Protein AF-A0A947FED2-F1 (afdb_monomer_lite)

Radius of gyration: 28.02 Å; chains: 1; bounding box: 60×64×84 Å

pLDDT: mean 87.82, std 10.89, range [49.44, 98.62]

Structure (mmCIF, N/CA/C/O backbone):
data_AF-A0A947FED2-F1
#
_entry.id   AF-A0A947FED2-F1
#
loop_
_atom_site.group_PDB
_atom_site.id
_atom_site.type_symbol
_atom_site.label_atom_id
_atom_site.label_alt_id
_atom_site.label_comp_id
_atom_site.label_asym_id
_atom_site.label_entity_id
_atom_site.label_seq_id
_atom_site.pdbx_PDB_ins_code
_atom_site.Cartn_x
_atom_site.Cartn_y
_atom_site.Cartn_z
_atom_site.occupancy
_atom_site.B_iso_or_equiv
_atom_site.auth_seq_id
_atom_site.auth_comp_id
_atom_site.auth_asym_id
_atom_site.auth_atom_id
_atom_site.pdbx_PDB_model_num
ATOM 1 N N . MET A 1 1 ? 4.624 -22.473 -14.355 1.00 85.06 1 MET A N 1
ATOM 2 C CA . MET A 1 1 ? 3.465 -22.520 -13.433 1.00 85.06 1 MET A CA 1
ATOM 3 C C . MET A 1 1 ? 2.408 -21.506 -13.864 1.00 85.06 1 MET A C 1
ATOM 5 O O . MET A 1 1 ? 2.797 -20.448 -14.349 1.00 85.06 1 MET A O 1
ATOM 9 N N . LYS A 1 2 ? 1.103 -21.790 -13.722 1.00 88.62 2 LYS A N 1
ATOM 10 C CA . LYS A 1 2 ? 0.041 -20.797 -13.977 1.00 88.62 2 LYS A CA 1
ATOM 11 C C . LYS A 1 2 ? -0.169 -19.945 -12.727 1.00 88.62 2 LYS A C 1
ATOM 13 O O . LYS A 1 2 ? -0.317 -20.484 -11.636 1.00 88.62 2 LYS A O 1
ATOM 18 N N . VAL A 1 3 ? -0.225 -18.627 -12.891 1.00 93.38 3 VAL A N 1
ATOM 19 C CA . VAL A 1 3 ? -0.427 -17.683 -11.786 1.00 93.38 3 VAL A CA 1
ATOM 20 C C . VAL A 1 3 ? -1.756 -16.952 -11.960 1.00 93.38 3 VAL A C 1
ATOM 22 O O . VAL A 1 3 ? -2.020 -16.389 -13.022 1.00 93.38 3 VAL A O 1
ATOM 25 N N . LYS A 1 4 ? -2.598 -16.945 -10.922 1.00 94.50 4 LYS A N 1
ATOM 26 C CA . LYS A 1 4 ? -3.830 -16.143 -10.867 1.00 94.50 4 LYS A CA 1
ATOM 27 C C . LYS A 1 4 ? -3.663 -15.022 -9.851 1.00 94.50 4 LYS A C 1
ATOM 29 O O . LYS A 1 4 ? -3.478 -15.284 -8.670 1.00 94.50 4 LYS A O 1
ATOM 34 N N . VAL A 1 5 ? -3.741 -13.773 -10.295 1.00 94.88 5 VAL A N 1
ATOM 35 C CA . VAL A 1 5 ? -3.599 -12.609 -9.411 1.00 94.88 5 VAL A CA 1
ATOM 36 C C . VAL A 1 5 ? -4.979 -12.073 -9.044 1.00 94.88 5 VAL A C 1
ATOM 38 O O . VAL A 1 5 ? -5.784 -11.795 -9.931 1.00 94.88 5 VAL A O 1
ATOM 41 N N . ALA A 1 6 ? -5.234 -11.890 -7.749 1.00 94.50 6 ALA A N 1
ATOM 42 C CA . ALA A 1 6 ? -6.424 -11.212 -7.250 1.00 94.50 6 ALA A CA 1
ATOM 43 C C . ALA A 1 6 ? -6.502 -9.782 -7.820 1.00 94.50 6 ALA A C 1
ATOM 45 O O . ALA A 1 6 ? -5.537 -9.015 -7.766 1.00 94.50 6 ALA A O 1
ATOM 46 N N . LYS A 1 7 ? -7.662 -9.400 -8.353 1.00 90.56 7 LYS A N 1
ATOM 47 C CA . LYS A 1 7 ? -7.941 -8.104 -8.988 1.00 90.56 7 LYS A CA 1
ATOM 48 C C . LYS A 1 7 ? -7.697 -6.941 -8.032 1.00 90.56 7 LYS A C 1
ATOM 50 O O . LYS A 1 7 ? -7.216 -5.892 -8.456 1.00 90.56 7 LYS A O 1
ATOM 55 N N . ASN A 1 8 ? -7.991 -7.120 -6.745 1.00 90.50 8 ASN A N 1
ATOM 56 C CA . ASN A 1 8 ? -7.797 -6.098 -5.719 1.00 90.50 8 ASN A CA 1
ATOM 57 C C . ASN A 1 8 ? -6.410 -6.156 -5.049 1.00 90.50 8 ASN A C 1
ATOM 59 O O . ASN A 1 8 ? -6.194 -5.470 -4.048 1.00 90.50 8 ASN A O 1
ATOM 63 N N . ALA A 1 9 ? -5.458 -6.945 -5.558 1.00 92.12 9 ALA A N 1
ATOM 64 C CA . ALA A 1 9 ? -4.136 -7.081 -4.951 1.00 92.12 9 ALA A CA 1
ATOM 65 C C . ALA A 1 9 ? -3.334 -5.763 -4.961 1.00 92.12 9 ALA A C 1
ATOM 67 O O . ALA A 1 9 ? -3.164 -5.103 -5.990 1.00 92.12 9 ALA A O 1
ATOM 68 N N . GLY A 1 10 ? -2.767 -5.415 -3.801 1.00 90.81 10 GLY A N 1
ATOM 69 C CA . GLY A 1 10 ? -1.847 -4.289 -3.628 1.00 90.81 10 GLY A CA 1
ATOM 70 C C . GLY A 1 10 ? -2.517 -3.004 -3.137 1.00 90.81 10 GLY A C 1
ATOM 71 O O . GLY A 1 10 ? -3.577 -3.042 -2.508 1.00 90.81 10 GLY A O 1
ATOM 72 N N . PHE A 1 11 ? -1.878 -1.858 -3.403 1.00 91.69 11 PHE A N 1
ATOM 73 C CA . PHE A 1 11 ? -2.269 -0.543 -2.877 1.00 91.69 11 PHE A CA 1
ATOM 74 C C . PHE A 1 11 ? -3.765 -0.229 -2.982 1.00 91.69 11 PHE A C 1
ATOM 76 O O . PHE A 1 11 ? -4.323 -0.136 -4.077 1.00 91.69 11 PHE A O 1
ATOM 83 N N . CYS A 1 12 ? -4.389 0.048 -1.835 1.00 92.38 12 CYS A N 1
ATOM 84 C CA . CYS A 1 12 ? -5.720 0.645 -1.793 1.00 92.38 12 CYS A CA 1
ATOM 85 C C . CYS A 1 12 ? -5.666 2.163 -2.050 1.00 92.38 12 CYS A C 1
ATOM 87 O O . CYS A 1 12 ? -4.598 2.782 -2.039 1.00 92.38 12 CYS A O 1
ATOM 89 N N . MET A 1 13 ? -6.834 2.786 -2.238 1.00 92.06 13 MET A N 1
ATOM 90 C CA . MET A 1 13 ? -6.941 4.238 -2.436 1.00 92.06 13 MET A CA 1
ATOM 91 C C . MET A 1 13 ? -6.314 5.031 -1.279 1.00 92.06 13 MET A C 1
ATOM 93 O O . MET A 1 13 ? -5.567 5.972 -1.528 1.00 92.06 13 MET A O 1
ATOM 97 N N . GLY A 1 14 ? -6.566 4.630 -0.025 1.00 91.44 14 GLY A N 1
ATOM 98 C CA . GLY A 1 14 ? -6.044 5.328 1.155 1.00 91.44 14 GLY A CA 1
ATOM 99 C C . GLY A 1 14 ? -4.515 5.338 1.206 1.00 91.44 14 GLY A C 1
ATOM 100 O O . GLY A 1 14 ? -3.912 6.387 1.423 1.00 91.44 14 GLY A O 1
ATOM 101 N N . VAL A 1 15 ? -3.892 4.192 0.915 1.00 93.19 15 VAL A N 1
ATOM 102 C CA . VAL A 1 15 ? -2.431 4.063 0.826 1.00 93.19 15 VAL A CA 1
ATOM 103 C C . VAL A 1 15 ? -1.875 4.863 -0.349 1.00 93.19 15 VAL A C 1
ATOM 105 O O . VAL A 1 15 ? -0.910 5.601 -0.168 1.00 93.19 15 VAL A O 1
ATOM 108 N N . ARG A 1 16 ? -2.499 4.785 -1.533 1.00 91.62 16 ARG A N 1
ATOM 109 C CA . ARG A 1 16 ? -2.075 5.569 -2.705 1.00 91.62 16 ARG A CA 1
ATOM 110 C C . ARG A 1 16 ? -2.107 7.067 -2.411 1.00 91.62 16 ARG A C 1
ATOM 112 O O . ARG A 1 16 ? -1.107 7.743 -2.613 1.00 91.62 16 ARG A O 1
ATOM 119 N N . ARG A 1 17 ? -3.205 7.557 -1.832 1.00 92.88 17 ARG A N 1
ATOM 120 C CA . ARG A 1 17 ? -3.347 8.954 -1.410 1.00 92.88 17 ARG A CA 1
ATOM 121 C C . ARG A 1 17 ? -2.256 9.359 -0.420 1.00 92.88 17 ARG A C 1
ATOM 123 O O . ARG A 1 17 ? -1.679 10.432 -0.567 1.00 92.88 17 ARG A O 1
ATOM 130 N N . ALA A 1 18 ? -1.976 8.528 0.585 1.00 94.12 18 ALA A N 1
ATOM 131 C CA . ALA A 1 18 ? -0.942 8.828 1.571 1.00 94.12 18 ALA A CA 1
ATOM 132 C C . ALA A 1 18 ? 0.451 8.930 0.927 1.00 94.12 18 ALA A C 1
ATOM 134 O O . ALA A 1 18 ? 1.188 9.876 1.200 1.00 94.12 18 ALA A O 1
ATOM 135 N N . MET A 1 19 ? 0.772 8.004 0.019 1.00 93.25 19 MET A N 1
ATOM 136 C CA . MET A 1 19 ? 2.009 8.029 -0.761 1.00 93.25 19 MET A CA 1
ATOM 137 C C . MET A 1 19 ? 2.111 9.282 -1.633 1.00 93.25 19 MET A C 1
ATOM 139 O O . MET A 1 19 ? 3.137 9.958 -1.600 1.00 93.25 19 MET A O 1
ATOM 143 N N . ASP A 1 20 ? 1.058 9.619 -2.376 1.00 88.50 20 ASP A N 1
ATOM 144 C CA . ASP A 1 20 ? 1.052 10.770 -3.282 1.00 88.50 20 ASP A CA 1
ATOM 145 C C . ASP A 1 20 ? 1.244 12.086 -2.522 1.00 88.50 20 ASP A C 1
ATOM 147 O O . ASP A 1 20 ? 2.055 12.916 -2.928 1.00 88.50 20 ASP A O 1
ATOM 151 N N . LEU A 1 21 ? 0.572 12.259 -1.378 1.00 92.06 21 LEU A N 1
ATOM 152 C CA . LEU A 1 21 ? 0.719 13.453 -0.541 1.00 92.06 21 LEU A CA 1
ATOM 153 C C . LEU A 1 21 ? 2.161 13.660 -0.078 1.00 92.06 21 LEU A C 1
ATOM 155 O O . LEU A 1 21 ? 2.698 14.761 -0.192 1.00 92.06 21 LEU A O 1
ATOM 159 N N . VAL A 1 22 ? 2.793 12.607 0.436 1.00 92.44 22 VAL A N 1
ATOM 160 C CA . VAL A 1 22 ? 4.142 12.707 0.999 1.00 92.44 22 VAL A CA 1
ATOM 161 C C . VAL A 1 22 ? 5.196 12.827 -0.104 1.00 92.44 22 VAL A C 1
ATOM 163 O O . VAL A 1 22 ? 6.135 13.610 0.026 1.00 92.44 22 VAL A O 1
ATOM 166 N N . LEU A 1 23 ? 5.024 12.123 -1.228 1.00 88.44 23 LEU A N 1
ATOM 167 C CA . LEU A 1 23 ? 5.918 12.241 -2.381 1.00 88.44 23 LEU A CA 1
ATOM 168 C C . LEU A 1 23 ? 5.814 13.608 -3.065 1.00 88.44 23 LEU A C 1
ATOM 170 O O . LEU A 1 23 ? 6.844 14.142 -3.470 1.00 88.44 23 LEU A O 1
ATOM 174 N N . ASN A 1 24 ? 4.616 14.186 -3.181 1.00 86.31 24 ASN A N 1
ATOM 175 C CA . ASN A 1 24 ? 4.444 15.540 -3.711 1.00 86.31 24 ASN A CA 1
ATOM 176 C C . ASN A 1 24 ? 5.053 16.573 -2.763 1.00 86.31 24 ASN A C 1
ATOM 178 O O . ASN A 1 24 ? 5.857 17.393 -3.193 1.00 86.31 24 ASN A O 1
ATOM 182 N N . ALA A 1 25 ? 4.801 16.451 -1.457 1.00 87.75 25 ALA A N 1
ATOM 183 C CA . ALA A 1 25 ? 5.435 17.319 -0.473 1.00 87.75 25 ALA A CA 1
ATOM 184 C C . ALA A 1 25 ? 6.971 17.267 -0.554 1.00 87.75 25 ALA A C 1
ATOM 186 O O . ALA A 1 25 ? 7.622 18.307 -0.443 1.00 87.75 25 ALA A O 1
ATOM 187 N N . ALA A 1 26 ? 7.542 16.080 -0.794 1.00 86.69 26 ALA A N 1
ATOM 188 C CA . ALA A 1 26 ? 8.979 15.894 -0.970 1.00 86.69 26 ALA A CA 1
ATOM 189 C C . ALA A 1 26 ? 9.530 16.461 -2.283 1.00 86.69 26 ALA A C 1
ATOM 191 O O . ALA A 1 26 ? 10.722 16.742 -2.350 1.00 86.69 26 ALA A O 1
ATOM 192 N N . ARG A 1 27 ? 8.701 16.633 -3.318 1.00 83.38 27 ARG A N 1
ATOM 193 C CA . ARG A 1 27 ? 9.087 17.341 -4.550 1.00 83.38 27 ARG A CA 1
ATOM 194 C C . ARG A 1 27 ? 9.118 18.849 -4.333 1.00 83.38 27 ARG A C 1
ATOM 196 O O . ARG A 1 27 ? 10.061 19.493 -4.769 1.00 83.38 27 ARG A O 1
ATOM 203 N N . ASP A 1 28 ? 8.147 19.374 -3.595 1.00 82.19 28 ASP A N 1
ATOM 204 C CA . ASP A 1 28 ? 7.974 20.814 -3.365 1.00 82.19 28 ASP A CA 1
ATOM 205 C C . ASP A 1 28 ? 8.826 21.350 -2.198 1.00 82.19 28 ASP A C 1
ATOM 207 O O . ASP A 1 28 ? 8.555 22.421 -1.651 1.00 82.19 28 ASP A O 1
ATOM 211 N N . ARG A 1 29 ? 9.816 20.578 -1.740 1.00 81.06 29 ARG A N 1
ATOM 212 C CA . ARG A 1 29 ? 10.601 20.899 -0.545 1.00 81.06 29 ARG A CA 1
ATOM 213 C C . ARG A 1 29 ? 11.772 21.820 -0.811 1.00 81.06 29 ARG A C 1
ATOM 215 O O . ARG A 1 29 ? 12.351 21.809 -1.896 1.00 81.06 29 ARG A O 1
ATOM 222 N N . GLN A 1 30 ? 12.170 22.553 0.225 1.00 79.31 30 GLN A N 1
ATOM 223 C CA . GLN A 1 30 ? 13.450 23.251 0.187 1.00 79.31 30 GLN A CA 1
ATOM 224 C C . GLN A 1 30 ? 14.615 22.241 0.222 1.00 79.31 30 GLN A C 1
ATOM 226 O O . GLN A 1 30 ? 14.449 21.166 0.799 1.00 79.31 30 GLN A O 1
ATOM 231 N N . PRO A 1 31 ? 15.781 22.554 -0.379 1.00 72.31 31 PRO A N 1
ATOM 232 C CA . PRO A 1 31 ? 16.882 21.598 -0.568 1.00 72.31 31 PRO A CA 1
ATOM 233 C C . PRO A 1 31 ? 17.327 20.847 0.699 1.00 72.31 31 PRO A C 1
ATOM 235 O O . PRO A 1 31 ? 17.658 19.667 0.605 1.00 72.31 31 PRO A O 1
ATOM 238 N N . ASP A 1 32 ? 17.230 21.493 1.865 1.00 75.38 32 ASP A N 1
ATOM 239 C CA . ASP A 1 32 ? 17.668 20.960 3.166 1.00 75.38 32 ASP A CA 1
ATOM 240 C C . ASP A 1 32 ? 16.505 20.531 4.079 1.00 75.38 32 ASP A C 1
ATOM 242 O O . ASP A 1 32 ? 16.693 20.202 5.251 1.00 75.38 32 ASP A O 1
ATOM 246 N N . GLU A 1 33 ? 15.273 20.562 3.574 1.00 79.25 33 GLU A N 1
ATOM 247 C CA . GLU A 1 33 ? 14.096 20.226 4.362 1.00 79.25 33 GLU A CA 1
ATOM 248 C C . GLU A 1 33 ? 13.875 18.709 4.392 1.00 79.25 33 GLU A C 1
ATOM 250 O O . GLU A 1 33 ? 13.621 18.077 3.366 1.00 79.25 33 GLU A O 1
ATOM 255 N N . ILE A 1 34 ? 13.916 18.111 5.582 1.00 82.00 34 ILE A N 1
ATOM 256 C CA . ILE A 1 34 ? 13.532 16.710 5.780 1.00 82.00 34 ILE A CA 1
ATOM 257 C C . ILE A 1 34 ? 12.046 16.666 6.126 1.00 82.00 34 ILE A C 1
ATOM 259 O O . ILE A 1 34 ? 11.579 17.366 7.024 1.00 82.00 34 ILE A O 1
ATOM 263 N N . ILE A 1 35 ? 11.294 15.833 5.409 1.00 90.50 35 ILE A N 1
ATOM 264 C CA . ILE A 1 35 ? 9.892 15.570 5.739 1.00 90.50 35 ILE A CA 1
ATOM 265 C C . ILE A 1 35 ? 9.855 14.365 6.657 1.00 90.50 35 ILE A C 1
ATOM 267 O O . ILE A 1 35 ? 10.364 13.300 6.307 1.00 90.50 35 ILE A O 1
ATOM 271 N N . HIS A 1 36 ? 9.218 14.524 7.807 1.00 93.50 36 HIS A N 1
ATOM 272 C CA . HIS A 1 36 ? 9.057 13.440 8.762 1.00 93.50 36 HIS A CA 1
ATOM 273 C C . HIS A 1 36 ? 7.660 12.839 8.633 1.00 93.50 36 HIS A C 1
ATOM 275 O O . HIS A 1 36 ? 6.680 13.548 8.424 1.00 93.50 36 HIS A O 1
ATOM 281 N N . THR A 1 37 ? 7.552 11.524 8.747 1.00 94.56 37 THR A N 1
ATOM 282 C CA . THR A 1 37 ? 6.281 10.822 8.955 1.00 94.56 37 THR A CA 1
ATOM 283 C C . THR A 1 37 ? 6.176 10.478 10.433 1.00 94.56 37 THR A C 1
ATOM 285 O O . THR A 1 37 ? 7.162 10.049 11.031 1.00 94.56 37 THR A O 1
ATOM 288 N N . TYR A 1 38 ? 5.013 10.727 11.034 1.00 93.38 38 TYR A N 1
ATOM 289 C CA . TYR A 1 38 ? 4.777 10.424 12.442 1.00 93.38 38 TYR A CA 1
ATOM 290 C C . TYR A 1 38 ? 4.407 8.944 12.591 1.00 93.38 38 TYR A C 1
ATOM 292 O O . TYR A 1 38 ? 3.262 8.536 12.357 1.00 93.38 38 TYR A O 1
ATOM 300 N N . GLY A 1 39 ? 5.423 8.138 12.892 1.00 91.81 39 GLY A N 1
ATOM 301 C CA . GLY A 1 39 ? 5.419 6.693 12.719 1.00 91.81 39 GLY A CA 1
ATOM 302 C C . GLY A 1 39 ? 5.404 6.257 11.244 1.00 91.81 39 GLY A C 1
ATOM 303 O O . GLY A 1 39 ? 5.380 7.089 10.330 1.00 91.81 39 GLY A O 1
ATOM 304 N N . PRO A 1 40 ? 5.385 4.935 10.988 1.00 92.69 40 PRO A N 1
ATOM 305 C CA . PRO A 1 40 ? 5.360 4.404 9.631 1.00 92.69 40 PRO A CA 1
ATOM 306 C C . PRO A 1 40 ? 4.151 4.922 8.847 1.00 92.69 40 PRO A C 1
ATOM 308 O O . PRO A 1 40 ? 3.005 4.752 9.277 1.00 92.69 40 PRO A O 1
ATOM 311 N N . LEU A 1 41 ? 4.395 5.523 7.675 1.00 93.50 41 LEU A N 1
ATOM 312 C CA . LEU A 1 41 ? 3.329 6.033 6.800 1.00 93.50 41 LEU A CA 1
ATOM 313 C C . LEU A 1 41 ? 2.314 4.932 6.459 1.00 93.50 41 LEU A C 1
ATOM 315 O O . LEU A 1 41 ? 1.104 5.178 6.461 1.00 93.50 41 LEU A O 1
ATOM 319 N N . ILE A 1 42 ? 2.843 3.733 6.187 1.00 92.06 42 ILE A N 1
ATOM 320 C CA . ILE A 1 42 ? 2.138 2.476 5.928 1.00 92.06 42 ILE A CA 1
ATOM 321 C C . ILE A 1 42 ? 2.942 1.299 6.505 1.00 92.06 42 ILE A C 1
ATOM 323 O O . ILE A 1 42 ? 4.146 1.416 6.725 1.00 92.06 42 ILE A O 1
ATOM 327 N N . HIS A 1 43 ? 2.302 0.141 6.686 1.00 89.81 43 HIS A N 1
ATOM 328 C CA . HIS A 1 43 ? 2.961 -1.093 7.135 1.00 89.81 43 HIS A CA 1
ATOM 329 C C . HIS A 1 43 ? 3.567 -1.878 5.954 1.00 89.81 43 HIS A C 1
ATOM 331 O O . HIS A 1 43 ? 3.010 -2.889 5.520 1.00 89.81 43 HIS A O 1
ATOM 337 N N . ASN A 1 44 ? 4.666 -1.374 5.379 1.00 92.00 44 ASN A N 1
ATOM 338 C CA . ASN A 1 44 ? 5.457 -2.074 4.356 1.00 92.00 44 ASN A CA 1
ATOM 339 C C . ASN A 1 44 ? 6.916 -1.580 4.345 1.00 92.00 44 ASN A C 1
ATOM 341 O O . ASN A 1 44 ? 7.177 -0.450 3.932 1.00 92.00 44 ASN A O 1
ATOM 345 N N . ASN A 1 45 ? 7.853 -2.433 4.767 1.00 90.81 45 ASN A N 1
ATOM 346 C CA . ASN A 1 45 ? 9.265 -2.073 4.951 1.00 90.81 45 ASN A CA 1
ATOM 347 C C . ASN A 1 45 ? 9.922 -1.598 3.651 1.00 90.81 45 ASN A C 1
ATOM 349 O O . ASN A 1 45 ? 10.571 -0.554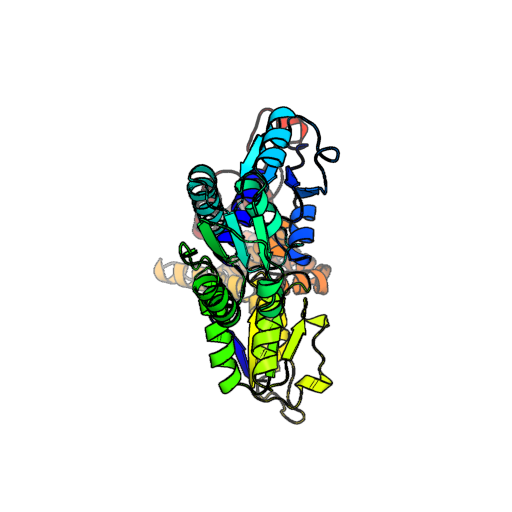 3.625 1.00 90.81 45 ASN A O 1
ATOM 353 N N . GLN A 1 46 ? 9.658 -2.288 2.540 1.00 90.44 46 GLN A N 1
ATOM 354 C CA . GLN A 1 46 ? 10.256 -1.959 1.249 1.00 90.44 46 GLN A CA 1
ATOM 355 C C . GLN A 1 46 ? 9.815 -0.575 0.745 1.00 90.44 46 GLN A C 1
ATOM 357 O O . GLN A 1 46 ? 10.573 0.134 0.083 1.00 90.44 46 GLN A O 1
ATOM 362 N N . VAL A 1 47 ? 8.584 -0.155 1.052 1.00 91.00 47 VAL A N 1
ATOM 363 C CA . VAL A 1 47 ? 8.109 1.200 0.747 1.00 91.00 47 VAL A CA 1
ATOM 364 C C . VAL A 1 47 ? 8.737 2.233 1.681 1.00 91.00 47 VAL A C 1
ATOM 366 O O . VAL A 1 47 ? 9.105 3.307 1.203 1.00 91.00 47 VAL A O 1
ATOM 369 N N . LEU A 1 48 ? 8.895 1.927 2.973 1.00 90.88 48 LEU A N 1
ATOM 370 C CA . LEU A 1 48 ? 9.549 2.829 3.929 1.00 90.88 48 LEU A CA 1
ATOM 371 C C . LEU A 1 48 ? 11.000 3.126 3.520 1.00 90.88 48 LEU A C 1
ATOM 373 O O . LEU A 1 48 ? 11.391 4.291 3.499 1.00 90.88 48 LEU A O 1
ATOM 377 N N . GLU A 1 49 ? 11.752 2.122 3.060 1.00 89.06 49 GLU A N 1
ATOM 378 C CA . GLU A 1 49 ? 13.107 2.315 2.520 1.00 89.06 49 GLU A CA 1
ATOM 379 C C . GLU A 1 49 ? 13.131 3.242 1.291 1.00 89.06 49 GLU A C 1
ATOM 381 O O . GLU A 1 49 ? 14.030 4.070 1.121 1.00 89.06 49 GLU A O 1
ATOM 386 N N . ILE A 1 50 ? 12.137 3.130 0.402 1.00 87.38 50 ILE A N 1
ATOM 387 C CA . ILE A 1 50 ? 12.025 4.003 -0.778 1.00 87.38 50 ILE A CA 1
ATOM 388 C C . ILE A 1 50 ? 11.729 5.448 -0.361 1.00 87.38 50 ILE A C 1
ATOM 390 O O . ILE A 1 50 ? 12.246 6.380 -0.986 1.00 87.38 50 ILE A O 1
ATOM 394 N N . LEU A 1 51 ? 10.890 5.645 0.657 1.00 90.25 51 LEU A N 1
ATOM 395 C CA . LEU A 1 51 ? 10.586 6.968 1.204 1.00 90.25 51 LEU A CA 1
ATOM 396 C C . LEU A 1 51 ? 11.838 7.592 1.829 1.00 90.25 51 LEU A C 1
ATOM 398 O O . LEU A 1 51 ? 12.165 8.738 1.510 1.00 90.25 51 LEU A O 1
ATOM 402 N N . GLU A 1 52 ? 12.599 6.819 2.601 1.00 88.06 52 GLU A N 1
ATOM 403 C CA . GLU A 1 52 ? 13.842 7.281 3.218 1.00 88.06 52 GLU A CA 1
ATOM 404 C C . GLU A 1 52 ? 14.878 7.712 2.175 1.00 88.06 52 GLU A C 1
ATOM 406 O O . GLU A 1 52 ? 15.400 8.827 2.241 1.00 88.06 52 GLU A O 1
ATOM 411 N N . ARG A 1 53 ? 15.081 6.915 1.115 1.00 85.44 53 ARG A N 1
ATOM 412 C CA . ARG A 1 53 ? 15.948 7.288 -0.024 1.00 85.44 53 ARG A CA 1
ATOM 413 C C . ARG A 1 53 ? 15.482 8.545 -0.761 1.00 85.44 53 ARG A C 1
ATOM 415 O O . ARG A 1 53 ? 16.253 9.146 -1.508 1.00 85.44 53 ARG A O 1
ATOM 422 N N . ARG A 1 54 ? 14.220 8.940 -0.589 1.00 82.88 54 ARG A N 1
ATOM 423 C CA . ARG A 1 54 ? 13.655 10.184 -1.121 1.00 82.88 54 ARG A CA 1
ATOM 424 C C . ARG A 1 54 ? 13.682 11.325 -0.108 1.00 82.88 54 ARG A C 1
ATOM 426 O O . ARG A 1 54 ? 13.154 12.387 -0.417 1.00 82.88 54 ARG A O 1
ATOM 433 N N . GLY A 1 55 ? 14.333 11.174 1.043 1.00 84.88 55 GLY A N 1
ATOM 434 C CA . GLY A 1 55 ? 14.438 12.202 2.084 1.00 84.88 55 GLY A CA 1
ATOM 435 C C . GLY A 1 55 ? 13.148 12.387 2.885 1.00 84.88 55 GLY A C 1
ATOM 436 O O . GLY A 1 55 ? 12.854 13.493 3.334 1.00 84.88 55 GLY A O 1
ATOM 437 N N . ILE A 1 56 ? 12.346 11.328 2.994 1.00 90.88 56 ILE A N 1
ATOM 438 C CA . ILE A 1 56 ? 11.179 11.261 3.873 1.00 90.88 56 ILE A CA 1
ATOM 439 C C . ILE A 1 56 ? 11.522 10.272 4.984 1.00 90.88 56 ILE A C 1
ATOM 441 O O . ILE A 1 56 ? 11.610 9.073 4.729 1.00 90.88 56 ILE A O 1
ATOM 445 N N .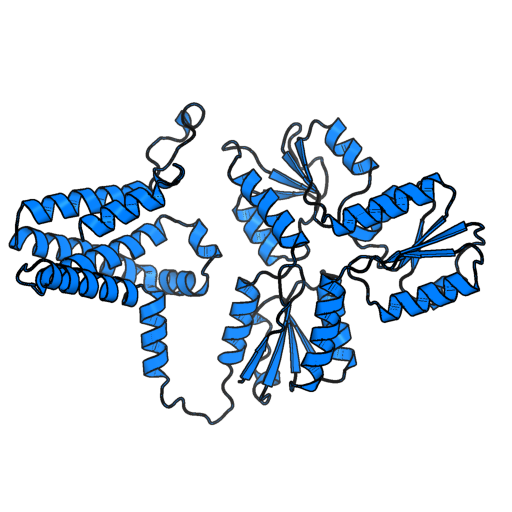 ARG A 1 57 ? 11.728 10.761 6.206 1.00 90.38 57 ARG A N 1
ATOM 446 C CA . ARG A 1 57 ? 12.142 9.927 7.339 1.00 90.38 57 ARG A CA 1
ATOM 447 C C . ARG A 1 57 ? 10.932 9.503 8.169 1.00 90.38 57 ARG A C 1
ATOM 449 O O . ARG A 1 57 ? 10.003 10.280 8.375 1.00 90.38 57 ARG A O 1
ATOM 456 N N . CYS A 1 58 ? 10.927 8.263 8.637 1.00 91.38 58 CYS A N 1
ATOM 457 C CA . CYS A 1 58 ? 9.988 7.816 9.660 1.00 91.38 58 CYS A CA 1
ATOM 458 C C . CYS A 1 58 ? 10.536 8.211 11.027 1.00 91.38 58 CYS A C 1
ATOM 460 O O . CYS A 1 58 ? 11.633 7.780 11.364 1.00 91.38 58 CYS A O 1
ATOM 462 N N . SER A 1 59 ? 9.778 8.996 11.790 1.00 88.56 59 SER A N 1
ATOM 463 C CA . SER A 1 59 ? 10.146 9.370 13.155 1.00 88.56 59 SER A CA 1
ATOM 464 C C . SER A 1 59 ? 9.209 8.744 14.165 1.00 88.56 59 SER A C 1
ATOM 466 O O . SER A 1 59 ? 7.997 8.693 13.937 1.00 88.56 59 SER A O 1
ATOM 468 N N . LYS A 1 60 ? 9.768 8.226 15.260 1.00 76.75 60 LYS A N 1
ATOM 469 C CA . LYS A 1 60 ? 8.976 7.597 16.323 1.00 76.75 60 LYS A CA 1
ATOM 470 C C . LYS A 1 60 ? 8.332 8.647 17.218 1.00 76.75 60 LYS A C 1
ATOM 472 O O . LYS A 1 60 ? 7.219 8.435 17.690 1.00 76.75 60 LYS A O 1
ATOM 477 N N . ASP A 1 61 ? 8.996 9.786 17.382 1.00 79.56 61 ASP A N 1
ATOM 478 C CA . ASP A 1 61 ? 8.502 10.916 18.153 1.00 79.56 61 ASP A CA 1
ATOM 479 C C . ASP A 1 61 ? 8.753 12.270 17.462 1.00 79.56 61 ASP A C 1
ATOM 481 O O . ASP A 1 61 ? 9.305 12.363 16.364 1.00 79.56 61 ASP A O 1
ATOM 485 N N . LEU A 1 62 ? 8.281 13.340 18.107 1.00 77.94 62 LEU A N 1
ATOM 486 C CA . LEU A 1 62 ? 8.393 14.714 17.610 1.00 77.94 62 LEU A CA 1
ATOM 487 C C . LEU A 1 62 ? 9.756 15.368 17.877 1.00 77.94 62 LEU A C 1
ATOM 489 O O . LEU A 1 62 ? 9.972 16.479 17.404 1.00 77.94 62 LEU A O 1
ATOM 493 N N . THR A 1 63 ? 10.638 14.747 18.662 1.00 77.62 63 THR A N 1
ATOM 494 C CA . THR A 1 63 ? 11.972 15.283 18.992 1.00 77.62 63 THR A CA 1
ATOM 495 C C . THR A 1 63 ? 12.994 14.992 17.897 1.00 77.62 63 THR A C 1
ATOM 497 O O . THR A 1 63 ? 13.916 15.773 17.688 1.00 77.62 63 THR A O 1
ATOM 500 N N . GLU A 1 64 ? 12.784 13.923 17.129 1.00 77.88 64 GLU A N 1
ATOM 501 C CA . GLU A 1 64 ? 13.617 13.578 15.972 1.00 77.88 64 GLU A CA 1
ATOM 502 C C . GLU A 1 64 ? 13.477 14.553 14.786 1.00 77.88 64 GLU A C 1
ATOM 504 O O . GLU A 1 64 ? 14.268 14.501 13.839 1.00 77.88 64 GLU A O 1
ATOM 509 N N . ALA A 1 65 ? 12.452 15.409 14.799 1.00 77.69 65 ALA A N 1
ATOM 510 C CA . ALA A 1 65 ? 12.153 16.355 13.733 1.00 77.69 65 ALA A CA 1
ATOM 511 C C . ALA A 1 65 ? 12.509 17.785 14.155 1.00 77.69 65 ALA A C 1
ATOM 513 O O . ALA A 1 65 ? 12.182 18.226 15.255 1.00 77.69 65 ALA A O 1
ATOM 514 N N . LYS A 1 66 ? 13.137 18.545 13.251 1.00 75.50 66 LYS A N 1
ATOM 515 C CA . LYS A 1 66 ? 13.442 19.962 13.491 1.00 75.50 66 LYS A CA 1
ATOM 516 C C . LYS A 1 66 ? 12.147 20.773 13.596 1.00 75.50 66 LYS A C 1
ATOM 518 O O . LYS A 1 66 ? 11.335 20.744 12.668 1.00 75.50 66 LYS A O 1
ATOM 523 N N . GLU A 1 67 ? 11.989 21.522 14.686 1.00 73.62 67 GLU A N 1
ATOM 524 C CA . GLU A 1 67 ? 10.834 22.402 14.908 1.00 73.62 67 GLU A CA 1
ATOM 525 C C . GLU A 1 67 ? 10.588 23.349 13.722 1.00 73.62 67 GLU A C 1
ATOM 527 O O . GLU A 1 67 ? 11.515 23.783 13.031 1.00 73.62 67 GLU A O 1
ATOM 532 N N . GLY A 1 68 ? 9.311 23.630 13.445 1.00 69.56 68 GLY A N 1
ATOM 533 C CA . GLY A 1 68 ? 8.893 24.409 12.274 1.00 69.56 68 GLY A CA 1
ATOM 534 C C . GLY A 1 68 ? 8.935 23.658 10.931 1.00 69.56 68 GLY A C 1
ATOM 535 O O . GLY A 1 68 ? 8.550 24.223 9.904 1.00 69.56 68 GLY A O 1
ATOM 536 N N . GLY A 1 69 ? 9.374 22.392 10.914 1.00 84.38 69 GLY A N 1
ATOM 537 C CA . GLY A 1 69 ? 9.405 21.533 9.725 1.00 84.38 69 GLY A CA 1
ATOM 538 C C . GLY A 1 69 ? 8.035 20.988 9.287 1.00 84.38 69 GLY A C 1
ATOM 539 O O . GLY A 1 69 ? 6.976 21.390 9.780 1.00 84.38 69 GLY A O 1
ATOM 540 N N . ARG A 1 70 ? 8.040 20.027 8.352 1.00 91.00 70 ARG A N 1
ATOM 541 C CA . ARG A 1 70 ? 6.832 19.327 7.878 1.00 91.00 70 ARG A CA 1
ATOM 542 C C . ARG A 1 70 ? 6.719 17.922 8.465 1.00 91.00 70 ARG A C 1
ATOM 544 O O . ARG A 1 70 ? 7.629 17.108 8.310 1.00 91.00 70 ARG A O 1
ATOM 551 N N . ILE A 1 71 ? 5.560 17.628 9.058 1.00 93.88 71 ILE A N 1
ATOM 552 C CA . ILE A 1 71 ? 5.205 16.301 9.575 1.00 93.88 71 ILE A CA 1
ATOM 553 C C . ILE A 1 71 ? 3.989 15.752 8.834 1.00 93.88 71 ILE A C 1
ATOM 555 O O . ILE A 1 71 ? 2.933 16.383 8.769 1.00 93.88 71 ILE A O 1
ATOM 559 N N . ALA A 1 72 ? 4.122 14.541 8.306 1.00 95.50 72 ALA A N 1
ATOM 560 C CA . ALA A 1 72 ? 3.051 13.778 7.701 1.00 95.50 72 ALA A CA 1
ATOM 561 C C . ALA A 1 72 ? 2.417 12.812 8.707 1.00 95.50 72 ALA A C 1
ATOM 563 O O . ALA A 1 72 ? 3.081 11.945 9.272 1.00 95.50 72 ALA A O 1
ATOM 564 N N . ILE A 1 73 ? 1.106 12.940 8.895 1.00 95.88 73 ILE A N 1
ATOM 565 C CA . ILE A 1 73 ? 0.306 12.003 9.689 1.00 95.88 73 ILE A CA 1
ATOM 566 C C . ILE A 1 73 ? 0.073 10.743 8.857 1.00 95.88 73 ILE A C 1
ATOM 568 O O . ILE A 1 73 ? -0.386 10.844 7.721 1.00 95.88 73 ILE A O 1
ATOM 572 N N . ARG A 1 74 ? 0.352 9.569 9.428 1.00 94.50 74 ARG A N 1
ATOM 573 C CA . ARG A 1 74 ? 0.176 8.253 8.789 1.00 94.50 74 ARG A CA 1
ATOM 574 C C . ARG A 1 74 ? -1.260 7.969 8.328 1.00 94.50 74 ARG A C 1
ATOM 576 O O . ARG A 1 74 ? -2.220 8.532 8.851 1.00 94.50 74 ARG A O 1
ATOM 583 N N . ALA A 1 75 ? -1.423 7.032 7.389 1.00 94.31 75 ALA A N 1
ATOM 584 C CA . ALA A 1 75 ? -2.735 6.673 6.830 1.00 94.31 75 ALA A CA 1
ATOM 585 C C . ALA A 1 75 ? -3.742 6.171 7.885 1.00 94.31 75 ALA A C 1
ATOM 587 O O . ALA A 1 75 ? -4.946 6.385 7.738 1.00 94.31 75 ALA A O 1
ATOM 588 N N . HIS A 1 76 ? -3.235 5.569 8.961 1.00 94.50 76 HIS A N 1
ATOM 589 C CA . HIS A 1 76 ? -3.994 5.071 10.114 1.00 94.50 76 HIS A CA 1
ATOM 590 C C . HIS A 1 76 ? -4.545 6.183 11.022 1.00 94.50 76 HIS A C 1
ATOM 592 O O . HIS A 1 76 ? -5.333 5.910 11.920 1.00 94.50 76 HIS A O 1
ATOM 598 N N . GLY A 1 77 ? -4.133 7.436 10.808 1.00 95.25 77 GLY A N 1
ATOM 599 C CA . GLY A 1 77 ? -4.454 8.545 11.697 1.00 95.25 77 GLY A CA 1
ATOM 600 C C . GLY A 1 77 ? -3.656 8.532 13.002 1.00 95.25 77 GLY A C 1
ATOM 601 O O . GLY A 1 77 ? -2.774 7.693 13.222 1.00 95.25 77 GLY A O 1
ATOM 602 N N . ILE A 1 78 ? -3.961 9.525 13.839 1.00 95.81 78 ILE A N 1
ATOM 603 C CA . ILE A 1 78 ? -3.394 9.738 15.175 1.00 95.81 78 ILE A CA 1
ATOM 604 C C . ILE A 1 78 ? -4.477 10.282 16.123 1.00 95.81 78 ILE A C 1
ATOM 606 O O . ILE A 1 78 ? -5.444 10.889 15.640 1.00 95.81 78 ILE A O 1
ATOM 610 N N . PRO A 1 79 ? -4.317 10.116 17.446 1.00 95.75 79 PRO A N 1
ATOM 611 C CA . PRO A 1 79 ? -5.156 10.757 18.449 1.00 95.75 79 PRO A CA 1
ATOM 612 C C . PRO A 1 79 ? -5.209 12.296 18.329 1.00 95.75 79 PRO A C 1
ATOM 614 O O . PRO A 1 79 ? -4.238 12.934 17.901 1.00 95.75 79 PRO A O 1
ATOM 617 N N . PRO A 1 80 ? -6.306 12.943 18.774 1.00 95.56 80 PRO A N 1
ATOM 618 C CA . PRO A 1 80 ? -6.430 14.402 18.776 1.00 95.56 80 PRO A CA 1
ATOM 619 C C . PRO A 1 80 ? -5.341 15.129 19.574 1.00 95.56 80 PRO A C 1
ATOM 621 O O . PRO A 1 80 ? -4.886 16.189 19.141 1.00 95.56 80 PRO A O 1
ATOM 624 N N . HIS A 1 81 ? -4.912 14.570 20.711 1.00 94.00 81 HIS A N 1
ATOM 625 C CA . HIS A 1 81 ? -3.901 15.188 21.573 1.00 94.00 81 HIS A CA 1
ATOM 626 C C . HIS A 1 81 ? -2.510 15.194 20.918 1.00 94.00 81 HIS A C 1
ATOM 628 O O . HIS A 1 81 ? -1.847 16.226 20.929 1.00 94.00 81 HIS A O 1
ATOM 634 N N . GLU A 1 82 ? -2.107 14.113 20.239 1.00 94.12 82 GLU A N 1
ATOM 635 C CA . GLU A 1 82 ? -0.861 14.082 19.456 1.00 94.12 82 GLU A CA 1
ATOM 636 C C . GLU A 1 82 ? -0.904 15.095 18.309 1.00 94.12 82 GLU A C 1
ATOM 638 O O . GLU A 1 82 ? 0.049 15.840 18.078 1.00 94.12 82 GLU A O 1
ATOM 643 N N . ARG A 1 83 ? -2.047 15.198 17.614 1.00 94.75 83 ARG A N 1
ATOM 644 C CA . ARG A 1 83 ? -2.230 16.209 16.563 1.00 94.75 83 ARG A CA 1
ATOM 645 C C . ARG A 1 83 ? -2.097 17.633 17.108 1.00 94.75 83 ARG A C 1
ATOM 647 O O . ARG A 1 83 ? -1.597 18.501 16.391 1.00 94.75 83 ARG A O 1
ATOM 654 N N . LYS A 1 84 ? -2.566 17.883 18.333 1.00 94.62 84 LYS A N 1
ATOM 655 C CA . LYS A 1 84 ? -2.419 19.171 19.021 1.00 94.62 84 LYS A CA 1
ATOM 656 C C . LYS A 1 84 ? -0.947 19.442 19.345 1.00 94.62 84 LYS A C 1
ATOM 658 O O . LYS A 1 84 ? -0.448 20.485 18.935 1.00 94.62 84 LYS A O 1
ATOM 663 N N . ALA A 1 85 ? -0.245 18.468 19.925 1.00 92.81 85 ALA A N 1
ATOM 664 C CA . ALA A 1 85 ? 1.178 18.567 20.248 1.00 92.81 85 ALA A CA 1
ATOM 665 C C . ALA A 1 85 ? 2.052 18.857 19.011 1.00 92.81 85 ALA A C 1
ATOM 667 O O . ALA A 1 85 ? 2.958 19.685 19.068 1.00 92.81 85 ALA A O 1
ATOM 668 N N . ILE A 1 86 ? 1.743 18.243 17.859 1.00 92.88 86 ILE A N 1
ATOM 669 C CA . ILE A 1 86 ? 2.419 18.541 16.583 1.00 92.88 86 ILE A CA 1
ATOM 670 C C . ILE A 1 86 ? 2.250 20.017 16.196 1.00 92.88 86 ILE A C 1
ATOM 672 O O . ILE A 1 86 ? 3.211 20.665 15.785 1.00 92.88 86 ILE A O 1
ATOM 676 N N . LYS A 1 87 ? 1.035 20.566 16.317 1.00 92.25 87 LYS A N 1
ATOM 677 C CA . LYS A 1 87 ? 0.770 21.973 15.981 1.00 92.25 87 LYS A CA 1
ATOM 678 C C . LYS A 1 87 ? 1.429 22.941 16.958 1.00 92.25 87 LYS A C 1
ATOM 680 O O . LYS A 1 87 ? 1.945 23.961 16.520 1.00 92.25 87 LYS A O 1
ATOM 685 N N . GLU A 1 88 ? 1.398 22.630 18.251 1.00 92.38 88 GLU A N 1
ATOM 686 C CA . GLU A 1 88 ? 1.986 23.463 19.310 1.00 92.38 88 GLU A CA 1
ATOM 687 C C . GLU A 1 88 ? 3.505 23.612 19.143 1.00 92.38 88 GLU A C 1
ATOM 689 O O . GLU A 1 88 ? 4.041 24.679 19.413 1.00 92.38 88 GLU A O 1
ATOM 694 N N . ARG A 1 89 ? 4.183 22.602 18.582 1.00 90.19 89 ARG A N 1
ATOM 695 C CA . ARG A 1 89 ? 5.607 22.665 18.198 1.00 90.19 89 ARG A CA 1
ATOM 696 C C . ARG A 1 89 ? 5.875 23.354 16.845 1.00 90.19 89 ARG A C 1
ATOM 698 O O . ARG A 1 89 ? 6.965 23.251 16.288 1.00 90.19 89 ARG A O 1
ATOM 705 N N . GLY A 1 90 ? 4.871 24.008 16.256 1.00 89.62 90 GLY A N 1
ATOM 706 C CA . GLY A 1 90 ? 5.013 24.789 15.022 1.00 89.62 90 GLY A CA 1
ATOM 707 C C . GLY A 1 90 ? 5.134 23.976 13.726 1.00 89.62 90 GLY A C 1
ATOM 708 O O . GLY A 1 90 ? 5.417 24.552 12.675 1.00 89.62 90 GLY A O 1
ATOM 709 N N . PHE A 1 91 ? 4.915 22.657 13.749 1.00 91.12 91 PHE A N 1
ATOM 710 C CA . PHE A 1 91 ? 5.021 21.837 12.539 1.00 91.12 91 PHE A CA 1
ATOM 711 C C . PHE A 1 91 ? 3.873 22.086 11.553 1.00 91.12 91 PHE A C 1
ATOM 713 O O . PHE A 1 91 ? 2.691 22.143 11.909 1.00 91.12 91 PHE A O 1
ATOM 720 N N . LYS A 1 92 ? 4.210 22.109 10.261 1.00 91.56 92 LYS A N 1
ATOM 721 C CA . LYS A 1 92 ? 3.234 22.078 9.166 1.00 91.56 92 LYS A CA 1
ATOM 722 C C . LYS A 1 92 ? 2.767 20.640 8.928 1.00 91.56 92 LYS A C 1
ATOM 724 O O . LYS A 1 92 ? 3.556 19.772 8.555 1.00 91.56 92 LYS A O 1
ATOM 729 N N . ILE A 1 93 ? 1.472 20.394 9.116 1.00 94.69 93 ILE A N 1
ATOM 730 C CA . ILE A 1 93 ? 0.884 19.051 9.019 1.00 94.69 93 ILE A CA 1
ATOM 731 C C . ILE A 1 93 ? 0.499 18.701 7.579 1.00 94.69 93 ILE A C 1
ATOM 733 O O . ILE A 1 93 ? -0.328 19.375 6.966 1.00 94.69 93 ILE A O 1
ATOM 737 N N . ILE A 1 94 ? 0.989 17.560 7.097 1.00 95.75 94 ILE A N 1
ATOM 738 C CA . ILE A 1 94 ? 0.485 16.864 5.910 1.00 95.75 94 ILE A CA 1
ATOM 739 C C . ILE A 1 94 ? -0.437 15.738 6.395 1.00 95.75 94 ILE A C 1
ATOM 741 O O . ILE A 1 94 ? 0.018 14.717 6.907 1.00 95.75 94 ILE A O 1
ATOM 745 N N . ASN A 1 95 ? -1.755 15.907 6.278 1.00 96.38 95 ASN A N 1
ATOM 746 C CA . ASN A 1 95 ? -2.694 14.905 6.788 1.00 96.38 95 ASN A CA 1
ATOM 747 C C . ASN A 1 95 ? -2.918 13.758 5.786 1.00 96.38 95 ASN A C 1
ATOM 749 O O . ASN A 1 95 ? -3.819 13.815 4.938 1.00 96.38 95 ASN A O 1
ATOM 753 N N . ALA A 1 96 ? -2.123 12.696 5.922 1.00 96.69 96 ALA A N 1
ATOM 754 C CA . ALA A 1 96 ? -2.228 11.504 5.089 1.00 96.69 96 ALA A CA 1
ATOM 755 C C . ALA A 1 96 ? -3.261 10.480 5.601 1.00 96.69 96 ALA A C 1
ATOM 757 O O . ALA A 1 96 ? -3.453 9.461 4.941 1.00 96.69 96 ALA A O 1
ATOM 758 N N . THR A 1 97 ? -3.983 10.767 6.699 1.00 97.25 97 THR A N 1
ATOM 759 C CA . THR A 1 97 ? -5.057 9.905 7.233 1.00 97.25 97 THR A CA 1
ATOM 760 C C . THR A 1 97 ? -6.033 9.505 6.126 1.00 97.25 97 THR A C 1
ATOM 762 O O . THR A 1 97 ? -6.502 10.350 5.354 1.00 97.25 97 THR A O 1
ATOM 765 N N . CYS A 1 98 ? -6.349 8.214 6.042 1.00 96.81 98 CYS A N 1
ATOM 766 C CA . CYS A 1 98 ? -7.324 7.697 5.096 1.00 96.81 98 CYS A CA 1
ATOM 767 C C . CYS A 1 98 ? -8.706 8.318 5.380 1.00 96.81 98 CYS A C 1
ATOM 769 O O . CYS A 1 98 ? -9.158 8.276 6.525 1.00 96.81 98 CYS A O 1
ATOM 771 N N . PRO A 1 99 ? -9.433 8.836 4.370 1.00 96.50 99 PRO A N 1
ATOM 772 C CA . PRO A 1 99 ? -10.771 9.397 4.580 1.00 96.50 99 PRO A CA 1
ATOM 773 C C . PRO A 1 99 ? -11.753 8.425 5.248 1.00 96.50 99 PRO A C 1
ATOM 775 O O . PRO A 1 99 ? -12.624 8.849 6.001 1.00 96.50 99 PRO A O 1
ATOM 778 N N . ARG A 1 100 ? -11.587 7.114 5.020 1.00 96.50 100 ARG A N 1
ATOM 779 C CA . ARG A 1 100 ? -12.409 6.078 5.661 1.00 96.50 100 ARG A CA 1
ATOM 780 C C . ARG A 1 100 ? -12.141 5.987 7.163 1.00 96.50 100 ARG A C 1
ATOM 782 O O . ARG A 1 100 ? -13.095 5.972 7.926 1.00 96.50 100 ARG A O 1
ATOM 789 N N . VAL A 1 101 ? -10.876 6.047 7.582 1.00 97.31 101 VAL A N 1
ATOM 790 C CA . VAL A 1 101 ? -10.500 6.146 9.004 1.00 97.31 101 VAL A CA 1
ATOM 791 C C . VAL A 1 101 ? -11.032 7.449 9.608 1.00 97.31 101 VAL A C 1
ATOM 793 O O . VAL A 1 101 ? -11.635 7.434 10.676 1.00 97.31 101 VAL A O 1
ATOM 796 N N . GLY A 1 102 ? -10.904 8.571 8.890 1.00 97.56 102 GLY A N 1
ATOM 797 C CA . GLY A 1 102 ? -11.461 9.859 9.317 1.00 97.56 102 GLY A CA 1
ATOM 798 C C . GLY A 1 102 ? -12.980 9.827 9.538 1.00 97.56 102 GLY A C 1
ATOM 799 O O . GLY A 1 102 ? -13.479 10.459 10.469 1.00 97.56 102 GLY A O 1
ATOM 800 N N . LYS A 1 103 ? -13.721 9.047 8.738 1.00 98.06 103 LYS A N 1
ATOM 801 C CA . LYS A 1 103 ? -15.159 8.814 8.945 1.00 98.06 103 LYS A CA 1
ATOM 802 C C . LYS A 1 103 ? -15.423 8.101 10.275 1.00 98.06 103 LYS A C 1
ATOM 804 O O . LYS A 1 103 ? -16.291 8.549 11.018 1.00 98.06 103 LYS A O 1
ATOM 809 N N . VAL A 1 104 ? -14.662 7.053 10.603 1.00 98.31 104 VAL A N 1
ATOM 810 C CA . VAL A 1 104 ? -14.789 6.336 11.889 1.00 98.31 104 VAL A CA 1
ATOM 811 C C . VAL A 1 104 ? -14.493 7.267 13.063 1.00 98.31 104 VAL A C 1
ATOM 813 O O . VAL A 1 104 ? -15.291 7.350 13.992 1.00 98.31 104 VAL A O 1
ATOM 816 N N . GLN A 1 105 ? -13.415 8.054 12.980 1.00 98.31 105 GLN A N 1
ATOM 817 C CA . GLN A 1 105 ? -13.077 9.073 13.984 1.00 98.31 105 GLN A CA 1
ATOM 818 C C . GLN A 1 105 ? -14.233 10.063 14.208 1.00 98.31 105 GLN A C 1
ATOM 820 O O . GLN A 1 105 ? -14.548 10.409 15.345 1.00 98.31 105 GLN A O 1
ATOM 825 N N . GLY A 1 106 ? -14.899 10.496 13.132 1.00 98.00 106 GLY A N 1
ATOM 826 C CA . GLY A 1 106 ? -16.078 11.361 13.204 1.00 98.00 106 GLY A CA 1
ATOM 827 C C . GLY A 1 106 ? -17.287 10.698 13.872 1.00 98.00 106 GLY A C 1
ATOM 828 O O . GLY A 1 106 ? -17.951 11.338 14.687 1.00 98.00 106 GLY A O 1
ATOM 829 N N . ILE A 1 107 ? -17.552 9.420 13.571 1.00 98.31 107 ILE A N 1
ATOM 830 C CA . ILE A 1 107 ? -18.637 8.639 14.190 1.00 98.31 107 ILE A CA 1
ATOM 831 C C . ILE A 1 107 ? -18.395 8.494 15.696 1.00 98.31 107 ILE A C 1
ATOM 833 O O . ILE A 1 107 ? -19.298 8.804 16.476 1.00 98.31 107 ILE A O 1
ATOM 837 N N . ILE A 1 108 ? -17.183 8.089 16.094 1.00 98.50 108 ILE A N 1
ATOM 838 C CA . ILE A 1 108 ? -16.792 7.943 17.504 1.00 98.50 108 ILE A CA 1
ATOM 839 C C . ILE A 1 108 ? -16.944 9.280 18.226 1.00 98.50 108 ILE A C 1
ATOM 841 O O . ILE A 1 108 ? -17.629 9.354 19.244 1.00 98.50 108 ILE A O 1
ATOM 845 N N . LYS A 1 109 ? -16.385 10.361 17.665 1.00 97.94 109 LYS A N 1
ATOM 846 C CA . LYS A 1 109 ? -16.462 11.697 18.267 1.00 97.94 109 LYS A CA 1
ATOM 847 C C . LYS A 1 109 ? -17.908 12.138 18.492 1.00 97.94 109 LYS A C 1
ATOM 849 O O . LYS A 1 109 ? -18.230 12.648 19.561 1.00 97.94 109 LYS A O 1
ATOM 854 N N . LYS A 1 110 ? -18.779 11.956 17.492 1.00 97.81 110 LYS A N 1
ATOM 855 C CA . LYS A 1 110 ? -20.193 12.346 17.576 1.00 97.81 110 LYS A CA 1
ATOM 856 C C . LYS A 1 110 ? -20.898 11.638 18.734 1.00 97.81 110 LYS A C 1
ATOM 858 O O . LYS A 1 110 ? -21.541 12.305 19.533 1.00 97.81 110 LYS A O 1
ATOM 863 N N . HIS A 1 111 ? -20.775 10.316 18.826 1.00 98.00 111 HIS A N 1
ATOM 864 C CA . HIS A 1 111 ? -21.497 9.535 19.835 1.00 98.00 111 HIS A CA 1
ATOM 865 C C . HIS A 1 111 ? -20.876 9.664 21.227 1.00 98.00 111 HIS A C 1
ATOM 867 O O . HIS A 1 111 ? -21.613 9.755 22.205 1.00 98.00 111 HIS A O 1
ATOM 873 N N . SER A 1 112 ? -19.549 9.784 21.321 1.00 96.62 112 SER A N 1
ATOM 874 C CA . SER A 1 112 ? -18.874 10.059 22.592 1.00 96.62 112 SER A CA 1
ATOM 875 C C . SER A 1 112 ? -19.335 11.391 23.202 1.00 96.62 112 SER A C 1
ATOM 877 O O . SER A 1 112 ? -19.564 11.465 24.407 1.00 96.62 112 SER A O 1
ATOM 879 N N . LEU A 1 113 ? -19.566 12.428 22.382 1.00 96.12 113 LEU A N 1
ATOM 880 C CA . LEU A 1 113 ? -20.163 13.696 22.837 1.00 96.12 113 LEU A CA 1
ATOM 881 C C . LEU A 1 113 ? -21.640 13.566 23.243 1.00 96.12 113 LEU A C 1
ATOM 883 O O . LEU A 1 113 ? -22.139 14.397 23.992 1.00 96.12 113 LEU A O 1
ATOM 887 N N . SER A 1 114 ? -22.339 12.535 22.768 1.00 95.75 114 SER A N 1
ATOM 888 C CA . SER A 1 114 ? -23.730 12.228 23.127 1.00 95.75 114 SER A CA 1
ATOM 889 C C . SER A 1 114 ? -23.853 11.224 24.279 1.00 95.75 114 SER A C 1
ATOM 891 O O . SER A 1 114 ? -24.927 10.661 24.475 1.00 95.75 114 SER A O 1
ATOM 893 N N . GLY A 1 115 ? -22.773 10.973 25.025 1.00 95.56 115 GLY A N 1
ATOM 894 C CA . GLY A 1 115 ? -22.820 10.114 26.207 1.00 95.56 115 GLY A CA 1
ATOM 895 C C . GLY A 1 115 ? -22.638 8.618 25.940 1.00 95.56 115 GLY A C 1
ATOM 896 O O . GLY A 1 115 ? -22.680 7.863 26.897 1.00 95.56 115 GLY A O 1
ATOM 897 N N . TYR A 1 116 ? -22.345 8.180 24.711 1.00 97.88 116 TYR A N 1
ATOM 898 C CA . TYR A 1 116 ? -22.082 6.759 24.429 1.00 97.88 116 TYR A CA 1
ATOM 899 C C . TYR A 1 116 ? -20.688 6.329 24.899 1.00 97.88 116 TYR A C 1
ATOM 901 O O . TYR A 1 116 ? -19.712 7.051 24.657 1.00 97.88 116 TYR A O 1
ATOM 909 N N . ASP A 1 117 ? -20.604 5.147 25.500 1.00 98.00 117 ASP A N 1
ATOM 910 C CA . ASP A 1 117 ? -19.376 4.366 25.610 1.00 98.00 117 ASP A CA 1
ATOM 911 C C . ASP A 1 117 ? -19.059 3.711 24.262 1.00 98.00 117 ASP A C 1
ATOM 913 O O . ASP A 1 117 ? -19.949 3.441 23.450 1.00 98.00 117 ASP A O 1
ATOM 917 N N . ILE A 1 118 ? -17.774 3.514 23.977 1.00 98.38 118 ILE A N 1
ATOM 918 C CA . ILE A 1 118 ? -17.306 3.090 22.657 1.00 98.38 118 ILE A CA 1
ATOM 919 C C . ILE A 1 118 ? -16.643 1.719 22.767 1.00 98.38 118 ILE A C 1
ATOM 921 O O . ILE A 1 118 ? -15.644 1.570 23.462 1.00 98.38 118 ILE A O 1
ATOM 925 N N . VAL A 1 119 ? -17.128 0.737 22.015 1.00 98.44 119 VAL A N 1
ATOM 926 C CA . VAL A 1 119 ? -16.418 -0.523 21.780 1.00 98.44 119 VAL A CA 1
ATOM 927 C C . VAL A 1 119 ? -15.861 -0.526 20.360 1.00 98.44 119 VAL A C 1
ATOM 929 O O . VAL A 1 119 ? -16.586 -0.345 19.379 1.00 98.44 119 VAL A O 1
ATOM 932 N N . ILE A 1 120 ? -14.549 -0.721 20.250 1.00 98.44 120 ILE A N 1
ATOM 933 C CA . ILE A 1 120 ? -13.842 -0.865 18.978 1.00 98.44 120 ILE A CA 1
ATOM 934 C C . ILE A 1 120 ? -13.462 -2.333 18.819 1.00 98.44 120 ILE A C 1
ATOM 936 O O . ILE A 1 120 ? -12.660 -2.857 19.584 1.00 98.44 120 ILE A O 1
ATOM 940 N N . VAL A 1 121 ? -13.994 -2.996 17.799 1.00 97.94 121 VAL A N 1
ATOM 941 C CA . VAL A 1 121 ? -13.604 -4.366 17.466 1.00 97.94 121 VAL A CA 1
ATOM 942 C C . VAL A 1 121 ? -12.351 -4.334 16.590 1.00 97.94 121 VAL A C 1
ATOM 944 O O . VAL A 1 121 ? -12.401 -3.897 15.434 1.00 97.94 121 VAL A O 1
ATOM 947 N N . GLY A 1 122 ? -11.215 -4.772 17.125 1.00 95.12 122 GLY A N 1
ATOM 948 C CA . GLY A 1 122 ? -9.910 -4.679 16.473 1.00 95.12 122 GLY A CA 1
ATOM 949 C C . GLY A 1 122 ? -8.744 -5.018 17.399 1.00 95.12 122 GLY A C 1
ATOM 950 O O . GLY A 1 122 ? -8.927 -5.505 18.508 1.00 95.12 122 GLY A O 1
ATOM 951 N N . ASP A 1 123 ? -7.530 -4.743 16.932 1.00 93.06 123 ASP A N 1
ATOM 952 C CA . ASP A 1 123 ? -6.302 -4.955 17.704 1.00 93.06 123 ASP A CA 1
ATOM 953 C C . ASP A 1 123 ? -5.945 -3.694 18.509 1.00 93.06 123 ASP A C 1
ATOM 955 O O . ASP A 1 123 ? -5.663 -2.640 17.932 1.00 93.06 123 ASP A O 1
ATOM 959 N N . ASP A 1 124 ? -5.939 -3.802 19.842 1.00 94.25 124 ASP A N 1
ATOM 960 C CA . ASP A 1 124 ? -5.706 -2.685 20.771 1.00 94.25 124 ASP A CA 1
ATOM 961 C C . ASP A 1 124 ? -4.350 -1.989 20.577 1.00 94.25 124 ASP A C 1
ATOM 963 O O . ASP A 1 124 ? -4.226 -0.775 20.785 1.00 94.25 124 ASP A O 1
ATOM 967 N N . ASN A 1 125 ? -3.353 -2.741 20.103 1.00 92.19 125 ASN A N 1
ATOM 968 C CA . ASN A 1 125 ? -2.003 -2.247 19.848 1.00 92.19 125 ASN A CA 1
ATOM 969 C C . ASN A 1 125 ? -1.846 -1.653 18.440 1.00 92.19 125 ASN A C 1
ATOM 971 O O . ASN A 1 125 ? -0.795 -1.099 18.102 1.00 92.19 125 ASN A O 1
ATOM 975 N N . HIS A 1 126 ? -2.872 -1.747 17.591 1.00 92.44 126 HIS A N 1
ATOM 976 C CA . HIS A 1 126 ? -2.790 -1.265 16.223 1.00 92.44 126 HIS A CA 1
ATOM 977 C C . HIS A 1 126 ? -2.885 0.264 16.154 1.00 92.44 126 HIS A C 1
ATOM 979 O O . HIS A 1 126 ? -3.757 0.900 16.747 1.00 92.44 126 HIS A O 1
ATOM 985 N N . ALA A 1 127 ? -2.024 0.866 15.328 1.00 93.19 127 ALA A N 1
ATOM 986 C CA . ALA A 1 127 ? -1.920 2.312 15.113 1.00 93.19 127 ALA A CA 1
ATOM 987 C C . ALA A 1 127 ? -3.264 3.015 14.849 1.00 93.19 127 ALA A C 1
ATOM 989 O O . ALA A 1 127 ? -3.491 4.130 15.320 1.00 93.19 127 ALA A O 1
ATOM 990 N N . GLU A 1 128 ? -4.135 2.363 14.077 1.00 95.31 128 GLU A N 1
ATOM 991 C CA . GLU A 1 128 ? -5.484 2.853 13.785 1.00 95.31 128 GLU A CA 1
ATOM 992 C C . GLU A 1 128 ? -6.364 2.869 15.034 1.00 95.31 128 GLU A C 1
ATOM 994 O O . GLU A 1 128 ? -6.968 3.894 15.325 1.00 95.31 128 GLU A O 1
ATOM 999 N N . VAL A 1 129 ? -6.392 1.774 15.799 1.00 97.00 129 VAL A N 1
ATOM 1000 C CA . VAL A 1 129 ? -7.230 1.634 16.998 1.00 97.00 129 VAL A CA 1
ATOM 1001 C C . VAL A 1 129 ? -6.789 2.612 18.082 1.00 97.00 129 VAL A C 1
ATOM 1003 O O . VAL A 1 129 ? -7.630 3.302 18.650 1.00 97.00 129 VAL A O 1
ATOM 1006 N N . ILE A 1 130 ? -5.479 2.787 18.284 1.00 95.94 130 ILE A N 1
ATOM 1007 C CA . ILE A 1 130 ? -4.924 3.846 19.145 1.00 95.94 130 ILE A CA 1
ATOM 1008 C C . ILE A 1 130 ? -5.445 5.224 18.708 1.00 95.94 130 ILE A C 1
ATOM 1010 O O . ILE A 1 130 ? -5.923 6.009 19.529 1.00 95.94 130 ILE A O 1
ATOM 1014 N N . GLY A 1 131 ? -5.413 5.500 17.400 1.00 96.44 131 GLY A N 1
ATOM 1015 C CA . GLY A 1 131 ? -5.958 6.724 16.821 1.00 96.44 131 GLY A CA 1
ATOM 1016 C C . GLY A 1 131 ? -7.453 6.902 17.086 1.00 96.44 131 GLY A C 1
ATOM 1017 O O . GLY A 1 131 ? -7.867 8.002 17.437 1.00 96.44 131 GLY A O 1
ATOM 1018 N N . LEU A 1 132 ? -8.250 5.838 16.950 1.00 98.00 132 LEU A N 1
ATOM 1019 C CA . LEU A 1 132 ? -9.697 5.829 17.185 1.00 98.00 132 LEU A CA 1
ATOM 1020 C C . LEU A 1 132 ? -10.054 6.045 18.665 1.00 98.00 132 LEU A C 1
ATOM 1022 O O . LEU A 1 132 ? -10.901 6.893 18.951 1.00 98.00 132 LEU A O 1
ATOM 1026 N N . LYS A 1 133 ? -9.367 5.363 19.597 1.00 97.75 133 LYS A N 1
ATOM 1027 C CA . LYS A 1 133 ? -9.537 5.530 21.056 1.00 97.75 133 LYS A CA 1
ATOM 1028 C C . LYS A 1 133 ? -9.425 6.995 21.477 1.00 97.75 133 LYS A C 1
ATOM 1030 O O . LYS A 1 133 ? -10.203 7.476 22.297 1.00 97.75 133 LYS A O 1
ATOM 1035 N N . GLY A 1 134 ? -8.513 7.743 20.852 1.00 96.75 134 GLY A N 1
ATOM 1036 C CA . GLY A 1 134 ? -8.317 9.167 21.123 1.00 96.75 134 GLY A CA 1
ATOM 1037 C C . GLY A 1 134 ? -9.547 10.059 20.884 1.00 96.75 134 GLY A C 1
ATOM 1038 O O . GLY A 1 134 ? -9.577 11.176 21.392 1.00 96.75 134 GLY A O 1
ATOM 1039 N N . PHE A 1 135 ? -10.555 9.601 20.133 1.00 97.38 135 PHE A N 1
ATOM 1040 C CA . PHE A 1 135 ? -11.793 10.349 19.865 1.00 97.38 135 PHE A CA 1
ATOM 1041 C C . PHE A 1 135 ? -12.946 9.989 20.814 1.00 97.38 135 PHE A C 1
ATOM 1043 O O . PHE A 1 135 ? -14.018 10.580 20.701 1.00 97.38 135 PHE A O 1
ATOM 1050 N N . ALA A 1 136 ? -12.737 9.043 21.733 1.00 96.19 136 ALA A N 1
ATOM 1051 C CA . ALA A 1 136 ? -13.770 8.501 22.612 1.00 96.19 136 ALA A CA 1
ATOM 1052 C C . ALA A 1 136 ? -13.853 9.173 23.997 1.00 96.19 136 ALA A C 1
ATOM 1054 O O . ALA A 1 136 ? -14.595 8.700 24.854 1.00 96.19 136 ALA A O 1
ATOM 1055 N N . ASN A 1 137 ? -13.104 10.256 24.242 1.00 90.38 137 ASN A N 1
ATOM 1056 C CA . ASN A 1 137 ? -13.080 10.980 25.525 1.00 90.38 137 ASN A CA 1
ATOM 1057 C C . ASN A 1 137 ? -12.828 10.069 26.748 1.00 90.38 137 ASN A C 1
ATOM 1059 O O . ASN A 1 137 ? -13.471 10.221 27.781 1.00 90.38 137 ASN A O 1
ATOM 1063 N N . GLY A 1 138 ? -11.915 9.099 26.618 1.00 90.50 138 GLY A N 1
ATOM 1064 C CA . GLY A 1 138 ? -11.543 8.179 27.703 1.00 90.50 138 GLY A CA 1
ATOM 1065 C C . GLY A 1 138 ? -12.505 7.007 27.929 1.00 90.50 138 GLY A C 1
ATOM 1066 O O . GLY A 1 138 ? -12.219 6.158 28.762 1.00 90.50 138 GLY A O 1
ATOM 1067 N N . ARG A 1 139 ? -13.601 6.925 27.168 1.00 92.81 139 ARG A N 1
ATOM 1068 C CA . ARG A 1 139 ? -14.640 5.893 27.294 1.00 92.81 139 ARG A CA 1
ATOM 1069 C C . ARG A 1 139 ? -14.601 4.912 26.126 1.00 92.81 139 ARG A C 1
ATOM 1071 O O . ARG A 1 139 ? -15.541 4.828 25.337 1.00 92.81 139 ARG A O 1
ATOM 1078 N N . ALA A 1 140 ? -13.456 4.253 25.947 1.00 96.69 140 ALA A N 1
ATOM 1079 C CA . ALA A 1 140 ? -13.267 3.255 24.899 1.00 96.69 140 ALA A CA 1
ATOM 1080 C C . ALA A 1 140 ? -12.773 1.922 25.455 1.00 96.69 140 ALA A C 1
ATOM 1082 O O . ALA A 1 140 ? -11.798 1.883 26.202 1.00 96.69 140 ALA A O 1
ATOM 1083 N N . HIS A 1 141 ? -13.384 0.847 24.976 1.00 97.44 141 HIS A N 1
ATOM 1084 C CA . HIS A 1 141 ? -12.946 -0.528 25.155 1.00 97.44 141 HIS A CA 1
ATOM 1085 C C . HIS A 1 141 ? -12.596 -1.124 23.792 1.00 97.44 141 HIS A C 1
ATOM 1087 O O . HIS A 1 141 ? -13.196 -0.768 22.774 1.00 97.44 141 HIS A O 1
ATOM 1093 N N . VAL A 1 142 ? -11.618 -2.024 23.758 1.00 97.62 142 VAL A N 1
ATOM 1094 C CA . VAL A 1 142 ? -11.221 -2.721 22.532 1.00 97.62 142 VAL A CA 1
ATOM 1095 C C . VAL A 1 142 ? -11.410 -4.207 22.738 1.00 97.62 142 VAL A C 1
ATOM 1097 O O . VAL A 1 142 ? -10.975 -4.733 23.758 1.00 97.62 142 VAL A O 1
ATOM 1100 N N . LEU A 1 143 ? -12.062 -4.845 21.770 1.00 96.56 143 LEU A N 1
ATOM 1101 C CA . LEU A 1 143 ? -12.282 -6.284 21.757 1.00 96.56 143 LEU A CA 1
ATOM 1102 C C . LEU A 1 143 ? -11.692 -6.891 20.491 1.00 96.56 143 LEU A C 1
ATOM 1104 O O . LEU A 1 143 ? -11.897 -6.362 19.396 1.00 96.56 143 LEU A O 1
ATOM 1108 N N . ASN A 1 144 ? -11.034 -8.035 20.616 1.00 91.44 144 ASN A N 1
ATOM 1109 C CA . ASN A 1 144 ? -10.573 -8.809 19.467 1.00 91.44 144 ASN A CA 1
ATOM 1110 C C . ASN A 1 144 ? -11.243 -10.185 19.367 1.00 91.44 144 ASN A C 1
ATOM 1112 O O . ASN A 1 144 ? -11.267 -10.770 18.283 1.00 91.44 144 ASN A O 1
ATOM 1116 N N . THR A 1 145 ? -11.805 -10.688 20.469 1.00 93.25 145 THR A N 1
ATOM 1117 C CA . THR A 1 145 ? -12.438 -12.011 20.541 1.00 93.25 145 THR A CA 1
ATOM 1118 C C . THR A 1 145 ? -13.827 -11.953 21.197 1.00 93.25 145 THR A C 1
ATOM 1120 O O . THR A 1 145 ? -14.086 -11.042 21.988 1.00 93.25 145 THR A O 1
ATOM 1123 N N . PRO A 1 146 ? -14.749 -12.880 20.865 1.00 94.31 146 PRO A N 1
ATOM 1124 C CA . PRO A 1 146 ? -16.073 -12.963 21.492 1.00 94.31 146 PRO A CA 1
ATOM 1125 C C . PRO A 1 146 ? -16.035 -13.106 23.018 1.00 94.31 146 PRO A C 1
ATOM 1127 O O . PRO A 1 146 ? -16.845 -12.500 23.708 1.00 94.31 146 PRO A O 1
ATOM 1130 N N . GLU A 1 147 ? -15.065 -13.844 23.556 1.00 94.38 147 GLU A N 1
ATOM 1131 C CA . GLU A 1 147 ? -14.941 -14.139 24.989 1.00 94.38 147 GLU A CA 1
ATOM 1132 C C . GLU A 1 147 ? -14.591 -12.894 25.823 1.00 94.38 147 GLU A C 1
ATOM 1134 O O . GLU A 1 147 ? -14.787 -12.855 27.038 1.00 94.38 147 GLU A O 1
ATOM 1139 N N . GLU A 1 148 ? -14.056 -11.851 25.186 1.00 95.31 148 GLU A N 1
ATOM 1140 C CA . GLU A 1 148 ? -13.766 -10.582 25.850 1.00 95.31 148 GLU A CA 1
ATOM 1141 C C . GLU A 1 148 ? -15.037 -9.765 26.124 1.00 95.31 148 GLU A C 1
ATOM 1143 O O . GLU A 1 148 ? -15.001 -8.884 26.988 1.00 95.31 148 GLU A O 1
ATOM 1148 N N . VAL A 1 149 ? -16.160 -10.069 25.452 1.00 96.25 149 VAL A N 1
ATOM 1149 C CA . VAL A 1 149 ? -17.441 -9.377 25.664 1.00 96.25 149 VAL A CA 1
ATOM 1150 C C . VAL A 1 149 ? -17.863 -9.478 27.121 1.00 96.25 149 VAL A C 1
ATOM 1152 O O . VAL A 1 149 ? -18.257 -8.462 27.683 1.00 96.25 149 VAL A O 1
ATOM 1155 N N . ASP A 1 150 ? -17.707 -10.639 27.760 1.00 92.94 150 ASP A N 1
ATOM 1156 C CA . ASP A 1 150 ? -18.128 -10.885 29.147 1.00 92.94 150 ASP A CA 1
ATOM 1157 C C . ASP A 1 150 ? -17.374 -10.029 30.171 1.00 92.94 150 ASP A C 1
ATOM 1159 O O . ASP A 1 150 ? -17.913 -9.679 31.222 1.00 92.94 150 ASP A O 1
ATOM 1163 N N . ARG A 1 151 ? -16.156 -9.589 29.843 1.00 94.44 151 ARG A N 1
ATOM 1164 C CA . ARG A 1 151 ? -15.295 -8.798 30.739 1.00 94.44 151 ARG A CA 1
ATOM 1165 C C . ARG A 1 151 ? -15.636 -7.310 30.762 1.00 94.44 151 ARG A C 1
ATOM 1167 O O . ARG A 1 151 ? -15.063 -6.569 31.560 1.00 94.44 151 ARG A O 1
ATOM 1174 N N . LEU A 1 152 ? -16.527 -6.858 29.881 1.00 95.44 152 LEU A N 1
ATOM 1175 C CA . LEU A 1 152 ? -16.913 -5.456 29.811 1.00 95.44 152 LEU A CA 1
ATOM 1176 C C . LEU A 1 152 ? -17.766 -5.023 31.019 1.00 95.44 152 LEU A C 1
ATOM 1178 O O . LEU A 1 152 ? -18.557 -5.818 31.540 1.00 95.44 152 LEU A O 1
ATOM 1182 N N . PRO A 1 153 ? -17.633 -3.757 31.463 1.00 94.56 153 PRO A N 1
ATOM 1183 C CA . PRO A 1 153 ? -18.474 -3.199 32.517 1.00 94.56 153 PRO A CA 1
ATOM 1184 C C . PRO A 1 153 ? -19.922 -3.000 32.032 1.00 94.56 153 PRO A C 1
ATOM 1186 O O . PRO A 1 153 ? -20.177 -3.002 30.824 1.00 94.56 153 PRO A O 1
ATOM 1189 N N . PRO A 1 154 ? -20.893 -2.806 32.941 1.00 93.25 154 PRO A N 1
ATOM 1190 C CA . PRO A 1 154 ? -22.212 -2.313 32.554 1.00 93.25 154 PRO A CA 1
ATOM 1191 C C . PRO A 1 154 ? -22.089 -0.921 31.909 1.00 93.25 154 PRO A C 1
ATOM 1193 O O . PRO A 1 154 ? -21.305 -0.091 32.365 1.00 93.25 154 PRO A O 1
ATOM 1196 N N . MET A 1 155 ? -22.849 -0.684 30.841 1.00 94.56 155 MET A N 1
ATOM 1197 C CA . MET A 1 155 ? -22.862 0.559 30.065 1.00 94.56 155 MET A CA 1
ATOM 1198 C C . MET A 1 155 ? -24.301 0.838 29.631 1.00 94.56 155 MET A C 1
ATOM 1200 O O . MET A 1 155 ? -24.979 -0.071 29.156 1.00 94.56 155 MET A O 1
ATOM 1204 N N . ASP A 1 156 ? -24.757 2.083 29.768 1.00 92.94 156 ASP A N 1
ATOM 1205 C CA . ASP A 1 156 ? -26.140 2.444 29.428 1.00 92.94 156 ASP A CA 1
ATOM 1206 C C . ASP A 1 156 ? -26.327 2.629 27.921 1.00 92.94 156 ASP A C 1
ATOM 1208 O O . ASP A 1 156 ? -27.353 2.245 27.371 1.00 92.94 156 ASP A O 1
ATOM 1212 N N . LYS A 1 157 ? -25.332 3.225 27.249 1.00 96.19 157 LYS A N 1
ATOM 1213 C CA . LYS A 1 157 ? -25.373 3.574 25.823 1.00 96.19 157 LYS A CA 1
ATOM 1214 C C . LYS A 1 157 ? -24.099 3.131 25.138 1.00 96.19 157 LYS A C 1
ATOM 1216 O O . LYS A 1 157 ? -23.033 3.670 25.429 1.00 96.19 157 LYS A O 1
ATOM 1221 N N . LEU A 1 158 ? -24.206 2.225 24.173 1.00 98.06 158 LEU A N 1
ATOM 1222 C CA . LEU A 1 158 ? -23.041 1.620 23.537 1.00 98.06 158 LEU A CA 1
ATOM 1223 C C . LEU A 1 158 ? -22.963 1.946 22.043 1.00 98.06 158 LEU A C 1
ATOM 1225 O O . LEU A 1 158 ? -23.923 1.776 21.297 1.00 98.06 158 LEU A O 1
ATOM 1229 N N . LEU A 1 159 ? -21.807 2.420 21.578 1.00 98.50 159 LEU A N 1
ATOM 1230 C CA . LEU A 1 159 ? -21.464 2.461 20.158 1.00 98.50 159 LEU A CA 1
ATOM 1231 C C . LEU A 1 159 ? -20.460 1.349 19.859 1.00 98.50 159 LEU A C 1
ATOM 1233 O O . LEU A 1 159 ? -19.366 1.345 20.419 1.00 98.50 159 LEU A O 1
ATOM 1237 N N . VAL A 1 160 ? -20.773 0.498 18.887 1.00 98.56 160 VAL A N 1
ATOM 1238 C CA . VAL A 1 160 ? -19.857 -0.524 18.375 1.00 98.56 160 VAL A CA 1
ATOM 1239 C C . VAL A 1 160 ? -19.363 -0.122 16.988 1.00 98.56 160 VAL A C 1
ATOM 1241 O O . VAL A 1 160 ? -20.153 0.109 16.070 1.00 98.56 160 VAL A O 1
ATOM 1244 N N . VAL A 1 161 ? -18.044 -0.042 16.827 1.00 98.62 161 VAL A N 1
ATOM 1245 C CA . VAL A 1 161 ? -17.360 0.196 15.546 1.00 98.62 161 VAL A CA 1
ATOM 1246 C C . VAL A 1 161 ? -16.279 -0.858 15.325 1.00 98.62 161 VAL A C 1
ATOM 1248 O O . VAL A 1 161 ? -15.794 -1.475 16.265 1.00 98.62 161 VAL A O 1
ATOM 1251 N N . ALA A 1 162 ? -15.859 -1.048 14.081 1.00 97.88 162 ALA A N 1
ATOM 1252 C CA . ALA A 1 162 ? -14.761 -1.934 13.708 1.00 97.88 162 ALA A CA 1
ATOM 1253 C C . ALA A 1 162 ? -13.506 -1.157 13.282 1.00 97.88 162 ALA A C 1
ATOM 1255 O O . ALA A 1 162 ? -13.587 -0.111 12.626 1.00 97.88 162 ALA A O 1
ATOM 1256 N N . GLN A 1 163 ? -12.331 -1.726 13.538 1.00 96.81 163 GLN A N 1
ATOM 1257 C CA . GLN A 1 163 ? -11.127 -1.378 12.787 1.00 96.81 163 GLN A CA 1
ATOM 1258 C C . GLN A 1 163 ? -11.370 -1.611 11.282 1.00 96.81 163 GLN A C 1
ATOM 1260 O O . GLN A 1 163 ? -11.925 -2.632 10.878 1.00 96.81 163 GLN A O 1
ATOM 1265 N N . THR A 1 164 ? -10.928 -0.693 10.418 1.00 95.25 164 THR A N 1
ATOM 1266 C CA . THR A 1 164 ? -11.245 -0.717 8.974 1.00 95.25 164 THR A CA 1
ATOM 1267 C C . THR A 1 164 ? -10.690 -1.937 8.226 1.00 95.25 164 THR A C 1
ATOM 1269 O O . THR A 1 164 ? -11.126 -2.239 7.107 1.00 95.25 164 THR A O 1
ATOM 1272 N N . THR A 1 165 ? -9.729 -2.638 8.832 1.00 91.88 165 THR A N 1
ATOM 1273 C CA . THR A 1 165 ? -9.084 -3.861 8.335 1.00 91.88 165 THR A CA 1
ATOM 1274 C C . THR A 1 165 ? -9.533 -5.136 9.059 1.00 91.88 165 THR A C 1
ATOM 1276 O O . THR A 1 165 ? -8.895 -6.172 8.878 1.00 91.88 165 THR A O 1
ATOM 1279 N N . GLN A 1 166 ? -10.575 -5.073 9.896 1.00 91.94 166 GLN A N 1
ATOM 1280 C CA . GLN A 1 166 ? -11.090 -6.238 10.621 1.00 91.94 166 GLN A CA 1
ATOM 1281 C C . GLN A 1 166 ? -11.801 -7.235 9.681 1.00 91.94 166 GLN A C 1
ATOM 1283 O O . GLN A 1 166 ? -12.185 -6.891 8.561 1.00 91.94 166 GLN A O 1
ATOM 1288 N N . ASP A 1 167 ? -11.936 -8.488 10.118 1.00 88.75 167 ASP A N 1
ATOM 1289 C CA . ASP A 1 167 ? -12.782 -9.491 9.466 1.00 88.75 167 ASP A CA 1
ATOM 1290 C C . ASP A 1 167 ? -14.265 -9.258 9.781 1.00 88.75 167 ASP A C 1
ATOM 1292 O O . ASP A 1 167 ? -14.656 -9.058 10.933 1.00 88.75 167 ASP A O 1
ATOM 1296 N N . GLU A 1 168 ? -15.100 -9.293 8.745 1.00 90.00 168 GLU A N 1
ATOM 1297 C CA . GLU A 1 168 ? -16.525 -8.995 8.887 1.00 90.00 168 GLU A CA 1
ATOM 1298 C C . GLU A 1 168 ? -17.293 -10.072 9.657 1.00 90.00 168 GLU A C 1
ATOM 1300 O O . GLU A 1 168 ? -18.240 -9.739 10.371 1.00 90.00 168 GLU A O 1
ATOM 1305 N N . ARG A 1 169 ? -16.892 -11.346 9.559 1.00 89.44 169 ARG A N 1
ATOM 1306 C CA . ARG A 1 169 ? -17.560 -12.426 10.298 1.00 89.44 169 ARG A CA 1
ATOM 1307 C C . ARG A 1 169 ? -17.277 -12.282 11.788 1.00 89.44 169 ARG A C 1
ATOM 1309 O O . ARG A 1 169 ? -18.219 -12.256 12.571 1.00 89.44 169 ARG A O 1
ATOM 1316 N N . ALA A 1 170 ? -16.011 -12.081 12.157 1.00 90.06 170 ALA A N 1
ATOM 1317 C CA . ALA A 1 170 ? -15.613 -11.830 13.541 1.00 90.06 170 ALA A CA 1
ATOM 1318 C C . ALA A 1 170 ? -16.318 -10.596 14.132 1.00 90.06 170 ALA A C 1
ATOM 1320 O O . ALA A 1 170 ? -16.827 -10.648 15.251 1.00 90.06 170 ALA A O 1
ATOM 1321 N N . PHE A 1 171 ? -16.407 -9.503 13.362 1.00 95.56 171 PHE A N 1
ATOM 1322 C CA . PHE A 1 171 ? -17.133 -8.306 13.785 1.00 95.56 171 PHE A CA 1
ATOM 1323 C C . PHE A 1 171 ? -18.613 -8.582 14.052 1.00 95.56 171 PHE A C 1
ATOM 1325 O O . PHE A 1 171 ? -19.112 -8.180 15.097 1.00 95.56 171 PHE A O 1
ATOM 1332 N N . LYS A 1 172 ? -19.307 -9.275 13.140 1.00 95.62 172 LYS A N 1
ATOM 1333 C CA . LYS A 1 172 ? -20.734 -9.596 13.301 1.00 95.62 172 LYS A CA 1
ATOM 1334 C C . LYS A 1 172 ? -20.994 -10.445 14.543 1.00 95.62 172 LYS A C 1
ATOM 1336 O O . LYS A 1 172 ? -21.942 -10.152 15.262 1.00 95.62 172 LYS A O 1
ATOM 1341 N N . THR A 1 173 ? -20.144 -11.434 14.820 1.00 96.38 173 THR A N 1
ATOM 1342 C CA . THR A 1 173 ? -20.262 -12.264 16.029 1.00 96.38 173 THR A CA 1
ATOM 1343 C C . THR A 1 173 ? -20.149 -11.422 17.298 1.00 96.38 173 THR A C 1
ATOM 1345 O O . THR A 1 173 ? -21.037 -11.468 18.142 1.00 96.38 173 THR A O 1
ATOM 1348 N N . ILE A 1 174 ? -19.095 -10.607 17.416 1.00 97.19 174 ILE A N 1
ATOM 1349 C CA . ILE A 1 174 ? -18.882 -9.759 18.600 1.00 97.19 174 ILE A CA 1
ATOM 1350 C C . ILE A 1 174 ? -20.000 -8.715 18.731 1.00 97.19 174 ILE A C 1
ATOM 1352 O O . ILE A 1 174 ? -20.509 -8.488 19.823 1.00 97.19 174 ILE A O 1
ATOM 1356 N N . ALA A 1 175 ? -20.409 -8.095 17.623 1.00 97.38 175 ALA A N 1
ATOM 1357 C CA . ALA A 1 175 ? -21.458 -7.082 17.626 1.00 97.38 175 ALA A CA 1
ATOM 1358 C C . ALA A 1 175 ? -22.821 -7.646 18.060 1.00 97.38 175 ALA A C 1
ATOM 1360 O O . ALA A 1 175 ? -23.523 -6.969 18.804 1.00 97.38 175 ALA A O 1
ATOM 1361 N N . GLY A 1 176 ? -23.166 -8.876 17.660 1.00 97.25 176 GLY A N 1
ATOM 1362 C CA . GLY A 1 176 ? -24.398 -9.541 18.100 1.00 97.25 176 GLY A CA 1
ATOM 1363 C C . GLY A 1 176 ? -24.421 -9.811 19.607 1.00 97.25 176 GLY A C 1
ATOM 1364 O O . GLY A 1 176 ? -25.400 -9.485 20.268 1.00 97.25 176 GLY A O 1
ATOM 1365 N N . LEU A 1 177 ? -23.311 -10.306 20.169 1.00 97.38 177 LEU A N 1
ATOM 1366 C CA . LEU A 1 177 ? -23.184 -10.518 21.620 1.00 97.38 177 LEU A CA 1
ATOM 1367 C C . LEU A 1 177 ? -23.298 -9.205 22.412 1.00 97.38 177 LEU A C 1
ATOM 1369 O O . LEU A 1 177 ? -23.867 -9.169 23.501 1.00 97.38 177 LEU A O 1
ATOM 1373 N N . LEU A 1 178 ? -22.766 -8.108 21.866 1.00 97.50 178 LEU A N 1
ATOM 1374 C CA . LEU A 1 178 ? -22.885 -6.784 22.479 1.00 97.50 178 LEU A CA 1
ATOM 1375 C C . LEU A 1 178 ? -24.316 -6.243 22.412 1.00 97.50 178 LEU A C 1
ATOM 1377 O O . LEU A 1 178 ? -24.775 -5.655 23.384 1.00 97.50 178 LEU A O 1
ATOM 1381 N N . GLU A 1 179 ? -25.019 -6.439 21.298 1.00 96.62 179 GLU A N 1
ATOM 1382 C CA . GLU A 1 179 ? -26.418 -6.017 21.148 1.00 96.62 179 GLU A CA 1
ATOM 1383 C C . GLU A 1 179 ? -27.350 -6.769 22.105 1.00 96.62 179 GLU A C 1
ATOM 1385 O O . GLU A 1 179 ? -28.247 -6.164 22.686 1.00 96.62 179 GLU A O 1
ATOM 1390 N N . GLU A 1 180 ? -27.093 -8.059 22.335 1.00 95.75 180 GLU A N 1
ATOM 1391 C CA . GLU A 1 180 ? -27.824 -8.864 23.317 1.00 95.75 180 GLU A CA 1
ATOM 1392 C C . GLU A 1 180 ? -27.559 -8.398 24.757 1.00 95.75 180 GLU A C 1
ATOM 1394 O O . GLU A 1 180 ? -28.481 -8.303 25.569 1.00 95.75 180 GLU A O 1
ATOM 1399 N N . ARG A 1 181 ? -26.302 -8.063 25.078 1.00 95.75 181 ARG A N 1
ATOM 1400 C CA . ARG A 1 181 ? -25.901 -7.653 26.431 1.00 95.75 181 ARG A CA 1
ATOM 1401 C C . ARG A 1 181 ? -26.283 -6.207 26.777 1.00 95.75 181 ARG A C 1
ATOM 1403 O O . ARG A 1 181 ? -26.547 -5.917 27.944 1.00 95.75 181 ARG A O 1
ATOM 1410 N N . TYR A 1 182 ? -26.286 -5.300 25.800 1.00 96.38 182 TYR A N 1
ATOM 1411 C CA . TYR A 1 182 ? -26.487 -3.861 25.999 1.00 96.38 182 TYR A CA 1
ATOM 1412 C C . TYR A 1 182 ? -27.671 -3.355 25.150 1.00 96.38 182 TYR A C 1
ATOM 1414 O O . TYR A 1 182 ? -27.504 -3.112 23.953 1.00 96.38 182 TYR A O 1
ATOM 1422 N N . PRO A 1 183 ? -28.861 -3.126 25.743 1.00 92.00 183 PRO A N 1
ATOM 1423 C CA . PRO A 1 183 ? -30.075 -2.805 24.984 1.00 92.00 183 PRO A CA 1
ATOM 1424 C C . PRO A 1 183 ? -30.009 -1.519 24.142 1.00 92.00 183 PRO A C 1
ATOM 1426 O O . PRO A 1 183 ? -30.587 -1.467 23.059 1.00 92.00 183 PRO A O 1
ATOM 1429 N N . GLU A 1 184 ? -29.304 -0.471 24.596 1.00 96.19 184 GLU A N 1
ATOM 1430 C CA . GLU A 1 184 ? -29.117 0.766 23.815 1.00 96.19 184 GLU A CA 1
ATOM 1431 C C . GLU A 1 184 ? -27.804 0.737 23.007 1.00 96.19 184 GLU A C 1
ATOM 1433 O O . GLU A 1 184 ? -26.930 1.602 23.148 1.00 96.19 184 GLU A O 1
ATOM 1438 N N . THR A 1 185 ? -27.663 -0.266 22.134 1.00 97.69 185 THR A N 1
ATOM 1439 C CA . THR A 1 185 ? -26.495 -0.421 21.254 1.00 97.69 185 THR A CA 1
ATOM 1440 C C . THR A 1 185 ? -26.722 0.184 19.867 1.00 97.69 185 THR A C 1
ATOM 1442 O O . THR A 1 185 ? -27.744 -0.014 19.218 1.00 97.69 185 THR A O 1
ATOM 1445 N N . LYS A 1 186 ? -25.722 0.916 19.367 1.00 98.19 186 LYS A N 1
ATOM 1446 C CA . LYS A 1 186 ? -25.623 1.370 17.975 1.00 98.19 186 LYS A CA 1
ATOM 1447 C C . LYS A 1 186 ? -24.435 0.711 17.301 1.00 98.19 186 LYS A C 1
ATOM 1449 O O . LYS A 1 186 ? -23.289 0.988 17.649 1.00 98.19 186 LYS A O 1
ATOM 1454 N N . ILE A 1 187 ? -24.699 -0.096 16.281 1.00 98.19 187 ILE A N 1
ATOM 1455 C CA . ILE A 1 187 ? -23.658 -0.795 15.527 1.00 98.19 187 ILE A CA 1
ATOM 1456 C C . ILE A 1 187 ? -23.382 -0.053 14.222 1.00 98.19 187 ILE A C 1
ATOM 1458 O O . ILE A 1 187 ? -24.276 0.178 13.410 1.00 98.19 187 ILE A O 1
ATOM 1462 N N . TYR A 1 188 ? -22.116 0.283 13.990 1.00 97.88 188 TYR A N 1
ATOM 1463 C CA . TYR A 1 188 ? -21.633 0.760 12.701 1.00 97.88 188 TYR A CA 1
ATOM 1464 C C . TYR A 1 188 ? -20.558 -0.193 12.191 1.00 97.88 188 TYR A C 1
ATOM 1466 O O . TYR A 1 188 ? -19.432 -0.200 12.688 1.00 97.88 188 TYR A O 1
ATOM 1474 N N . ASN A 1 189 ? -20.876 -0.955 11.142 1.00 96.81 189 ASN A N 1
ATOM 1475 C CA . ASN A 1 189 ? -19.851 -1.691 10.414 1.00 96.81 189 ASN A CA 1
ATOM 1476 C C . ASN A 1 189 ? -18.945 -0.694 9.673 1.00 96.81 189 ASN A C 1
ATOM 1478 O O . ASN A 1 189 ? -19.300 -0.148 8.627 1.00 96.81 189 ASN A O 1
ATOM 1482 N N . THR A 1 190 ? -17.782 -0.423 10.256 1.00 97.19 190 THR A N 1
ATOM 1483 C CA . THR A 1 190 ? -16.786 0.512 9.722 1.00 97.19 190 THR A CA 1
ATOM 1484 C C . THR A 1 190 ? -15.633 -0.179 8.998 1.00 97.19 190 THR A C 1
ATOM 1486 O O . THR A 1 190 ? -14.660 0.485 8.628 1.00 97.19 190 THR A O 1
ATOM 1489 N N . ILE A 1 191 ? -15.744 -1.485 8.735 1.00 95.50 191 ILE A N 1
ATOM 1490 C CA . ILE A 1 191 ? -14.829 -2.209 7.847 1.00 95.50 191 ILE A CA 1
ATOM 1491 C C . ILE A 1 191 ? -14.924 -1.582 6.456 1.00 95.50 191 ILE A C 1
ATOM 1493 O O . ILE A 1 191 ? -16.008 -1.279 5.961 1.00 95.50 191 ILE A O 1
ATOM 1497 N N . CYS A 1 192 ? -13.783 -1.316 5.819 1.00 94.06 192 CYS A N 1
ATOM 1498 C CA . CYS A 1 192 ? -13.816 -0.662 4.516 1.00 94.06 192 CYS A CA 1
ATOM 1499 C C . CYS A 1 192 ? -14.094 -1.646 3.374 1.00 94.06 192 CYS A C 1
ATOM 1501 O O . CYS A 1 192 ? -13.563 -2.753 3.366 1.00 94.06 192 CYS A O 1
ATOM 1503 N N . ASP A 1 193 ? -14.806 -1.194 2.336 1.00 90.75 193 ASP A N 1
ATOM 1504 C CA . ASP A 1 193 ? -15.123 -2.014 1.149 1.00 90.75 193 ASP A CA 1
ATOM 1505 C C . ASP A 1 193 ? -13.860 -2.600 0.498 1.00 90.75 193 ASP A C 1
ATOM 1507 O O . ASP A 1 193 ? -13.853 -3.699 -0.039 1.00 90.75 193 ASP A O 1
ATOM 1511 N N . SER A 1 194 ? -12.747 -1.865 0.575 1.00 90.12 194 SER A N 1
ATOM 1512 C CA . SER A 1 194 ? -11.446 -2.305 0.074 1.00 90.12 194 SER A CA 1
ATOM 1513 C C . SER A 1 194 ? -10.921 -3.543 0.814 1.00 90.12 194 SER A C 1
ATOM 1515 O O . SER A 1 194 ? -10.267 -4.381 0.192 1.00 90.12 194 SER A O 1
ATOM 1517 N N . THR A 1 195 ? -11.165 -3.636 2.122 1.00 91.75 195 THR A N 1
ATOM 1518 C CA . THR A 1 195 ? -10.850 -4.806 2.950 1.00 91.75 195 THR A CA 1
ATOM 1519 C C . THR A 1 195 ? -11.817 -5.934 2.612 1.00 91.75 195 THR A C 1
ATOM 1521 O O . THR A 1 195 ? -11.360 -7.002 2.215 1.00 91.75 195 THR A O 1
ATOM 1524 N N . HIS A 1 196 ? -13.127 -5.672 2.673 1.00 91.56 196 HIS A N 1
ATOM 1525 C CA . HIS A 1 196 ? -14.175 -6.656 2.379 1.00 91.56 196 HIS A CA 1
ATOM 1526 C C . HIS A 1 196 ? -13.958 -7.339 1.020 1.00 91.56 196 HIS A C 1
ATOM 1528 O O . HIS A 1 196 ? -13.812 -8.556 0.944 1.00 91.56 196 HIS A O 1
ATOM 1534 N N . ASN A 1 197 ? -13.799 -6.551 -0.046 1.00 92.50 197 ASN A N 1
ATOM 1535 C CA . ASN A 1 197 ? -13.633 -7.077 -1.401 1.00 92.50 197 ASN A CA 1
ATOM 1536 C C . ASN A 1 197 ? -12.360 -7.922 -1.555 1.00 92.50 197 ASN A C 1
ATOM 1538 O O . ASN A 1 197 ? -12.362 -8.878 -2.321 1.00 92.50 197 ASN A O 1
ATOM 1542 N N . ARG A 1 198 ? -11.273 -7.600 -0.835 1.00 94.06 198 ARG A N 1
ATOM 1543 C CA . ARG A 1 198 ? -10.049 -8.424 -0.846 1.00 94.06 198 ARG A CA 1
ATOM 1544 C C . ARG A 1 198 ? -10.255 -9.745 -0.120 1.00 94.06 198 ARG A C 1
ATOM 1546 O O . ARG A 1 198 ? -9.741 -10.756 -0.578 1.00 94.06 198 ARG A O 1
ATOM 1553 N N . GLN A 1 199 ? -10.958 -9.729 1.008 1.00 93.69 199 GLN A N 1
ATOM 1554 C CA . GLN A 1 199 ? -11.227 -10.934 1.786 1.00 93.69 199 GLN A CA 1
ATOM 1555 C C . GLN A 1 199 ? -12.131 -11.897 1.007 1.00 93.69 199 GLN A C 1
ATOM 1557 O O . GLN A 1 199 ? -11.787 -13.068 0.873 1.00 93.69 199 GLN A O 1
ATOM 1562 N N . GLU A 1 200 ? -13.222 -11.397 0.421 1.00 93.12 200 GLU A N 1
ATOM 1563 C CA . GLU A 1 200 ? -14.112 -12.194 -0.434 1.00 93.12 200 GLU A CA 1
ATOM 1564 C C . GLU A 1 200 ? -13.397 -12.719 -1.680 1.00 93.12 200 GLU A C 1
ATOM 1566 O O . GLU A 1 200 ? -13.520 -13.891 -2.026 1.00 93.12 200 GLU A O 1
ATOM 1571 N N . GLU A 1 201 ? -12.574 -11.890 -2.323 1.00 94.75 201 GLU A N 1
ATOM 1572 C CA . GLU A 1 201 ? -11.792 -12.328 -3.476 1.00 94.75 201 GLU A CA 1
ATOM 1573 C C . GLU A 1 201 ? -10.766 -13.405 -3.116 1.00 94.75 201 GLU A C 1
ATOM 1575 O O . GLU A 1 201 ? -10.575 -14.339 -3.889 1.00 94.75 201 GLU A O 1
ATOM 1580 N N . VAL A 1 202 ? -10.122 -13.313 -1.948 1.00 95.69 202 VAL A N 1
ATOM 1581 C CA . VAL A 1 202 ? -9.238 -14.379 -1.463 1.00 95.69 202 VAL A CA 1
ATOM 1582 C C . VAL A 1 202 ? -10.025 -15.668 -1.262 1.00 95.69 202 VAL A C 1
ATOM 1584 O O . VAL A 1 202 ? -9.592 -16.696 -1.772 1.00 95.69 202 VAL A O 1
ATOM 1587 N N . ARG A 1 203 ? -11.189 -15.623 -0.599 1.00 94.00 203 ARG A N 1
ATOM 1588 C CA . ARG A 1 203 ? -12.048 -16.804 -0.392 1.00 94.00 203 ARG A CA 1
ATOM 1589 C C . ARG A 1 203 ? -12.449 -17.452 -1.716 1.00 94.00 203 ARG A C 1
ATOM 1591 O O . ARG A 1 203 ? -12.308 -18.662 -1.862 1.00 94.00 203 ARG A O 1
ATOM 1598 N N . ALA A 1 204 ? -12.886 -16.648 -2.685 1.00 95.44 204 ALA A N 1
ATOM 1599 C CA . ALA A 1 204 ? -13.239 -17.131 -4.014 1.00 95.44 204 ALA A CA 1
ATOM 1600 C C . ALA A 1 204 ? -12.026 -17.748 -4.727 1.00 95.44 204 ALA A C 1
ATOM 1602 O O . ALA A 1 204 ? -12.100 -18.876 -5.209 1.00 95.44 204 ALA A O 1
ATOM 1603 N N . LEU A 1 205 ? -10.882 -17.056 -4.727 1.00 96.31 205 LEU A N 1
ATOM 1604 C CA . LEU A 1 205 ? -9.677 -17.511 -5.417 1.00 96.31 205 LEU A CA 1
ATOM 1605 C C . LEU A 1 205 ? -9.132 -18.823 -4.843 1.00 96.31 205 LEU A C 1
ATOM 1607 O O . LEU A 1 205 ? -8.652 -19.648 -5.615 1.00 96.31 205 LEU A O 1
ATOM 1611 N N . CYS A 1 206 ? -9.252 -19.041 -3.528 1.00 96.94 206 CYS A N 1
ATOM 1612 C CA . CYS A 1 206 ? -8.831 -20.284 -2.872 1.00 96.94 206 CYS A CA 1
ATOM 1613 C C . CYS A 1 206 ? -9.521 -21.529 -3.456 1.00 96.94 206 CYS A C 1
ATOM 1615 O O . CYS A 1 206 ? -8.927 -22.599 -3.457 1.00 96.94 206 CYS A O 1
ATOM 1617 N N . SER A 1 207 ? -10.738 -21.396 -3.997 1.00 95.44 207 SER A N 1
ATOM 1618 C CA . SER A 1 207 ? -11.461 -22.513 -4.625 1.00 95.44 207 SER A CA 1
ATOM 1619 C C . SER A 1 207 ? -10.957 -22.882 -6.027 1.00 95.44 207 SER A C 1
ATOM 1621 O O . SER A 1 207 ? -11.362 -23.901 -6.582 1.00 95.44 207 SER A O 1
ATOM 1623 N N . GLU A 1 208 ? -10.073 -22.071 -6.616 1.00 95.25 208 GLU A N 1
ATOM 1624 C CA . GLU A 1 208 ? -9.640 -22.218 -8.008 1.00 95.25 208 GLU A CA 1
ATOM 1625 C C . GLU A 1 208 ? -8.124 -22.424 -8.189 1.00 95.25 208 GLU A C 1
ATOM 1627 O O . GLU A 1 208 ? -7.626 -22.315 -9.324 1.00 95.25 208 GLU A O 1
ATOM 1632 N N . VAL A 1 209 ? -7.383 -22.614 -7.093 1.00 96.88 209 VAL A N 1
ATOM 1633 C CA . VAL A 1 209 ? -5.911 -22.671 -7.059 1.00 96.88 209 VAL A CA 1
ATOM 1634 C C . VAL A 1 209 ? -5.418 -23.761 -6.106 1.00 96.88 209 VAL A C 1
ATOM 1636 O O . VAL A 1 209 ? -6.096 -24.098 -5.143 1.00 96.88 209 VAL A O 1
ATOM 1639 N N . ASP A 1 210 ? -4.209 -24.268 -6.349 1.00 96.25 210 ASP A N 1
ATOM 1640 C CA . ASP A 1 210 ? -3.582 -25.315 -5.531 1.00 96.25 210 ASP A CA 1
ATOM 1641 C C . ASP A 1 210 ? -2.918 -24.742 -4.266 1.00 96.25 210 ASP A C 1
ATOM 1643 O O . ASP A 1 210 ? -2.722 -25.446 -3.281 1.00 96.25 210 ASP A O 1
ATOM 1647 N N . ALA A 1 211 ? -2.540 -23.461 -4.297 1.00 97.06 211 ALA A N 1
ATOM 1648 C CA . ALA A 1 211 ? -1.985 -22.736 -3.159 1.00 97.06 211 ALA A CA 1
ATOM 1649 C C . ALA A 1 211 ? -2.192 -21.228 -3.298 1.00 97.06 211 ALA A C 1
ATOM 1651 O O . ALA A 1 211 ? -2.350 -20.702 -4.404 1.00 97.06 211 ALA A O 1
ATOM 1652 N N . MET A 1 212 ? -2.097 -20.523 -2.172 1.00 98.00 212 MET A N 1
ATOM 1653 C CA . MET A 1 212 ? -2.155 -19.067 -2.103 1.00 98.00 212 MET A CA 1
ATOM 1654 C C . MET A 1 212 ? -0.837 -18.464 -1.629 1.00 98.00 212 MET A C 1
ATOM 1656 O O . MET A 1 212 ? -0.291 -18.841 -0.598 1.00 98.00 212 MET A O 1
ATOM 1660 N N . VAL A 1 213 ? -0.361 -17.452 -2.348 1.00 98.06 213 VAL A N 1
ATOM 1661 C CA . VAL A 1 213 ? 0.748 -16.590 -1.935 1.00 98.06 213 VAL A CA 1
ATOM 1662 C C . VAL A 1 213 ? 0.187 -15.217 -1.566 1.00 98.06 213 VAL A C 1
ATOM 1664 O O . VAL A 1 213 ? -0.419 -14.525 -2.386 1.00 98.06 213 VAL A O 1
ATOM 1667 N N . VAL A 1 214 ? 0.390 -14.808 -0.317 1.00 98.06 214 VAL A N 1
ATOM 1668 C CA . VAL A 1 214 ? -0.065 -13.528 0.232 1.00 98.06 214 VAL A CA 1
ATOM 1669 C C . VAL A 1 214 ? 1.140 -12.614 0.415 1.00 98.06 214 VAL A C 1
ATOM 1671 O O . VAL A 1 214 ? 1.981 -12.841 1.282 1.00 98.06 214 VAL A O 1
ATOM 1674 N N . VAL A 1 215 ? 1.225 -11.567 -0.410 1.00 97.69 215 VAL A N 1
ATOM 1675 C CA . VAL A 1 215 ? 2.388 -10.669 -0.447 1.00 97.69 215 VAL A CA 1
ATOM 1676 C C . VAL A 1 215 ? 2.171 -9.428 0.419 1.00 97.69 215 VAL A C 1
ATOM 1678 O O . VAL A 1 215 ? 1.276 -8.610 0.162 1.00 97.69 215 VAL A O 1
ATOM 1681 N N . GLY A 1 216 ? 3.038 -9.214 1.403 1.00 95.62 216 GLY A N 1
ATOM 1682 C CA . GLY A 1 216 ? 3.120 -7.966 2.159 1.00 95.62 216 GLY A CA 1
ATOM 1683 C C . GLY A 1 216 ? 3.704 -8.131 3.556 1.00 95.62 216 GLY A C 1
ATOM 1684 O O . GLY A 1 216 ? 3.872 -9.241 4.042 1.00 95.62 216 GLY A O 1
ATOM 1685 N N . GLY A 1 217 ? 3.953 -7.002 4.224 1.00 92.50 217 GLY A N 1
ATOM 1686 C CA . GLY A 1 217 ? 4.606 -6.976 5.536 1.00 92.50 217 GLY A CA 1
ATOM 1687 C C . GLY A 1 217 ? 3.902 -7.825 6.597 1.00 92.50 217 GLY A C 1
ATOM 1688 O O . GLY A 1 217 ? 2.673 -7.794 6.696 1.00 92.50 217 GLY A O 1
ATOM 1689 N N . ARG A 1 218 ? 4.670 -8.525 7.436 1.00 89.56 218 ARG A N 1
ATOM 1690 C CA . ARG A 1 218 ? 4.155 -9.336 8.558 1.00 89.56 218 ARG A CA 1
ATOM 1691 C C . ARG A 1 218 ? 3.472 -8.504 9.640 1.00 89.56 218 ARG A C 1
ATOM 1693 O O . ARG A 1 218 ? 2.540 -8.965 10.288 1.00 89.56 218 ARG A O 1
ATOM 1700 N N . HIS A 1 219 ? 3.878 -7.244 9.767 1.00 84.81 219 HIS A N 1
ATOM 1701 C CA . HIS A 1 219 ? 3.268 -6.265 10.669 1.00 84.81 219 HIS A CA 1
ATOM 1702 C C . HIS A 1 219 ? 2.016 -5.580 10.091 1.00 84.81 219 HIS A C 1
ATOM 1704 O O . HIS A 1 219 ? 1.447 -4.699 10.728 1.00 84.81 219 HIS A O 1
ATOM 1710 N N . SER A 1 220 ? 1.590 -5.927 8.871 1.00 88.50 220 SER A N 1
ATOM 1711 C CA . SER A 1 220 ? 0.366 -5.385 8.276 1.00 88.50 220 SER A CA 1
ATOM 1712 C C . SER A 1 220 ? -0.835 -6.221 8.706 1.00 88.50 220 SER A C 1
ATOM 1714 O O . SER A 1 220 ? -1.008 -7.340 8.218 1.00 88.50 220 SER A O 1
ATOM 1716 N N . GLY A 1 221 ? -1.701 -5.659 9.558 1.00 84.12 221 GLY A N 1
ATOM 1717 C CA . GLY A 1 221 ? -2.918 -6.337 10.024 1.00 84.12 221 GLY A CA 1
ATOM 1718 C C . GLY A 1 221 ? -3.799 -6.829 8.870 1.00 84.12 221 GLY A C 1
ATOM 1719 O O . GLY A 1 221 ? -4.244 -7.973 8.870 1.00 84.12 221 GLY A O 1
ATOM 1720 N N . ASN A 1 222 ? -3.950 -6.022 7.812 1.00 89.56 222 ASN A N 1
ATOM 1721 C CA . ASN A 1 222 ? -4.669 -6.439 6.607 1.00 89.56 222 ASN A CA 1
ATOM 1722 C C . ASN A 1 222 ? -3.998 -7.635 5.912 1.00 89.56 222 ASN A C 1
ATOM 1724 O O . ASN A 1 222 ? -4.686 -8.550 5.482 1.00 89.56 222 ASN A O 1
ATOM 1728 N N . THR A 1 223 ? -2.673 -7.617 5.727 1.00 93.62 223 THR A N 1
ATOM 1729 C CA . THR A 1 223 ? -1.976 -8.716 5.033 1.00 93.62 223 THR A CA 1
ATOM 1730 C C . THR A 1 223 ? -2.062 -10.009 5.835 1.00 93.62 223 THR A C 1
ATOM 1732 O O . THR A 1 223 ? -2.405 -11.043 5.268 1.00 93.62 223 THR A O 1
ATOM 1735 N N . LYS A 1 224 ? -1.816 -9.931 7.148 1.00 92.06 224 LYS A N 1
ATOM 1736 C CA . LYS A 1 224 ? -1.936 -11.065 8.065 1.00 92.06 224 LYS A CA 1
ATOM 1737 C C . LYS A 1 224 ? -3.337 -11.674 7.994 1.00 92.06 224 LYS A C 1
ATOM 1739 O O . LYS A 1 224 ? -3.465 -12.878 7.811 1.00 92.06 224 LYS A O 1
ATOM 1744 N N . ARG A 1 225 ? -4.381 -10.837 8.002 1.00 91.38 225 ARG A N 1
ATOM 1745 C CA . ARG A 1 225 ? -5.766 -11.305 7.887 1.00 91.38 225 ARG A CA 1
ATOM 1746 C C . ARG A 1 225 ? -6.048 -12.024 6.566 1.00 91.38 225 ARG A C 1
ATOM 1748 O O . ARG A 1 225 ? -6.732 -13.039 6.568 1.00 91.38 225 ARG A O 1
ATOM 1755 N N . LEU A 1 226 ? -5.519 -11.539 5.439 1.00 95.06 226 LEU A N 1
ATOM 1756 C CA . LEU A 1 226 ? -5.665 -12.239 4.153 1.00 95.06 226 LEU A CA 1
ATOM 1757 C C . LEU A 1 226 ? -4.988 -13.618 4.172 1.00 95.06 226 LEU A C 1
ATOM 1759 O O . LEU A 1 226 ? -5.533 -14.558 3.602 1.00 95.06 226 LEU A O 1
ATOM 1763 N N . ALA A 1 227 ? -3.834 -13.745 4.835 1.00 96.00 227 ALA A N 1
ATOM 1764 C CA . ALA A 1 227 ? -3.153 -15.027 5.013 1.00 96.00 227 ALA A CA 1
ATOM 1765 C C . ALA A 1 227 ? -3.943 -15.979 5.921 1.00 96.00 227 ALA A C 1
ATOM 1767 O O . ALA A 1 227 ? -4.109 -17.141 5.570 1.00 96.00 227 ALA A O 1
ATOM 1768 N N . GLU A 1 228 ? -4.491 -15.488 7.034 1.00 93.44 228 GLU A N 1
ATOM 1769 C CA . GLU A 1 228 ? -5.358 -16.274 7.923 1.00 93.44 228 GLU A CA 1
ATOM 1770 C C . GLU A 1 228 ? -6.615 -16.773 7.198 1.00 93.44 228 GLU A C 1
ATOM 1772 O O . GLU A 1 228 ? -6.966 -17.943 7.310 1.00 93.44 228 GLU A O 1
ATOM 1777 N N . ILE A 1 229 ? -7.265 -15.911 6.406 1.00 92.88 229 ILE A N 1
ATOM 1778 C CA . ILE A 1 229 ? -8.456 -16.280 5.628 1.00 92.88 229 ILE A CA 1
ATOM 1779 C C . ILE A 1 229 ? -8.123 -17.342 4.580 1.00 92.88 229 ILE A C 1
ATOM 1781 O O . ILE A 1 229 ? -8.885 -18.292 4.438 1.00 92.88 229 ILE A O 1
ATOM 1785 N N . ALA A 1 230 ? -7.005 -17.201 3.861 1.00 96.31 230 ALA A N 1
ATOM 1786 C CA . ALA A 1 230 ? -6.571 -18.205 2.893 1.00 96.31 230 ALA A CA 1
ATOM 1787 C C . ALA A 1 230 ? -6.246 -19.541 3.582 1.00 96.31 230 ALA A C 1
ATOM 1789 O O . ALA A 1 230 ? -6.756 -20.581 3.169 1.00 96.31 230 ALA A O 1
ATOM 1790 N N . ALA A 1 231 ? -5.487 -19.512 4.681 1.00 95.81 231 ALA A N 1
ATOM 1791 C CA . ALA A 1 231 ? -5.127 -20.707 5.440 1.00 95.81 231 ALA A CA 1
ATOM 1792 C C . ALA A 1 231 ? -6.358 -21.433 6.010 1.00 95.81 231 ALA A C 1
ATOM 1794 O O . ALA A 1 231 ? -6.411 -22.661 5.989 1.00 95.81 231 ALA A O 1
ATOM 1795 N N . ALA A 1 232 ? -7.382 -20.692 6.447 1.00 93.50 232 ALA A N 1
ATOM 1796 C CA . ALA A 1 232 ? -8.635 -21.255 6.950 1.00 93.50 232 ALA A CA 1
ATOM 1797 C C . ALA A 1 232 ? -9.441 -22.034 5.891 1.00 93.50 232 ALA A C 1
ATOM 1799 O O . ALA A 1 232 ? -10.344 -22.783 6.252 1.00 93.50 232 ALA A O 1
ATOM 1800 N N . THR A 1 233 ? -9.127 -21.889 4.596 1.00 94.00 233 THR A N 1
ATOM 1801 C CA . THR A 1 233 ? -9.737 -22.706 3.528 1.00 94.00 233 THR A CA 1
ATOM 1802 C C . THR A 1 233 ? -9.094 -24.087 3.370 1.00 94.00 233 THR A C 1
ATOM 1804 O O . THR A 1 233 ? -9.615 -24.916 2.631 1.00 94.00 233 THR A O 1
ATOM 1807 N N . GLY A 1 234 ? -7.976 -24.350 4.057 1.00 94.38 234 GLY A N 1
ATOM 1808 C CA . GLY A 1 234 ? -7.272 -25.635 4.034 1.00 94.38 234 GLY A CA 1
ATOM 1809 C C . GLY A 1 234 ? -6.221 -25.782 2.930 1.00 94.38 234 GLY A C 1
ATOM 1810 O O . GLY A 1 234 ? -5.490 -26.771 2.927 1.00 94.38 234 GLY A O 1
ATOM 1811 N N . ILE A 1 235 ? -6.089 -24.813 2.019 1.00 95.25 235 ILE A N 1
ATOM 1812 C CA . ILE A 1 235 ? -5.044 -24.851 0.986 1.00 95.25 235 ILE A CA 1
ATOM 1813 C C . ILE A 1 235 ? -3.691 -24.351 1.527 1.00 95.25 235 ILE A C 1
ATOM 1815 O O . ILE A 1 235 ? -3.652 -23.452 2.382 1.00 95.25 235 ILE A O 1
ATOM 1819 N N . PRO A 1 236 ? -2.559 -24.858 1.000 1.00 96.44 236 PRO A N 1
ATOM 1820 C CA . PRO A 1 236 ? -1.239 -24.321 1.304 1.00 96.44 236 PRO A CA 1
ATOM 1821 C C . PRO A 1 236 ? -1.190 -22.800 1.115 1.00 96.44 236 PRO A C 1
ATOM 1823 O O . PRO A 1 236 ? -1.500 -22.277 0.044 1.00 96.44 236 PRO A O 1
ATOM 1826 N N . THR A 1 237 ? -0.794 -22.084 2.168 1.00 97.50 237 THR A N 1
ATOM 1827 C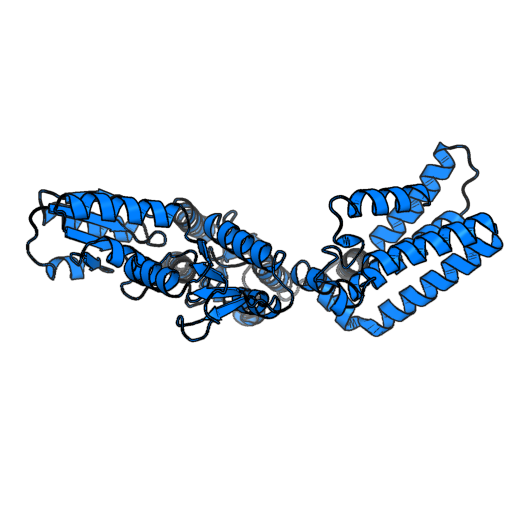 CA . THR A 1 237 ? -0.743 -20.619 2.178 1.00 97.50 237 THR A CA 1
ATOM 1828 C C . THR A 1 237 ? 0.652 -20.133 2.561 1.00 97.50 237 THR A C 1
ATOM 1830 O O . THR A 1 237 ? 1.200 -20.524 3.590 1.00 97.50 237 THR A O 1
ATOM 1833 N N . PHE A 1 238 ? 1.221 -19.253 1.738 1.00 96.88 238 PHE A N 1
ATOM 1834 C CA . PHE A 1 238 ? 2.551 -18.677 1.911 1.00 96.88 238 PHE A CA 1
ATOM 1835 C C . PHE A 1 238 ? 2.436 -17.167 2.131 1.00 96.88 238 PHE A C 1
ATOM 1837 O O . PHE A 1 238 ? 2.084 -16.426 1.214 1.00 96.88 238 PHE A O 1
ATOM 1844 N N . HIS A 1 239 ? 2.742 -16.691 3.339 1.00 97.44 239 HIS A N 1
ATOM 1845 C CA . HIS A 1 239 ? 2.849 -15.258 3.629 1.00 97.44 239 HIS A CA 1
ATOM 1846 C C . HIS A 1 239 ? 4.307 -14.816 3.488 1.00 97.44 239 HIS A C 1
ATOM 1848 O O . HIS A 1 239 ? 5.152 -15.193 4.299 1.00 97.44 239 HIS A O 1
ATOM 1854 N N . ILE A 1 240 ? 4.578 -14.010 2.460 1.00 97.00 240 ILE A N 1
ATOM 1855 C CA . ILE A 1 240 ? 5.917 -13.521 2.109 1.00 97.00 240 ILE A CA 1
ATOM 1856 C C . ILE A 1 240 ? 5.954 -11.992 2.048 1.00 97.00 240 ILE A C 1
ATOM 1858 O O . ILE A 1 240 ? 4.957 -11.354 1.692 1.00 97.00 240 ILE A O 1
ATOM 1862 N N . GLU A 1 241 ? 7.105 -11.384 2.334 1.00 95.81 241 GLU A N 1
ATOM 1863 C CA . GLU A 1 241 ? 7.328 -9.963 2.061 1.00 95.81 241 GLU A CA 1
ATOM 1864 C C . GLU A 1 241 ? 7.973 -9.740 0.694 1.00 95.81 241 GLU A C 1
ATOM 1866 O O . GLU A 1 241 ? 7.633 -8.758 0.033 1.00 95.81 241 GLU A O 1
ATOM 1871 N N . THR A 1 242 ? 8.845 -10.643 0.237 1.00 94.62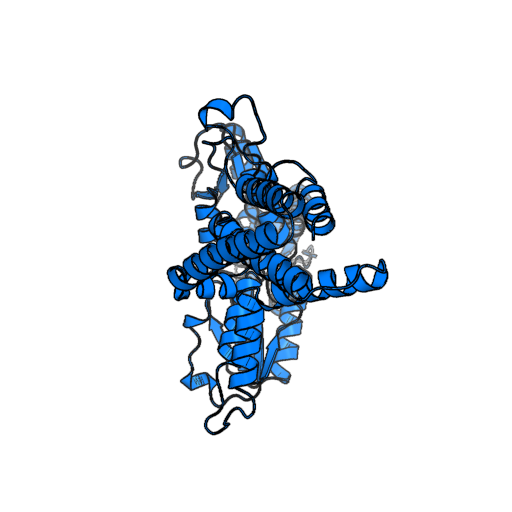 242 THR A N 1
ATOM 1872 C CA . THR A 1 242 ? 9.551 -10.508 -1.048 1.00 94.62 242 THR A CA 1
ATOM 1873 C C . THR A 1 242 ? 9.639 -11.813 -1.846 1.00 94.62 242 THR A C 1
ATOM 1875 O O . THR A 1 242 ? 9.339 -12.896 -1.345 1.00 94.62 242 THR A O 1
ATOM 1878 N N . GLU A 1 243 ? 10.023 -11.719 -3.125 1.00 93.62 243 GLU A N 1
ATOM 1879 C CA . GLU A 1 243 ? 10.175 -12.873 -4.021 1.00 93.62 243 GLU A CA 1
ATOM 1880 C C . GLU A 1 243 ? 11.257 -13.874 -3.581 1.00 93.62 243 GLU A C 1
ATOM 1882 O O . GLU A 1 243 ? 11.244 -15.024 -4.020 1.00 93.62 243 GLU A O 1
ATOM 1887 N N . GLU A 1 244 ? 12.194 -13.445 -2.738 1.00 93.38 244 GLU A N 1
ATOM 1888 C CA . GLU A 1 244 ? 13.273 -14.269 -2.196 1.00 93.38 244 GLU A CA 1
ATOM 1889 C C . GLU A 1 244 ? 12.784 -15.284 -1.153 1.00 93.38 244 GLU A C 1
ATOM 1891 O O . GLU A 1 244 ? 13.430 -16.308 -0.962 1.00 93.38 244 GLU A O 1
ATOM 1896 N N . GLU A 1 245 ? 11.633 -15.041 -0.521 1.00 95.50 245 GLU A N 1
ATOM 1897 C CA . GLU A 1 245 ? 11.032 -15.946 0.470 1.00 95.50 245 GLU A CA 1
ATOM 1898 C C . GLU A 1 245 ? 10.215 -17.084 -0.167 1.00 95.50 245 GLU A C 1
ATOM 1900 O O . GLU A 1 245 ? 9.659 -17.929 0.536 1.00 95.50 245 GLU A O 1
ATOM 1905 N N . LEU A 1 246 ? 10.099 -17.107 -1.499 1.00 93.62 246 LEU A N 1
ATOM 1906 C CA . LEU A 1 246 ? 9.412 -18.178 -2.212 1.00 93.62 246 LEU A CA 1
ATOM 1907 C C . LEU A 1 246 ? 10.233 -19.470 -2.164 1.00 93.62 246 LEU A C 1
ATOM 1909 O O . LEU A 1 246 ? 11.280 -19.584 -2.805 1.00 93.62 246 LEU A O 1
ATOM 1913 N N . ASP A 1 247 ? 9.698 -20.466 -1.467 1.00 89.94 247 ASP A N 1
ATOM 1914 C CA . ASP A 1 247 ? 10.262 -21.810 -1.405 1.00 89.94 247 ASP A CA 1
ATOM 1915 C C . ASP A 1 247 ? 9.966 -22.582 -2.698 1.00 89.94 247 ASP A C 1
ATOM 1917 O O . ASP A 1 247 ? 8.839 -23.007 -2.958 1.00 89.94 247 ASP A O 1
ATOM 1921 N N . ARG A 1 248 ? 10.994 -22.758 -3.532 1.00 87.81 248 ARG A N 1
ATOM 1922 C CA . ARG A 1 248 ? 10.856 -23.428 -4.828 1.00 87.81 248 ARG A CA 1
ATOM 1923 C C . ARG A 1 248 ? 10.433 -24.889 -4.687 1.00 87.81 248 ARG A C 1
ATOM 1925 O O . ARG A 1 248 ? 9.644 -25.341 -5.511 1.00 87.81 248 ARG A O 1
ATOM 1932 N N . GLU A 1 249 ? 10.936 -25.604 -3.686 1.00 87.44 249 GLU A N 1
ATOM 1933 C CA . GLU A 1 249 ? 10.674 -27.037 -3.510 1.00 87.44 249 GLU A CA 1
ATOM 1934 C C . GLU A 1 249 ? 9.207 -27.274 -3.164 1.00 87.44 249 GLU A C 1
ATOM 1936 O O . GLU A 1 249 ? 8.562 -28.145 -3.737 1.00 87.44 249 GLU A O 1
ATOM 1941 N N . ARG A 1 250 ? 8.634 -26.415 -2.316 1.00 90.31 250 ARG A N 1
ATOM 1942 C CA . ARG A 1 250 ? 7.211 -26.483 -1.945 1.00 90.31 250 ARG A CA 1
ATOM 1943 C C . ARG A 1 250 ? 6.254 -26.031 -3.046 1.00 90.31 250 ARG A C 1
ATOM 1945 O O . ARG A 1 250 ? 5.055 -26.278 -2.949 1.00 90.31 250 ARG A O 1
ATOM 1952 N N . LEU A 1 251 ? 6.759 -25.322 -4.054 1.00 90.62 251 LEU A N 1
ATOM 1953 C CA . LEU A 1 251 ? 5.950 -24.722 -5.113 1.00 90.62 251 LEU A CA 1
ATOM 1954 C C . LEU A 1 251 ? 6.030 -25.495 -6.437 1.00 90.62 251 LEU A C 1
ATOM 1956 O O . LEU A 1 251 ? 5.103 -25.402 -7.234 1.00 90.62 251 LEU A O 1
ATOM 1960 N N . GLN A 1 252 ? 7.105 -26.242 -6.700 1.00 86.44 252 GLN A N 1
ATOM 1961 C CA . GLN A 1 252 ? 7.381 -26.829 -8.021 1.00 86.44 252 GLN A CA 1
ATOM 1962 C C . GLN A 1 252 ? 6.306 -27.798 -8.542 1.00 86.44 252 GLN A C 1
ATOM 1964 O O . GLN A 1 252 ? 6.109 -27.870 -9.756 1.00 86.44 252 GLN A O 1
ATOM 1969 N N . ASP A 1 253 ? 5.605 -28.493 -7.642 1.00 88.00 253 ASP A N 1
ATOM 1970 C CA . ASP A 1 253 ? 4.579 -29.488 -7.986 1.00 88.00 253 ASP A CA 1
ATOM 1971 C C . ASP A 1 253 ? 3.177 -28.874 -8.155 1.00 88.00 253 ASP A C 1
ATOM 1973 O O . ASP A 1 253 ? 2.240 -29.543 -8.597 1.00 88.00 253 ASP A O 1
ATOM 1977 N N . LEU A 1 254 ? 3.023 -27.582 -7.850 1.00 91.00 254 LEU A N 1
ATOM 1978 C CA . LEU A 1 254 ? 1.757 -26.864 -7.968 1.00 91.00 254 LEU A CA 1
ATOM 1979 C C . LEU A 1 254 ? 1.520 -26.408 -9.414 1.00 91.00 254 LEU A C 1
ATOM 1981 O O . LEU A 1 254 ? 2.402 -25.851 -10.077 1.00 91.00 254 LEU A O 1
ATOM 1985 N N . LYS A 1 255 ? 0.294 -26.588 -9.915 1.00 89.62 255 LYS A N 1
ATOM 1986 C CA . LYS A 1 255 ? -0.078 -26.214 -11.288 1.00 89.62 255 LYS A CA 1
ATOM 1987 C C . LYS A 1 255 ? -0.548 -24.768 -11.354 1.00 89.62 255 LYS A C 1
ATOM 1989 O O . LYS A 1 255 ? -0.130 -24.029 -12.256 1.00 89.62 255 LYS A O 1
ATOM 1994 N N . ILE A 1 256 ? -1.415 -24.375 -10.421 1.00 94.31 256 ILE A N 1
ATOM 1995 C CA . ILE A 1 256 ? -2.054 -23.062 -10.358 1.00 94.31 256 ILE A CA 1
ATOM 1996 C C . ILE A 1 256 ? -1.819 -22.453 -8.979 1.00 94.31 256 ILE A C 1
ATOM 1998 O O . ILE A 1 256 ? -2.352 -22.931 -7.985 1.00 94.31 256 ILE A O 1
ATOM 2002 N N . VAL A 1 257 ? -1.077 -21.349 -8.927 1.00 96.62 257 VAL A N 1
ATOM 2003 C CA . VAL A 1 257 ? -0.862 -20.590 -7.689 1.00 96.62 257 VAL A CA 1
ATOM 2004 C C . VAL A 1 257 ? -1.641 -19.282 -7.747 1.00 96.62 257 VAL A C 1
ATOM 2006 O O . VAL A 1 257 ? -1.521 -18.500 -8.696 1.00 96.62 257 VAL A O 1
ATOM 2009 N N . GLY A 1 258 ? -2.457 -19.047 -6.725 1.00 97.44 258 GLY A N 1
ATOM 2010 C CA . GLY A 1 258 ? -3.129 -17.779 -6.497 1.00 97.44 258 GLY A CA 1
ATOM 2011 C C . GLY A 1 258 ? -2.198 -16.791 -5.808 1.00 97.44 258 GLY A C 1
ATOM 2012 O O . GLY A 1 258 ? -1.423 -17.159 -4.929 1.00 97.44 258 GLY A O 1
ATOM 2013 N N . ILE A 1 259 ? -2.267 -15.521 -6.190 1.00 97.75 259 ILE A N 1
ATOM 2014 C CA . ILE A 1 259 ? -1.524 -14.445 -5.541 1.00 97.75 259 ILE A CA 1
ATOM 2015 C C . ILE A 1 259 ? -2.487 -13.341 -5.147 1.00 97.75 259 ILE A C 1
ATOM 2017 O O . ILE A 1 259 ? -3.238 -12.819 -5.970 1.00 97.75 259 ILE A O 1
ATOM 2021 N N . THR A 1 260 ? -2.388 -12.911 -3.898 1.00 97.50 260 THR A N 1
ATOM 2022 C CA . THR A 1 260 ? -2.982 -11.664 -3.424 1.00 97.50 260 THR A CA 1
ATOM 2023 C C . THR A 1 260 ? -1.916 -10.808 -2.754 1.00 97.50 260 THR A C 1
ATOM 2025 O O . THR A 1 260 ? -0.784 -11.238 -2.525 1.00 97.50 260 THR A O 1
ATOM 2028 N N . ALA A 1 261 ? -2.258 -9.566 -2.440 1.00 95.81 261 ALA A N 1
ATOM 2029 C CA . ALA A 1 261 ? -1.349 -8.679 -1.743 1.00 95.81 261 ALA A CA 1
ATOM 2030 C C . ALA A 1 261 ? -2.087 -7.725 -0.813 1.00 95.81 261 ALA A C 1
ATOM 2032 O O . ALA A 1 261 ? -3.180 -7.237 -1.123 1.00 95.81 261 ALA A O 1
ATOM 2033 N N . GLY A 1 262 ? -1.440 -7.424 0.310 1.00 93.75 262 GLY A N 1
ATOM 2034 C CA . GLY A 1 262 ? -1.941 -6.474 1.288 1.00 93.75 262 GLY A CA 1
ATOM 2035 C C . GLY A 1 262 ? -2.170 -5.077 0.714 1.00 93.75 262 GLY A C 1
ATOM 2036 O O . GLY A 1 262 ? -1.534 -4.658 -0.255 1.00 93.75 262 GLY A O 1
ATOM 2037 N N . ALA A 1 263 ? -3.048 -4.312 1.365 1.00 92.81 263 ALA A N 1
ATOM 2038 C CA . ALA A 1 263 ? -3.368 -2.941 0.968 1.00 92.81 263 ALA A CA 1
ATOM 2039 C C . ALA A 1 263 ? -2.159 -1.982 0.998 1.00 92.81 263 ALA A C 1
ATOM 2041 O O . ALA A 1 263 ? -2.211 -0.922 0.377 1.00 92.81 263 ALA A O 1
ATOM 2042 N N . SER A 1 264 ? -1.080 -2.344 1.701 1.00 92.31 264 SER A N 1
ATOM 2043 C CA . SER A 1 264 ? 0.192 -1.617 1.787 1.00 92.31 264 SER A CA 1
ATOM 2044 C C . SER A 1 264 ? 1.283 -2.167 0.859 1.00 92.31 264 SER A C 1
ATOM 2046 O O . SER A 1 264 ? 2.416 -1.698 0.924 1.00 92.31 264 SER A O 1
ATOM 2048 N N . THR A 1 265 ? 0.981 -3.139 -0.005 1.00 93.44 265 THR A N 1
ATOM 2049 C CA . THR A 1 265 ? 1.968 -3.769 -0.893 1.00 93.44 265 THR A CA 1
ATOM 2050 C C . THR A 1 265 ? 1.964 -3.098 -2.272 1.00 93.44 265 THR A C 1
ATOM 2052 O O . THR A 1 265 ? 0.918 -3.032 -2.928 1.00 93.44 265 THR A O 1
ATOM 2055 N N . PRO A 1 266 ? 3.106 -2.586 -2.762 1.00 90.25 266 PRO A N 1
ATOM 2056 C CA . PRO A 1 266 ? 3.161 -1.901 -4.046 1.00 90.25 266 PRO A CA 1
ATOM 2057 C C . PRO A 1 266 ? 3.133 -2.879 -5.228 1.00 90.25 266 PRO A C 1
ATOM 2059 O O . PRO A 1 266 ? 3.665 -3.986 -5.174 1.00 90.25 266 PRO A O 1
ATOM 2062 N N . HIS A 1 267 ? 2.585 -2.427 -6.358 1.00 86.94 267 HIS A N 1
ATOM 2063 C CA . HIS A 1 267 ? 2.423 -3.268 -7.549 1.00 86.94 267 HIS A CA 1
ATOM 2064 C C . HIS A 1 267 ? 3.757 -3.786 -8.122 1.00 86.94 267 HIS A C 1
ATOM 2066 O O . HIS A 1 267 ? 3.810 -4.871 -8.690 1.00 86.94 267 HIS A O 1
ATOM 2072 N N . TRP A 1 268 ? 4.860 -3.044 -7.960 1.00 85.62 268 TRP A N 1
ATOM 2073 C CA . TRP A 1 268 ? 6.174 -3.503 -8.421 1.00 85.62 268 TRP A CA 1
ATOM 2074 C C . TRP A 1 268 ? 6.673 -4.741 -7.658 1.00 85.62 268 TRP A C 1
ATOM 2076 O O . TRP A 1 268 ? 7.370 -5.555 -8.258 1.00 85.62 268 TRP A O 1
ATOM 2086 N N . LEU A 1 269 ? 6.304 -4.888 -6.381 1.00 90.06 269 LEU A N 1
ATOM 2087 C CA . LEU A 1 269 ? 6.666 -6.029 -5.537 1.00 90.06 269 LEU A CA 1
ATOM 2088 C C . LEU A 1 269 ? 5.816 -7.243 -5.909 1.00 90.06 269 LEU A C 1
ATOM 2090 O O . LEU A 1 269 ? 6.348 -8.309 -6.195 1.00 90.06 269 LEU A O 1
ATOM 2094 N N . LEU A 1 270 ? 4.506 -7.030 -6.071 1.00 90.56 270 LEU A N 1
ATOM 2095 C CA . LEU A 1 270 ? 3.591 -8.043 -6.595 1.00 90.56 270 LEU A CA 1
ATOM 2096 C C . LEU A 1 270 ? 4.072 -8.608 -7.945 1.00 90.56 270 LEU A C 1
ATOM 2098 O O . LEU A 1 270 ? 4.109 -9.819 -8.128 1.00 90.56 270 LEU A O 1
ATOM 2102 N N . ARG A 1 271 ? 4.509 -7.749 -8.878 1.00 87.00 271 ARG A N 1
ATOM 2103 C CA . ARG A 1 271 ? 5.027 -8.199 -10.183 1.00 87.00 271 ARG A CA 1
ATOM 2104 C C . ARG A 1 271 ? 6.305 -9.031 -10.091 1.00 87.00 271 ARG A C 1
ATOM 2106 O O . ARG A 1 271 ? 6.484 -9.917 -10.921 1.00 87.00 271 ARG A O 1
ATOM 2113 N N . ARG A 1 272 ? 7.191 -8.751 -9.131 1.00 89.62 272 ARG A N 1
ATOM 2114 C CA . ARG A 1 272 ? 8.407 -9.555 -8.915 1.00 89.62 272 ARG A CA 1
ATOM 2115 C C . ARG A 1 272 ? 8.055 -10.963 -8.451 1.00 89.62 272 ARG A C 1
ATOM 2117 O O . ARG A 1 272 ? 8.549 -11.921 -9.035 1.00 89.62 272 ARG A O 1
ATOM 2124 N N . VAL A 1 273 ? 7.140 -11.070 -7.488 1.00 93.50 273 VAL A N 1
ATOM 2125 C CA . VAL A 1 273 ? 6.615 -12.352 -6.996 1.00 93.50 273 VAL A CA 1
ATOM 2126 C C . VAL A 1 273 ? 5.943 -13.137 -8.127 1.00 93.50 273 VAL A C 1
ATOM 2128 O O . VAL A 1 273 ? 6.274 -14.302 -8.327 1.00 93.50 273 VAL A O 1
ATOM 2131 N N . VAL A 1 274 ? 5.080 -12.493 -8.926 1.00 90.75 274 VAL A N 1
ATOM 2132 C CA . VAL A 1 274 ? 4.455 -13.107 -10.118 1.00 90.75 274 VAL A CA 1
ATOM 2133 C C . VAL A 1 274 ? 5.519 -13.663 -11.064 1.00 90.75 274 VAL A C 1
ATOM 2135 O O . VAL A 1 274 ? 5.492 -14.847 -11.379 1.00 90.75 274 VAL A O 1
ATOM 2138 N N . HIS A 1 275 ? 6.498 -12.843 -11.465 1.00 86.69 275 HIS A N 1
ATOM 2139 C CA . HIS A 1 275 ? 7.569 -13.281 -12.366 1.00 86.69 275 HIS A CA 1
ATOM 2140 C C . HIS A 1 275 ? 8.379 -14.448 -11.796 1.00 86.69 275 HIS A C 1
ATOM 2142 O O . HIS A 1 275 ? 8.761 -15.354 -12.538 1.00 86.69 275 HIS A O 1
ATOM 2148 N N . LYS A 1 276 ? 8.668 -14.426 -10.490 1.00 89.88 276 LYS A N 1
ATOM 2149 C CA . LYS A 1 276 ? 9.411 -15.496 -9.829 1.00 89.88 276 LYS A CA 1
ATOM 2150 C C . LYS A 1 276 ? 8.619 -16.800 -9.858 1.00 89.88 276 LYS A C 1
ATOM 2152 O O . LYS A 1 276 ? 9.189 -17.808 -10.262 1.00 89.88 276 LYS A O 1
ATOM 2157 N N . LEU A 1 277 ? 7.327 -16.771 -9.537 1.00 90.25 277 LEU A N 1
ATOM 2158 C CA . LEU A 1 277 ? 6.442 -17.940 -9.602 1.00 90.25 277 LEU A CA 1
ATOM 2159 C C . LEU A 1 277 ? 6.288 -18.479 -11.026 1.00 90.25 277 LEU A C 1
ATOM 2161 O O . LEU A 1 277 ? 6.441 -19.675 -11.249 1.00 90.25 277 LEU A O 1
ATOM 2165 N N . GLU A 1 278 ? 6.072 -17.609 -12.013 1.00 87.38 278 GLU A N 1
ATOM 2166 C CA . GLU A 1 278 ? 5.993 -18.009 -13.425 1.00 87.38 278 GLU A CA 1
ATOM 2167 C C . GLU A 1 278 ? 7.289 -18.678 -13.908 1.00 87.38 278 GLU A C 1
ATOM 2169 O O . GLU A 1 278 ? 7.237 -19.602 -14.723 1.00 87.38 278 GLU A O 1
ATOM 2174 N N . SER A 1 279 ? 8.445 -18.257 -13.374 1.00 84.81 279 SER A N 1
ATOM 2175 C CA . SER A 1 279 ? 9.752 -18.851 -13.685 1.00 84.81 279 SER A CA 1
ATOM 2176 C C . SER A 1 279 ? 9.996 -20.222 -13.044 1.00 84.81 279 SER A C 1
ATOM 2178 O O . SER A 1 279 ? 10.915 -20.928 -13.463 1.00 84.81 279 SER A O 1
ATOM 2180 N N . ILE A 1 280 ? 9.185 -20.624 -12.057 1.00 83.94 280 ILE A N 1
ATOM 2181 C CA . ILE A 1 280 ? 9.217 -21.982 -11.509 1.00 83.94 280 ILE A CA 1
ATOM 2182 C C . ILE A 1 280 ? 8.590 -22.906 -12.563 1.00 83.94 280 ILE A C 1
ATOM 2184 O O . ILE A 1 280 ? 7.369 -22.964 -12.761 1.00 83.94 280 ILE A O 1
ATOM 2188 N N . GLN A 1 281 ? 9.460 -23.577 -13.316 1.00 66.69 281 GLN A N 1
ATOM 2189 C CA . GLN A 1 281 ? 9.064 -24.598 -14.280 1.00 66.69 281 GLN A CA 1
ATOM 2190 C C . GLN A 1 281 ? 8.773 -25.921 -13.557 1.00 66.69 281 GLN A C 1
ATOM 2192 O O . GLN A 1 281 ? 9.563 -26.298 -12.688 1.00 66.69 281 GLN A O 1
ATOM 2197 N N . PRO A 1 282 ? 7.699 -26.639 -13.937 1.00 58.97 282 PRO A N 1
ATOM 2198 C CA . PRO A 1 282 ? 7.529 -28.037 -13.559 1.00 58.97 282 PRO A CA 1
ATOM 2199 C C . PRO A 1 282 ? 8.706 -28.862 -14.089 1.00 58.97 282 PRO A C 1
ATOM 2201 O O . PRO A 1 282 ? 9.202 -28.605 -15.193 1.00 58.97 282 PRO A O 1
ATOM 2204 N N . ILE A 1 283 ? 9.138 -29.865 -13.328 1.00 53.91 283 ILE A N 1
ATOM 2205 C CA . ILE A 1 283 ? 10.179 -30.805 -13.755 1.00 53.91 283 ILE A CA 1
ATOM 2206 C C . ILE A 1 283 ? 9.732 -31.460 -15.080 1.00 53.91 283 ILE A C 1
ATOM 2208 O O . ILE A 1 283 ? 8.648 -32.029 -15.159 1.00 53.91 283 ILE A O 1
ATOM 2212 N N . GLY A 1 284 ? 10.550 -31.355 -16.137 1.00 54.03 284 GLY A N 1
ATOM 2213 C CA . GLY A 1 284 ? 10.346 -32.077 -17.406 1.00 54.03 284 GLY A CA 1
ATOM 2214 C C . GLY A 1 284 ? 9.803 -31.280 -18.603 1.00 54.03 284 GLY A C 1
ATOM 2215 O O . GLY A 1 284 ? 9.782 -31.815 -19.710 1.00 54.03 284 GLY A O 1
ATOM 2216 N N . VAL A 1 285 ? 9.425 -30.004 -18.456 1.00 51.41 285 VAL A N 1
ATOM 2217 C CA . VAL A 1 285 ? 8.984 -29.179 -19.602 1.00 51.41 285 VAL A CA 1
ATOM 2218 C C . VAL A 1 285 ? 10.177 -28.449 -20.223 1.00 51.41 285 VAL A C 1
ATOM 2220 O O . VAL A 1 285 ? 10.685 -27.483 -19.662 1.00 51.41 285 VAL A O 1
ATOM 2223 N N . ARG A 1 286 ? 10.623 -28.871 -21.414 1.00 53.25 286 ARG A N 1
ATOM 2224 C CA . ARG A 1 286 ? 11.573 -28.082 -22.218 1.00 53.25 286 ARG A CA 1
ATOM 2225 C C . ARG A 1 286 ? 10.830 -26.907 -22.870 1.00 53.25 286 ARG A C 1
ATOM 2227 O O . ARG A 1 286 ? 9.854 -27.148 -23.582 1.00 53.25 286 ARG A O 1
ATOM 2234 N N . PRO A 1 287 ? 11.257 -25.646 -22.685 1.00 55.78 287 PRO A N 1
ATOM 2235 C CA . PRO A 1 287 ? 10.601 -24.521 -23.336 1.00 55.78 287 PRO A CA 1
ATOM 2236 C C . PRO A 1 287 ? 10.913 -24.544 -24.838 1.00 55.78 287 PRO A C 1
ATOM 2238 O O . PRO A 1 287 ? 12.028 -24.230 -25.247 1.00 55.78 287 PRO A O 1
ATOM 2241 N N . LEU A 1 288 ? 9.912 -24.867 -25.665 1.00 56.94 288 LEU A N 1
ATOM 2242 C CA . LEU A 1 288 ? 10.010 -24.847 -27.135 1.00 56.94 288 LEU A CA 1
ATOM 2243 C C . LEU A 1 288 ? 10.357 -23.455 -27.709 1.00 56.94 288 LEU A C 1
ATOM 2245 O O . LEU A 1 288 ? 10.798 -23.357 -28.848 1.00 56.94 288 LEU A O 1
ATOM 2249 N N . ALA A 1 289 ? 10.198 -22.383 -26.922 1.00 61.72 289 ALA A N 1
ATOM 2250 C CA . ALA A 1 289 ? 10.403 -20.992 -27.340 1.00 61.72 289 ALA A CA 1
ATOM 2251 C C . ALA A 1 289 ? 11.355 -20.187 -26.427 1.00 61.72 289 ALA A C 1
ATOM 2253 O O . ALA A 1 289 ? 11.392 -18.957 -26.509 1.00 61.72 289 ALA A O 1
ATOM 2254 N N . GLY A 1 290 ? 12.128 -20.852 -25.556 1.00 61.28 290 GLY A N 1
ATOM 2255 C CA . GLY A 1 290 ? 12.902 -20.184 -24.495 1.00 61.28 290 GLY A CA 1
ATOM 2256 C C . GLY A 1 290 ? 13.880 -19.117 -25.003 1.00 61.28 290 GLY A C 1
ATOM 2257 O O . GLY A 1 290 ? 14.009 -18.054 -24.397 1.00 61.28 290 GLY A O 1
ATOM 2258 N N . ASN A 1 291 ? 14.503 -19.353 -26.161 1.00 71.38 291 ASN A N 1
ATOM 2259 C CA . ASN A 1 291 ? 15.422 -18.388 -26.764 1.00 71.38 291 ASN A CA 1
ATOM 2260 C C . ASN A 1 291 ? 14.677 -17.166 -27.318 1.00 71.38 291 ASN A C 1
ATOM 2262 O O . ASN A 1 291 ? 15.082 -16.038 -27.052 1.00 71.38 291 ASN A O 1
ATOM 2266 N N . PHE A 1 292 ? 13.562 -17.363 -28.030 1.00 79.31 292 PHE A N 1
ATOM 2267 C CA . PHE A 1 292 ? 12.789 -16.260 -28.609 1.00 79.31 292 PHE A CA 1
ATOM 2268 C C . PHE A 1 292 ? 12.224 -15.332 -27.530 1.00 79.31 292 PHE A C 1
ATOM 2270 O O . PHE A 1 292 ? 12.364 -14.113 -27.622 1.00 79.31 292 PHE A O 1
ATOM 2277 N N . GLU A 1 293 ? 11.653 -15.900 -26.466 1.00 74.31 293 GLU A N 1
ATOM 2278 C CA . GLU A 1 293 ? 11.135 -15.115 -25.348 1.00 74.31 293 GLU A CA 1
ATOM 2279 C C . GLU A 1 293 ? 12.251 -14.337 -24.635 1.00 74.31 293 GLU A C 1
ATOM 2281 O O . GLU A 1 293 ? 12.076 -13.164 -24.292 1.00 74.31 293 GLU A O 1
ATOM 2286 N N . HIS A 1 294 ? 13.420 -14.958 -24.456 1.00 78.19 294 HIS A N 1
ATOM 2287 C CA . HIS A 1 294 ? 14.587 -14.295 -23.883 1.00 78.19 294 HIS A CA 1
ATOM 2288 C C . HIS A 1 294 ? 15.038 -13.100 -24.735 1.00 78.19 294 HIS A C 1
ATOM 2290 O O . HIS A 1 294 ? 15.200 -11.998 -24.201 1.00 78.19 294 HIS A O 1
ATOM 2296 N N . TYR A 1 295 ? 15.173 -13.280 -26.054 1.00 82.75 295 TYR A N 1
ATOM 2297 C CA . TYR A 1 295 ? 15.533 -12.200 -26.977 1.00 82.75 295 TYR A CA 1
ATOM 2298 C C . TYR A 1 295 ? 14.488 -11.083 -26.991 1.00 82.75 295 TYR A C 1
ATOM 2300 O O . TYR A 1 295 ? 14.850 -9.905 -26.949 1.00 82.75 295 TYR A O 1
ATOM 2308 N N . LEU A 1 296 ? 13.198 -11.424 -26.981 1.00 83.19 296 LEU A N 1
ATOM 2309 C CA . LEU A 1 296 ? 12.120 -10.441 -26.961 1.00 83.19 296 LEU A CA 1
ATOM 2310 C C . LEU A 1 296 ? 12.131 -9.624 -25.663 1.00 83.19 296 LEU A C 1
ATOM 2312 O O . LEU A 1 296 ? 12.106 -8.392 -25.708 1.00 83.19 296 LEU A O 1
ATOM 2316 N N . ARG A 1 297 ? 12.238 -10.281 -24.499 1.00 81.88 297 ARG A N 1
ATOM 2317 C CA . ARG A 1 297 ? 12.352 -9.600 -23.198 1.00 81.88 297 ARG A CA 1
ATOM 2318 C C . ARG A 1 297 ? 13.590 -8.711 -23.146 1.00 81.88 297 ARG A C 1
ATOM 2320 O O . ARG A 1 297 ? 13.489 -7.571 -22.690 1.00 81.88 297 ARG A O 1
ATOM 2327 N N . PHE A 1 298 ? 14.732 -9.193 -23.634 1.00 86.31 298 PHE A N 1
ATOM 2328 C CA . PHE A 1 298 ? 15.955 -8.398 -23.711 1.00 86.31 298 PHE A CA 1
ATOM 2329 C C . PHE A 1 298 ? 15.764 -7.169 -24.608 1.00 86.31 298 PHE A C 1
ATOM 2331 O O . PHE A 1 298 ? 16.083 -6.058 -24.187 1.00 86.31 298 PHE A O 1
ATOM 2338 N N . SER A 1 299 ? 15.183 -7.330 -25.799 1.00 86.25 299 SER A N 1
ATOM 2339 C CA . SER A 1 299 ? 14.918 -6.237 -26.747 1.00 86.25 299 SER A CA 1
ATOM 2340 C C . SER A 1 299 ? 13.972 -5.176 -26.170 1.00 86.25 299 SER A C 1
ATOM 2342 O O . SER A 1 299 ? 14.239 -3.972 -26.246 1.00 86.25 299 SER A O 1
ATOM 2344 N N . LEU A 1 300 ? 12.906 -5.615 -25.495 1.00 85.00 300 LEU A N 1
ATOM 2345 C CA . LEU A 1 300 ? 11.973 -4.729 -24.802 1.00 85.00 300 LEU A CA 1
ATOM 2346 C C . LEU A 1 300 ? 12.650 -3.997 -23.644 1.00 85.00 300 LEU A C 1
ATOM 2348 O O . LEU A 1 300 ? 12.462 -2.794 -23.476 1.00 85.00 300 LEU A O 1
ATOM 2352 N N . GLN A 1 301 ? 13.447 -4.681 -22.824 1.00 85.06 301 GLN A N 1
ATOM 2353 C CA . GLN A 1 301 ? 14.072 -4.064 -21.655 1.00 85.06 301 GLN A CA 1
ATOM 2354 C C . GLN A 1 301 ? 15.221 -3.121 -22.029 1.00 85.06 301 GLN A C 1
ATOM 2356 O O . GLN A 1 301 ? 15.324 -2.065 -21.411 1.00 85.06 301 GLN A O 1
ATOM 2361 N N . SER A 1 302 ? 16.013 -3.445 -23.051 1.00 88.06 302 SER A N 1
ATOM 2362 C CA . SER A 1 302 ? 17.150 -2.653 -23.554 1.00 88.06 302 SER A CA 1
ATOM 2363 C C . SER A 1 302 ? 16.767 -1.420 -24.383 1.00 88.06 302 SER A C 1
ATOM 2365 O O . SER A 1 302 ? 17.633 -0.614 -24.704 1.00 88.06 302 SER A O 1
ATOM 2367 N N . ASN A 1 303 ? 15.484 -1.255 -24.726 1.00 89.62 303 ASN A N 1
ATOM 2368 C CA . ASN A 1 303 ? 14.983 -0.268 -25.696 1.00 89.62 303 ASN A CA 1
ATOM 2369 C C . ASN A 1 303 ? 15.461 -0.484 -27.146 1.00 89.62 303 ASN A C 1
ATOM 2371 O O . ASN A 1 303 ? 15.238 0.396 -27.976 1.00 89.62 303 ASN A O 1
ATOM 2375 N N . LEU A 1 304 ? 16.030 -1.646 -27.489 1.00 91.31 304 LEU A N 1
ATOM 2376 C CA . LEU A 1 304 ? 16.329 -1.992 -28.887 1.00 91.31 304 LEU A CA 1
ATOM 2377 C C . LEU A 1 304 ? 15.060 -1.996 -29.746 1.00 91.31 304 LEU A C 1
ATOM 2379 O O . LEU A 1 304 ? 15.069 -1.481 -30.859 1.00 91.31 304 LEU A O 1
ATOM 2383 N N . TYR A 1 305 ? 13.947 -2.491 -29.196 1.00 90.75 305 TYR A N 1
ATOM 2384 C CA . TYR A 1 305 ? 12.644 -2.441 -29.862 1.00 90.75 305 TYR A CA 1
ATOM 2385 C C . TYR A 1 305 ? 12.193 -1.004 -30.172 1.00 90.75 305 TYR A C 1
ATOM 2387 O O . TYR A 1 305 ? 11.709 -0.725 -31.264 1.00 90.75 305 TYR A O 1
ATOM 2395 N N . VAL A 1 306 ? 12.376 -0.077 -29.224 1.00 90.50 306 VAL A N 1
ATOM 2396 C CA . VAL A 1 306 ? 11.979 1.334 -29.389 1.00 90.50 306 VAL A CA 1
ATOM 2397 C C . VAL A 1 306 ? 12.838 2.011 -30.455 1.00 90.50 306 VAL A C 1
ATOM 2399 O O . VAL A 1 306 ? 12.306 2.709 -31.311 1.00 90.50 306 VAL A O 1
ATOM 2402 N N . ALA A 1 307 ? 14.150 1.773 -30.431 1.00 93.00 307 ALA A N 1
ATOM 2403 C CA . ALA A 1 307 ? 15.075 2.281 -31.438 1.00 93.00 307 ALA A CA 1
ATOM 2404 C C . ALA A 1 307 ? 14.763 1.733 -32.840 1.00 93.00 307 ALA A C 1
ATOM 2406 O O . ALA A 1 307 ? 14.719 2.498 -33.800 1.00 93.00 307 ALA A O 1
ATOM 2407 N N . GLY A 1 308 ? 14.478 0.429 -32.948 1.00 94.19 308 GLY A N 1
ATOM 2408 C CA . GLY A 1 308 ? 14.041 -0.211 -34.192 1.00 94.19 308 GLY A CA 1
ATOM 2409 C C . GLY A 1 308 ? 12.747 0.394 -34.727 1.00 94.19 308 GLY A C 1
ATOM 2410 O O . GLY A 1 308 ? 12.680 0.777 -35.891 1.00 94.19 308 GLY A O 1
ATOM 2411 N N . GLY A 1 309 ? 11.747 0.558 -33.858 1.00 93.38 309 GLY A N 1
ATOM 2412 C CA . GLY A 1 309 ? 10.487 1.210 -34.207 1.00 93.38 309 GLY A CA 1
ATOM 2413 C C . GLY A 1 309 ? 10.674 2.651 -34.685 1.00 93.38 309 GLY A C 1
ATOM 2414 O O . GLY A 1 309 ? 10.064 3.039 -35.676 1.00 93.38 309 GLY A O 1
ATOM 2415 N N . ALA A 1 310 ? 11.550 3.426 -34.037 1.00 91.44 310 ALA A N 1
ATOM 2416 C CA . ALA A 1 310 ? 11.857 4.793 -34.452 1.00 91.44 310 ALA A CA 1
ATOM 2417 C C . ALA A 1 310 ? 12.531 4.842 -35.832 1.00 91.44 310 ALA A C 1
ATOM 2419 O O . ALA A 1 310 ? 12.127 5.635 -36.678 1.00 91.44 310 ALA A O 1
ATOM 2420 N N . GLY A 1 311 ? 13.503 3.960 -36.089 1.00 93.38 311 GLY A N 1
ATOM 2421 C CA . GLY A 1 311 ? 14.128 3.844 -37.407 1.00 93.38 311 GLY A CA 1
ATOM 2422 C C . GLY A 1 311 ? 13.108 3.502 -38.498 1.00 93.38 311 GLY A C 1
ATOM 2423 O O . GLY A 1 311 ? 13.089 4.147 -39.546 1.00 93.38 311 GLY A O 1
ATOM 2424 N N . CYS A 1 312 ? 12.222 2.529 -38.243 1.00 94.06 312 CYS A N 1
ATOM 2425 C CA . CYS A 1 312 ? 11.141 2.176 -39.169 1.00 94.06 312 CYS A CA 1
ATOM 2426 C C . CYS A 1 312 ? 10.195 3.357 -39.419 1.00 94.06 312 CYS A C 1
ATOM 2428 O O . CYS A 1 312 ? 9.767 3.564 -40.551 1.00 94.06 312 CYS A O 1
ATOM 2430 N N . LEU A 1 313 ? 9.879 4.134 -38.378 1.00 91.31 313 LEU A N 1
ATOM 2431 C CA . LEU A 1 313 ? 9.014 5.303 -38.496 1.00 91.31 313 LEU A CA 1
ATOM 2432 C C . LEU A 1 313 ? 9.654 6.399 -39.355 1.00 91.31 313 LEU A C 1
ATOM 2434 O O . LEU A 1 313 ? 8.977 6.945 -40.218 1.00 91.31 313 LEU A O 1
ATOM 2438 N N . SER A 1 314 ? 10.948 6.674 -39.170 1.00 89.62 314 SER A N 1
ATOM 2439 C CA . SER A 1 314 ? 11.693 7.639 -39.993 1.00 89.62 314 SER A CA 1
ATOM 2440 C C . SER A 1 314 ? 11.714 7.207 -41.468 1.00 89.62 314 SER A C 1
ATOM 2442 O O . SER A 1 314 ? 11.394 7.992 -42.361 1.00 89.62 314 SER A O 1
ATOM 2444 N N . TYR A 1 315 ? 11.941 5.912 -41.732 1.00 89.12 315 TYR A N 1
ATOM 2445 C CA . TYR A 1 315 ? 11.857 5.348 -43.084 1.00 89.12 315 TYR A CA 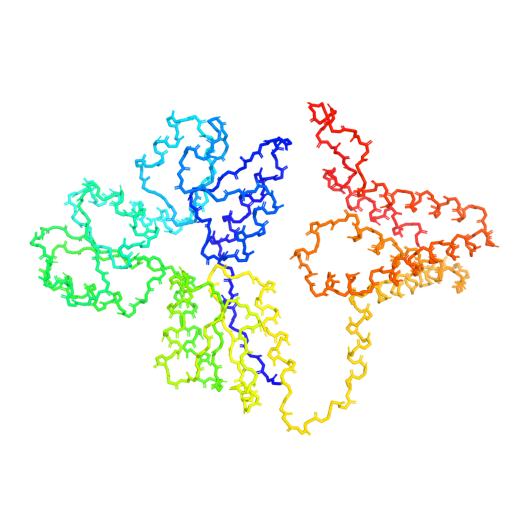1
ATOM 2446 C C . TYR A 1 315 ? 10.454 5.501 -43.698 1.00 89.12 315 TYR A C 1
ATOM 2448 O O . TYR A 1 315 ? 10.316 5.963 -44.830 1.00 89.12 315 TYR A O 1
ATOM 2456 N N . ALA A 1 316 ? 9.404 5.137 -42.956 1.00 90.44 316 ALA A N 1
ATOM 2457 C CA . ALA A 1 316 ? 8.021 5.261 -43.416 1.00 90.44 316 ALA A CA 1
ATOM 2458 C C . ALA A 1 316 ? 7.625 6.727 -43.663 1.00 90.44 316 ALA A C 1
ATOM 2460 O O . ALA A 1 316 ? 6.948 7.026 -44.643 1.00 90.44 316 ALA A O 1
ATOM 2461 N N . SER A 1 317 ? 8.088 7.644 -42.810 1.00 88.38 317 SER A N 1
ATOM 2462 C CA . SER A 1 317 ? 7.868 9.086 -42.946 1.00 88.38 317 SER A CA 1
ATOM 2463 C C . SER A 1 317 ? 8.478 9.632 -44.239 1.00 88.38 317 SER A C 1
ATOM 2465 O O . SER A 1 317 ? 7.803 10.352 -44.973 1.00 88.38 317 SER A O 1
ATOM 2467 N N . ALA A 1 318 ? 9.707 9.224 -44.576 1.00 88.12 318 ALA A N 1
ATOM 2468 C CA . ALA A 1 318 ? 10.345 9.606 -45.835 1.00 88.12 318 ALA A CA 1
ATOM 2469 C C . ALA A 1 318 ? 9.517 9.157 -47.052 1.00 88.12 318 ALA A C 1
ATOM 2471 O O . ALA A 1 318 ? 9.241 9.966 -47.938 1.00 88.12 318 ALA A O 1
ATOM 2472 N N . VAL A 1 319 ? 9.039 7.905 -47.048 1.00 90.75 319 VAL A N 1
ATOM 2473 C CA . VAL A 1 319 ? 8.171 7.368 -48.111 1.00 90.75 319 VAL A CA 1
ATOM 2474 C C . VAL A 1 319 ? 6.891 8.194 -48.260 1.00 90.75 319 VAL A C 1
ATOM 2476 O O . VAL A 1 319 ? 6.534 8.568 -49.375 1.00 90.75 319 VAL A O 1
ATOM 2479 N N . LEU A 1 320 ? 6.216 8.511 -47.151 1.00 91.25 320 LEU A N 1
ATOM 2480 C CA . LEU A 1 320 ? 4.962 9.274 -47.161 1.00 91.25 320 LEU A CA 1
ATOM 2481 C C . LEU A 1 320 ? 5.137 10.719 -47.647 1.00 91.25 320 LEU A C 1
ATOM 2483 O O . LEU A 1 320 ? 4.212 11.284 -48.222 1.00 91.25 320 LEU A O 1
ATOM 2487 N N . GLN A 1 321 ? 6.314 11.308 -47.442 1.00 89.69 321 GLN A N 1
ATOM 2488 C CA . GLN A 1 321 ? 6.644 12.664 -47.891 1.00 89.69 321 GLN A CA 1
ATOM 2489 C C . GLN A 1 321 ? 7.167 12.713 -49.338 1.00 89.69 321 GLN A C 1
ATOM 2491 O O . GLN A 1 321 ? 7.528 13.784 -49.823 1.00 89.69 321 GLN A O 1
ATOM 2496 N N . GLY A 1 322 ? 7.245 11.572 -50.034 1.00 90.38 322 GLY A N 1
ATOM 2497 C CA . GLY A 1 322 ? 7.829 11.493 -51.376 1.00 90.38 322 GLY A CA 1
ATOM 2498 C C . GLY A 1 322 ? 9.353 11.671 -51.397 1.00 90.38 322 GLY A C 1
ATOM 2499 O O . GLY A 1 322 ? 9.941 11.875 -52.459 1.00 90.38 322 GLY A O 1
ATOM 2500 N N . ILE A 1 323 ? 10.009 11.585 -50.237 1.00 88.00 323 ILE A N 1
ATOM 2501 C CA . ILE A 1 323 ? 11.465 11.628 -50.106 1.00 88.00 323 ILE A CA 1
ATOM 2502 C C . ILE A 1 323 ? 11.995 10.212 -50.334 1.00 88.00 323 ILE A C 1
ATOM 2504 O O . ILE A 1 323 ? 11.512 9.251 -49.737 1.00 88.00 323 ILE A O 1
ATOM 2508 N N . LYS A 1 324 ? 13.019 10.057 -51.184 1.00 87.88 324 LYS A N 1
ATOM 2509 C CA . LYS A 1 324 ? 13.634 8.744 -51.424 1.00 87.88 324 LYS A CA 1
ATOM 2510 C C . LYS A 1 324 ? 14.225 8.206 -50.110 1.00 87.88 324 LYS A C 1
ATOM 2512 O O . LYS A 1 324 ? 15.201 8.783 -49.623 1.00 87.88 324 LYS A O 1
ATOM 2517 N N . PRO A 1 325 ? 13.693 7.108 -49.545 1.00 87.44 325 PRO A N 1
ATOM 2518 C CA . PRO A 1 325 ? 14.118 6.644 -48.236 1.00 87.44 325 PRO A CA 1
ATOM 2519 C C . PRO A 1 325 ? 15.513 6.019 -48.324 1.00 87.44 325 PRO A C 1
ATOM 2521 O O . PRO A 1 325 ? 15.810 5.242 -49.239 1.00 87.44 325 PRO A O 1
ATOM 2524 N N . ARG A 1 326 ? 16.383 6.336 -47.364 1.00 89.44 326 ARG A N 1
ATOM 2525 C CA . ARG A 1 326 ? 17.732 5.763 -47.281 1.00 89.44 326 ARG A CA 1
ATOM 2526 C C . ARG A 1 326 ? 17.850 4.933 -46.014 1.00 89.44 326 ARG A C 1
ATOM 2528 O O . ARG A 1 326 ? 17.433 5.354 -44.941 1.00 89.44 326 ARG A O 1
ATOM 2535 N N . LEU A 1 327 ? 18.503 3.774 -46.110 1.00 90.81 327 LEU A N 1
ATOM 2536 C CA . LEU A 1 327 ? 18.808 2.948 -44.931 1.00 90.81 327 LEU A CA 1
ATOM 2537 C C . LEU A 1 327 ? 19.650 3.704 -43.896 1.00 90.81 327 LEU A C 1
ATOM 2539 O O . LEU A 1 327 ? 19.552 3.451 -42.701 1.00 90.81 327 LEU A O 1
ATOM 2543 N N . ALA A 1 328 ? 20.455 4.662 -44.347 1.00 90.50 328 ALA A N 1
ATOM 2544 C CA . ALA A 1 328 ? 21.239 5.502 -43.463 1.00 90.50 328 ALA A CA 1
ATOM 2545 C C . ALA A 1 328 ? 20.356 6.359 -42.526 1.00 90.50 328 ALA A C 1
ATOM 2547 O O . ALA A 1 328 ? 20.730 6.538 -41.372 1.00 90.50 328 ALA A O 1
ATOM 2548 N N . ASP A 1 329 ? 19.165 6.789 -42.961 1.00 88.62 329 ASP A N 1
ATOM 2549 C CA . ASP A 1 329 ? 18.218 7.557 -42.132 1.00 88.62 329 ASP A CA 1
ATOM 2550 C C . ASP A 1 329 ? 17.626 6.678 -41.014 1.00 88.62 329 ASP A C 1
ATOM 2552 O O . ASP A 1 329 ? 17.563 7.085 -39.853 1.00 88.62 329 ASP A O 1
ATOM 2556 N N . PHE A 1 330 ? 17.326 5.409 -41.326 1.00 93.31 330 PHE A N 1
ATOM 2557 C CA . PHE A 1 330 ? 16.949 4.404 -40.326 1.00 93.31 330 PHE A CA 1
ATOM 2558 C C . PHE A 1 330 ? 18.032 4.254 -39.249 1.00 93.31 330 PHE A C 1
ATOM 2560 O O . PHE A 1 330 ? 17.725 4.290 -38.056 1.00 93.31 330 PHE A O 1
ATOM 2567 N N . PHE A 1 331 ? 19.299 4.085 -39.649 1.00 94.44 331 PHE A N 1
ATOM 2568 C CA . PHE A 1 331 ? 20.389 3.836 -38.703 1.00 94.44 331 PHE A CA 1
ATOM 2569 C C . PHE A 1 331 ? 20.749 5.068 -37.870 1.00 94.44 331 PHE A C 1
ATOM 2571 O O . PHE A 1 331 ? 21.012 4.914 -36.677 1.00 94.44 331 PHE A O 1
ATOM 2578 N N . ILE A 1 332 ? 20.706 6.277 -38.446 1.00 91.88 332 ILE A N 1
ATOM 2579 C CA . ILE A 1 332 ? 20.869 7.529 -37.688 1.00 91.88 332 ILE A CA 1
ATOM 2580 C C . ILE A 1 332 ? 19.831 7.581 -36.562 1.00 91.88 332 ILE A C 1
ATOM 2582 O O . ILE A 1 332 ? 20.195 7.709 -35.390 1.00 91.88 332 ILE A O 1
ATOM 2586 N N . THR A 1 333 ? 18.553 7.399 -36.902 1.00 92.06 333 THR A N 1
ATOM 2587 C CA . THR A 1 333 ? 17.447 7.433 -35.940 1.00 92.06 333 THR A CA 1
ATOM 2588 C C . THR A 1 333 ? 17.553 6.319 -34.902 1.00 92.06 333 THR A C 1
ATOM 2590 O O . THR A 1 333 ? 17.410 6.569 -33.703 1.00 92.06 333 THR A O 1
ATOM 2593 N N . PHE A 1 334 ? 17.857 5.093 -35.333 1.00 94.69 334 PHE A N 1
ATOM 2594 C CA . PHE A 1 334 ? 18.036 3.945 -34.448 1.00 94.69 334 PHE A CA 1
ATOM 2595 C C . PHE A 1 334 ? 19.107 4.220 -33.387 1.00 94.69 334 PHE A C 1
ATOM 2597 O O . PHE A 1 334 ? 18.846 4.110 -32.185 1.00 94.69 334 PHE A O 1
ATOM 2604 N N . PHE A 1 335 ? 20.312 4.601 -33.818 1.00 94.50 335 PHE A N 1
ATOM 2605 C CA . PHE A 1 335 ? 21.432 4.811 -32.909 1.00 94.50 335 PHE A CA 1
ATOM 2606 C C . PHE A 1 335 ? 21.202 6.006 -31.984 1.00 94.50 335 PHE A C 1
ATOM 2608 O O . PHE A 1 335 ? 21.481 5.904 -30.787 1.00 94.50 335 PHE A O 1
ATOM 2615 N N . TYR A 1 336 ? 20.634 7.097 -32.502 1.00 91.00 336 TYR A N 1
ATOM 2616 C CA . TYR A 1 336 ? 20.272 8.273 -31.714 1.00 91.00 336 TYR A CA 1
ATOM 2617 C C . TYR A 1 336 ? 19.269 7.936 -30.604 1.00 91.00 336 TYR A C 1
ATOM 2619 O O . TYR A 1 336 ? 19.523 8.199 -29.423 1.00 91.00 336 TYR A O 1
ATOM 2627 N N . VAL A 1 337 ? 18.147 7.301 -30.959 1.00 90.38 337 VAL A N 1
ATOM 2628 C CA . VAL A 1 337 ? 17.083 6.960 -30.007 1.00 90.38 337 VAL A CA 1
ATOM 2629 C C . VAL A 1 337 ? 17.580 5.952 -28.977 1.00 90.38 337 VAL A C 1
ATOM 2631 O O . VAL A 1 337 ? 17.316 6.134 -27.783 1.00 90.38 337 VAL A O 1
ATOM 2634 N N . PHE A 1 338 ? 18.322 4.924 -29.400 1.00 92.81 338 PHE A N 1
ATOM 2635 C CA . PHE A 1 338 ? 18.920 3.950 -28.487 1.00 92.81 338 PHE A CA 1
ATOM 2636 C C . PHE A 1 338 ? 19.847 4.636 -27.478 1.00 92.81 338 PHE A C 1
ATOM 2638 O O . PHE A 1 338 ? 19.667 4.483 -26.265 1.00 92.81 338 PHE A O 1
ATOM 2645 N N . ALA A 1 339 ? 20.793 5.439 -27.967 1.00 90.94 339 ALA A N 1
ATOM 2646 C CA . ALA A 1 339 ? 21.783 6.086 -27.125 1.00 90.94 339 ALA A CA 1
ATOM 2647 C C . ALA A 1 339 ? 21.156 7.066 -26.127 1.00 90.94 339 ALA A C 1
ATOM 2649 O O . ALA A 1 339 ? 21.454 7.017 -24.932 1.00 90.94 339 ALA A O 1
ATOM 2650 N N . LEU A 1 340 ? 20.228 7.919 -26.570 1.00 86.94 340 LEU A N 1
ATOM 2651 C CA . LEU A 1 340 ? 19.564 8.858 -25.668 1.00 86.94 340 LEU A CA 1
ATOM 2652 C C . LEU A 1 340 ? 18.734 8.161 -24.593 1.00 86.94 340 LEU A C 1
ATOM 2654 O O . LEU A 1 340 ? 18.734 8.614 -23.447 1.00 86.94 340 LEU A O 1
ATOM 2658 N N . HIS A 1 341 ? 18.044 7.066 -24.919 1.00 86.81 341 HIS A N 1
ATOM 2659 C CA . HIS A 1 341 ? 17.296 6.301 -23.920 1.00 86.81 341 HIS A CA 1
ATOM 2660 C C . HIS A 1 341 ? 18.226 5.682 -22.872 1.00 86.81 341 HIS A C 1
ATOM 2662 O O . HIS A 1 341 ? 17.911 5.715 -21.679 1.00 86.81 341 HIS A O 1
ATOM 2668 N N . VAL A 1 342 ? 19.375 5.147 -23.297 1.00 87.88 342 VAL A N 1
ATOM 2669 C CA . VAL A 1 342 ? 20.387 4.573 -22.401 1.00 87.88 342 VAL A CA 1
ATOM 2670 C C . VAL A 1 342 ? 21.014 5.655 -21.509 1.00 87.88 342 VAL A C 1
ATOM 2672 O O . VAL A 1 342 ? 21.028 5.506 -20.286 1.00 87.88 342 VAL A O 1
ATOM 2675 N N . LEU A 1 343 ? 21.467 6.775 -22.078 1.00 84.25 343 LEU A N 1
ATOM 2676 C CA . LEU A 1 343 ? 22.131 7.856 -21.335 1.00 84.25 343 LEU A CA 1
ATOM 2677 C C . LEU A 1 343 ? 21.181 8.571 -20.367 1.00 84.25 343 LEU A C 1
ATOM 2679 O O . LEU A 1 343 ? 21.515 8.747 -19.190 1.00 84.25 343 LEU A O 1
ATOM 2683 N N . ASN A 1 344 ? 19.958 8.901 -20.799 1.00 79.38 344 ASN A N 1
ATOM 2684 C CA . ASN A 1 344 ? 18.960 9.515 -19.917 1.00 79.38 344 ASN A CA 1
ATOM 2685 C C . ASN A 1 344 ? 18.581 8.607 -18.743 1.00 79.38 344 ASN A C 1
ATOM 2687 O O . ASN A 1 344 ? 18.284 9.092 -17.650 1.00 79.38 344 ASN A O 1
ATOM 2691 N N . ARG A 1 345 ? 18.637 7.283 -18.923 1.00 78.56 345 ARG A N 1
ATOM 2692 C CA . ARG A 1 345 ? 18.390 6.328 -17.838 1.00 78.56 345 ARG A CA 1
ATOM 2693 C C . ARG A 1 345 ? 19.464 6.399 -16.755 1.00 78.56 345 ARG A C 1
ATOM 2695 O O . ARG A 1 345 ? 19.127 6.314 -15.572 1.00 78.56 345 ARG A O 1
ATOM 2702 N N . TYR A 1 346 ? 20.729 6.571 -17.134 1.00 77.44 346 TYR A N 1
ATOM 2703 C CA . TYR A 1 346 ? 21.813 6.780 -16.172 1.00 77.44 346 TYR A CA 1
ATOM 2704 C C . TYR A 1 346 ? 21.692 8.130 -15.454 1.00 77.44 346 TYR A C 1
ATOM 2706 O O . TYR A 1 346 ? 21.980 8.207 -14.258 1.00 77.44 346 TYR A O 1
ATOM 2714 N N . ALA A 1 347 ? 21.182 9.158 -16.137 1.00 70.50 347 ALA A N 1
ATOM 2715 C CA . ALA A 1 347 ? 20.922 10.467 -15.540 1.00 70.50 347 ALA A CA 1
ATOM 2716 C C . ALA A 1 347 ? 19.700 10.481 -14.589 1.00 70.50 347 ALA A C 1
ATOM 2718 O O . ALA A 1 347 ? 19.691 11.222 -13.600 1.00 70.50 347 ALA A O 1
ATOM 2719 N N . ASP A 1 348 ? 18.670 9.659 -14.837 1.00 67.69 348 ASP A N 1
ATOM 2720 C CA . ASP A 1 348 ? 17.423 9.650 -14.061 1.00 67.69 348 ASP A CA 1
ATOM 2721 C C . ASP A 1 348 ? 17.333 8.517 -13.021 1.00 67.69 348 ASP A C 1
ATOM 2723 O O . ASP A 1 348 ? 16.628 7.514 -13.190 1.00 67.69 348 ASP A O 1
ATOM 2727 N N . LYS A 1 349 ? 18.005 8.713 -11.877 1.00 61.34 349 LYS A N 1
ATOM 2728 C CA . LYS A 1 349 ? 18.022 7.766 -10.741 1.00 61.34 349 LYS A CA 1
ATOM 2729 C C . LYS A 1 349 ? 16.625 7.415 -10.200 1.00 61.34 349 LYS A C 1
ATOM 2731 O O . LYS A 1 349 ? 16.432 6.308 -9.700 1.00 61.34 349 LYS A O 1
ATOM 2736 N N . ALA A 1 350 ? 15.637 8.307 -10.326 1.00 53.38 350 ALA A N 1
ATOM 2737 C CA . ALA A 1 350 ? 14.275 8.085 -9.826 1.00 53.38 350 ALA A CA 1
ATOM 2738 C C . ALA A 1 350 ? 13.524 6.982 -10.594 1.00 53.38 350 ALA A C 1
ATOM 2740 O O . ALA A 1 350 ? 12.701 6.263 -10.024 1.00 53.38 350 ALA A O 1
ATOM 2741 N N . SER A 1 351 ? 13.846 6.806 -11.876 1.00 56.88 351 SER A N 1
ATOM 2742 C CA . SER A 1 351 ? 13.195 5.843 -12.766 1.00 56.88 351 SER A CA 1
ATOM 2743 C C . SER A 1 351 ? 13.527 4.373 -12.451 1.00 56.88 351 SER A C 1
ATOM 2745 O O . SER A 1 351 ? 12.795 3.467 -12.872 1.00 56.88 351 SER A O 1
ATOM 2747 N N . ARG A 1 352 ? 14.596 4.130 -11.672 1.00 58.50 352 ARG A N 1
ATOM 2748 C CA . ARG A 1 352 ? 15.020 2.805 -11.180 1.00 58.50 352 ARG A CA 1
ATOM 2749 C C . ARG A 1 352 ? 13.951 2.144 -10.310 1.00 58.50 352 ARG A C 1
ATOM 2751 O O . ARG A 1 352 ? 13.715 0.949 -10.435 1.00 58.50 352 ARG A O 1
ATOM 2758 N N . PHE A 1 353 ? 13.256 2.942 -9.502 1.00 49.44 353 PHE A N 1
ATOM 2759 C CA . PHE A 1 353 ? 12.224 2.464 -8.581 1.00 49.44 353 PHE A CA 1
ATOM 2760 C C . PHE A 1 353 ? 10.917 2.079 -9.287 1.00 49.44 353 PHE A C 1
ATOM 2762 O O . PHE A 1 353 ? 10.188 1.221 -8.804 1.00 49.44 353 PHE A O 1
ATOM 2769 N N . ASN A 1 354 ? 10.631 2.675 -10.449 1.00 52.22 354 ASN A N 1
ATOM 2770 C CA . ASN A 1 354 ? 9.390 2.415 -11.188 1.00 52.22 354 ASN A CA 1
ATOM 2771 C C . ASN A 1 354 ? 9.476 1.148 -12.063 1.00 52.22 354 ASN A C 1
ATOM 2773 O O . ASN A 1 354 ? 8.460 0.505 -12.318 1.00 52.22 354 ASN A O 1
ATOM 2777 N N . TYR A 1 355 ? 10.686 0.779 -12.509 1.00 64.56 355 TYR A N 1
ATOM 2778 C CA . TYR A 1 355 ? 10.932 -0.364 -13.401 1.00 64.56 355 TYR A CA 1
ATOM 2779 C C . TYR A 1 355 ? 12.169 -1.163 -12.949 1.00 64.56 355 TYR A C 1
ATOM 2781 O O . TYR A 1 355 ? 13.242 -1.019 -13.547 1.00 64.56 355 TYR A O 1
ATOM 2789 N N . PRO A 1 356 ? 12.044 -1.983 -11.889 1.00 62.12 356 PRO A N 1
ATOM 2790 C CA . PRO A 1 356 ? 13.181 -2.654 -11.261 1.00 62.12 356 PRO A CA 1
ATOM 2791 C C . PRO A 1 356 ? 13.841 -3.720 -12.146 1.00 62.12 356 PRO A C 1
ATOM 2793 O O . PRO A 1 356 ? 15.062 -3.790 -12.178 1.00 62.12 356 PRO A O 1
ATOM 2796 N N . SER A 1 357 ? 13.074 -4.491 -12.924 1.00 66.88 357 SER A N 1
ATOM 2797 C CA . SER A 1 357 ? 13.615 -5.511 -13.841 1.00 66.88 357 SER A CA 1
ATOM 2798 C C . SER A 1 357 ? 14.507 -4.901 -14.927 1.00 66.88 357 SER A C 1
ATOM 2800 O O . SER A 1 357 ? 15.637 -5.334 -15.136 1.00 66.88 357 SER A O 1
ATOM 2802 N N . ARG A 1 358 ? 14.044 -3.812 -15.550 1.00 77.06 358 ARG A N 1
ATOM 2803 C CA . ARG A 1 358 ? 14.846 -3.023 -16.494 1.00 77.06 358 ARG A CA 1
ATOM 2804 C C . ARG A 1 358 ? 16.071 -2.403 -15.810 1.00 77.06 358 ARG A C 1
ATOM 2806 O O . ARG A 1 358 ? 17.146 -2.389 -16.392 1.00 77.06 358 ARG A O 1
ATOM 2813 N N . ALA A 1 359 ? 15.938 -1.897 -14.581 1.00 76.31 359 ALA A N 1
ATOM 2814 C CA . ALA A 1 359 ? 17.076 -1.349 -13.839 1.00 76.31 359 ALA A CA 1
ATOM 2815 C C . ALA A 1 359 ? 18.148 -2.414 -13.540 1.00 76.31 359 ALA A C 1
ATOM 2817 O O . ALA A 1 359 ? 19.330 -2.135 -13.718 1.00 76.31 359 ALA A O 1
ATOM 2818 N N . ALA A 1 360 ? 17.741 -3.629 -13.163 1.00 74.56 360 ALA A N 1
ATOM 2819 C CA . ALA A 1 360 ? 18.647 -4.746 -12.912 1.00 74.56 360 ALA A CA 1
ATOM 2820 C C . ALA A 1 360 ? 19.439 -5.144 -14.167 1.00 74.56 360 ALA A C 1
ATOM 2822 O O . ALA A 1 360 ? 20.646 -5.351 -14.080 1.00 74.56 360 ALA A O 1
ATOM 2823 N N . LEU A 1 361 ? 18.798 -5.176 -15.344 1.00 82.94 361 LEU A N 1
ATOM 2824 C CA . LEU A 1 361 ? 19.480 -5.449 -16.616 1.00 82.94 361 LEU A CA 1
ATOM 2825 C C . LEU A 1 361 ? 20.587 -4.420 -16.910 1.00 82.94 361 LEU A C 1
ATOM 2827 O O . LEU A 1 361 ? 21.708 -4.793 -17.253 1.00 82.94 361 LEU A O 1
ATOM 2831 N N . TYR A 1 362 ? 20.280 -3.129 -16.755 1.00 83.44 362 TYR A N 1
ATOM 2832 C CA . TYR A 1 362 ? 21.224 -2.038 -17.023 1.00 83.44 362 TYR A CA 1
ATOM 2833 C C . TYR A 1 362 ? 22.372 -1.958 -16.013 1.00 83.44 362 TYR A C 1
ATOM 2835 O O . TYR A 1 362 ? 23.440 -1.468 -16.367 1.00 83.44 362 TYR A O 1
ATOM 2843 N N . GLU A 1 363 ? 22.170 -2.401 -14.770 1.00 82.06 363 GLU A N 1
ATOM 2844 C CA . GLU A 1 363 ? 23.263 -2.536 -13.797 1.00 82.06 363 GLU A CA 1
ATOM 2845 C C . GLU A 1 363 ? 24.115 -3.776 -14.101 1.00 82.06 363 GLU A C 1
ATOM 2847 O O . GLU A 1 363 ? 25.340 -3.683 -14.110 1.00 82.06 363 GLU A O 1
ATOM 2852 N N . ARG A 1 364 ? 23.487 -4.908 -14.456 1.00 83.44 364 ARG A N 1
ATOM 2853 C CA . ARG A 1 364 ? 24.194 -6.147 -14.822 1.00 83.44 364 ARG A CA 1
ATOM 2854 C C . ARG A 1 364 ? 25.125 -5.959 -16.021 1.00 83.44 364 ARG A C 1
ATOM 2856 O O . ARG A 1 364 ? 26.240 -6.464 -16.006 1.00 83.44 364 ARG A O 1
ATOM 2863 N N . TYR A 1 365 ? 24.678 -5.231 -17.044 1.00 86.81 365 TYR A N 1
ATOM 2864 C CA . TYR A 1 365 ? 25.435 -4.993 -18.281 1.00 86.81 365 TYR A CA 1
ATOM 2865 C C . TYR A 1 365 ? 25.864 -3.531 -18.439 1.00 86.81 365 TYR A C 1
ATOM 2867 O O . TYR A 1 365 ? 25.924 -3.010 -19.552 1.00 86.81 365 TYR A O 1
ATOM 2875 N N . LYS A 1 366 ? 26.157 -2.848 -17.327 1.00 87.31 366 LYS A N 1
ATOM 2876 C CA . LYS A 1 366 ? 26.397 -1.399 -17.301 1.00 87.31 366 LYS A CA 1
ATOM 2877 C C . LYS A 1 366 ? 27.466 -0.930 -18.284 1.00 87.31 366 LYS A C 1
ATOM 2879 O O . LYS A 1 366 ? 27.218 -0.007 -19.054 1.00 87.31 366 LYS A O 1
ATOM 2884 N N . LEU A 1 367 ? 28.633 -1.575 -18.271 1.00 88.56 367 LEU A N 1
ATOM 2885 C CA . LEU A 1 367 ? 29.731 -1.222 -19.172 1.00 88.56 367 LEU A CA 1
ATOM 2886 C C . LEU A 1 367 ? 29.342 -1.463 -20.639 1.00 88.56 367 LEU A C 1
ATOM 2888 O O . LEU A 1 367 ? 29.573 -0.599 -21.477 1.00 88.56 367 LEU A O 1
ATOM 2892 N N . GLY A 1 368 ? 28.680 -2.586 -20.928 1.00 91.38 368 GLY A N 1
ATOM 2893 C CA . GLY A 1 368 ? 28.226 -2.930 -22.277 1.00 91.38 368 GLY A CA 1
ATOM 2894 C C . GLY A 1 368 ? 27.223 -1.923 -22.840 1.00 91.38 368 GLY A C 1
ATOM 2895 O O . GLY A 1 368 ? 27.418 -1.424 -23.943 1.00 91.38 368 GLY A O 1
ATOM 2896 N N . PHE A 1 369 ? 26.191 -1.558 -22.073 1.00 91.50 369 PHE A N 1
ATOM 2897 C CA . PHE A 1 369 ? 25.218 -0.546 -22.500 1.00 91.50 369 PHE A CA 1
ATOM 2898 C C . PHE A 1 369 ? 25.838 0.842 -22.646 1.00 91.50 369 PHE A C 1
ATOM 2900 O O . PHE A 1 369 ? 25.494 1.563 -23.580 1.00 91.50 369 PHE A O 1
ATOM 2907 N N . PHE A 1 370 ? 26.751 1.220 -21.750 1.00 88.88 370 PHE A N 1
ATOM 2908 C CA . PHE A 1 370 ? 27.445 2.500 -21.840 1.00 88.88 370 PHE A CA 1
ATOM 2909 C C . PHE A 1 370 ? 28.305 2.591 -23.108 1.00 88.88 370 PHE A C 1
ATOM 2911 O O . PHE A 1 370 ? 28.163 3.548 -23.868 1.00 88.88 370 PHE A O 1
ATOM 2918 N N . LEU A 1 371 ? 29.131 1.574 -23.377 1.00 92.62 371 LEU A N 1
ATOM 2919 C CA . LEU A 1 371 ? 29.956 1.514 -24.584 1.00 92.62 371 LEU A CA 1
ATOM 2920 C C . LEU A 1 371 ? 29.093 1.463 -25.848 1.00 92.62 371 LEU A C 1
ATOM 2922 O O . LEU A 1 371 ? 29.304 2.266 -26.748 1.00 92.62 371 LEU A O 1
ATOM 2926 N N . ALA A 1 372 ? 28.065 0.608 -25.889 1.00 93.00 372 ALA A N 1
ATOM 2927 C CA . ALA A 1 372 ? 27.150 0.521 -27.028 1.00 93.00 372 ALA A CA 1
ATOM 2928 C C . ALA A 1 372 ? 26.434 1.852 -27.304 1.00 93.00 372 ALA A C 1
ATOM 2930 O O . ALA A 1 372 ? 26.251 2.234 -28.457 1.00 93.00 372 ALA A O 1
ATOM 2931 N N . SER A 1 373 ? 26.054 2.584 -26.255 1.00 91.56 373 SER A N 1
ATOM 2932 C CA . SER A 1 373 ? 25.465 3.913 -26.393 1.00 91.56 373 SER A CA 1
ATOM 2933 C C . SER A 1 373 ? 26.463 4.930 -26.942 1.00 91.56 373 SER A C 1
ATOM 2935 O O . SER A 1 373 ? 26.091 5.712 -27.811 1.00 91.56 373 SER A O 1
ATOM 2937 N N . LEU A 1 374 ? 27.704 4.947 -26.448 1.00 91.31 374 LEU A N 1
ATOM 2938 C CA . LEU A 1 374 ? 28.733 5.875 -26.922 1.00 91.31 374 LEU A CA 1
ATOM 2939 C C . LEU A 1 374 ? 29.091 5.595 -28.387 1.00 91.31 374 LEU A C 1
ATOM 2941 O O . LEU A 1 374 ? 29.094 6.510 -29.208 1.00 91.31 374 LEU A O 1
ATOM 2945 N N . SER A 1 375 ? 29.304 4.323 -28.726 1.00 93.69 375 SER A N 1
ATOM 2946 C CA . SER A 1 375 ? 29.522 3.873 -30.101 1.00 93.69 375 SER A CA 1
ATOM 2947 C C . SER A 1 375 ? 28.333 4.204 -31.003 1.00 93.69 375 SER A C 1
ATOM 2949 O O . SER A 1 375 ? 28.543 4.634 -32.131 1.00 93.69 375 SER A O 1
ATOM 2951 N N . GLY A 1 376 ? 27.099 4.072 -30.505 1.00 93.69 376 GLY A N 1
ATOM 2952 C CA . GLY A 1 376 ? 25.888 4.469 -31.224 1.00 93.69 376 GLY A CA 1
ATOM 2953 C C . GLY A 1 376 ? 25.862 5.962 -31.558 1.00 93.69 376 GLY A C 1
ATOM 2954 O O . GLY A 1 376 ? 25.645 6.316 -32.711 1.00 93.69 376 GLY A O 1
ATOM 2955 N N . VAL A 1 377 ? 26.156 6.843 -30.594 1.00 92.12 377 VAL A N 1
ATOM 2956 C CA . VAL A 1 377 ? 26.241 8.297 -30.850 1.00 92.12 377 VAL A CA 1
ATOM 2957 C C . VAL A 1 377 ? 27.292 8.607 -31.915 1.00 92.12 377 VAL A C 1
ATOM 2959 O O . VAL A 1 377 ? 27.015 9.350 -32.854 1.00 92.12 377 VAL A O 1
ATOM 2962 N N . ILE A 1 378 ? 28.482 8.012 -31.797 1.00 94.56 378 ILE A N 1
ATOM 2963 C CA . ILE A 1 378 ? 29.575 8.211 -32.756 1.00 94.56 378 ILE A CA 1
ATOM 2964 C C . ILE A 1 378 ? 29.160 7.730 -34.153 1.00 94.56 378 ILE A C 1
ATOM 2966 O O . ILE A 1 378 ? 29.320 8.466 -35.124 1.00 94.56 378 ILE A O 1
ATOM 2970 N N . ALA A 1 379 ? 28.577 6.534 -34.260 1.00 94.56 379 ALA A N 1
ATOM 2971 C CA . ALA A 1 379 ? 28.084 5.991 -35.523 1.00 94.56 379 ALA A CA 1
ATOM 2972 C C . ALA A 1 379 ? 27.008 6.889 -36.149 1.00 94.56 379 ALA A C 1
ATOM 2974 O O . ALA A 1 379 ? 27.088 7.195 -37.337 1.00 94.56 379 ALA A O 1
ATOM 2975 N N . ALA A 1 380 ? 26.044 7.368 -35.356 1.00 93.56 380 ALA A N 1
ATOM 2976 C CA . ALA A 1 380 ? 25.005 8.277 -35.830 1.00 93.56 380 ALA A CA 1
ATOM 2977 C C . ALA A 1 380 ? 25.606 9.575 -36.395 1.00 93.56 380 ALA A C 1
ATOM 2979 O O . ALA A 1 380 ? 25.213 10.007 -37.475 1.00 93.56 380 ALA A O 1
ATOM 2980 N N . PHE A 1 381 ? 26.603 10.156 -35.718 1.00 94.56 381 PHE A N 1
ATOM 2981 C CA . PHE A 1 381 ? 27.297 11.353 -36.196 1.00 94.56 381 PHE A CA 1
ATOM 2982 C C . PHE A 1 381 ? 28.114 11.121 -37.465 1.00 94.56 381 PHE A C 1
ATOM 2984 O O . PHE A 1 381 ? 28.067 11.958 -38.364 1.00 94.56 381 PHE A O 1
ATOM 2991 N N . ILE A 1 382 ? 28.824 9.996 -37.572 1.00 95.06 382 ILE A N 1
ATOM 2992 C CA . ILE A 1 382 ? 29.588 9.651 -38.779 1.00 95.06 382 ILE A CA 1
ATOM 2993 C C . ILE A 1 382 ? 28.643 9.509 -39.976 1.00 95.06 382 ILE A C 1
ATOM 2995 O O . ILE A 1 382 ? 28.887 10.108 -41.022 1.00 95.06 382 ILE A O 1
ATOM 2999 N N . ILE A 1 383 ? 27.544 8.762 -39.812 1.00 93.88 383 ILE A N 1
ATOM 3000 C CA . ILE A 1 383 ? 26.562 8.546 -40.881 1.00 93.88 383 ILE A CA 1
ATOM 3001 C C . ILE A 1 383 ? 25.882 9.873 -41.253 1.00 93.88 383 ILE A C 1
ATOM 3003 O O . ILE A 1 383 ? 25.754 10.177 -42.437 1.00 93.88 383 ILE A O 1
ATOM 3007 N N . ALA A 1 384 ? 25.497 10.690 -40.268 1.00 91.56 384 ALA A N 1
ATOM 3008 C CA . ALA A 1 384 ? 24.895 12.002 -40.502 1.00 91.56 384 ALA A CA 1
ATOM 3009 C C . ALA A 1 384 ? 25.835 12.943 -41.273 1.00 91.56 384 ALA A C 1
ATOM 3011 O O . ALA A 1 384 ? 25.426 13.537 -42.268 1.00 91.56 384 ALA A O 1
ATOM 3012 N N . ASN A 1 385 ? 27.105 13.030 -40.865 1.00 92.88 385 ASN A N 1
ATOM 3013 C CA . ASN A 1 385 ? 28.107 13.874 -41.517 1.00 92.88 385 ASN A CA 1
ATOM 3014 C C . ASN A 1 385 ? 28.407 13.424 -42.953 1.00 92.88 385 ASN A C 1
ATOM 3016 O O . ASN A 1 385 ? 28.589 14.264 -43.831 1.00 92.88 385 ASN A O 1
ATOM 3020 N N . ALA A 1 386 ? 28.417 12.111 -43.204 1.00 92.94 386 ALA A N 1
ATOM 3021 C CA . ALA A 1 386 ? 28.591 11.560 -44.546 1.00 92.94 386 ALA A CA 1
ATOM 3022 C C . ALA A 1 386 ? 27.424 11.901 -45.490 1.00 92.94 386 ALA A C 1
ATOM 3024 O O . ALA A 1 386 ? 27.610 11.929 -46.703 1.00 92.94 386 ALA A O 1
ATOM 3025 N N . GLN A 1 387 ? 26.226 12.164 -44.955 1.00 88.94 387 GLN A N 1
ATOM 3026 C CA . GLN A 1 387 ? 25.079 12.573 -45.762 1.00 88.94 387 GLN A CA 1
ATOM 3027 C C . GLN A 1 387 ? 24.980 14.088 -45.965 1.00 88.94 387 GLN A C 1
ATOM 3029 O O . GLN A 1 387 ? 24.680 14.535 -47.069 1.00 88.94 387 GLN A O 1
ATOM 3034 N N . SER A 1 388 ? 25.111 14.873 -44.890 1.00 89.19 388 SER A N 1
ATOM 3035 C CA . SER A 1 388 ? 24.938 16.327 -44.926 1.00 89.19 388 SER A CA 1
ATOM 3036 C C . SER A 1 388 ? 25.418 16.987 -43.635 1.00 89.19 388 SER A C 1
ATOM 3038 O O . SER A 1 388 ? 25.080 16.555 -42.531 1.00 89.19 388 SER A O 1
ATOM 3040 N N . GLN A 1 389 ? 26.105 18.124 -43.777 1.00 90.75 389 GLN A N 1
ATOM 3041 C CA . GLN A 1 389 ? 26.460 18.999 -42.654 1.00 90.75 389 GLN A CA 1
ATOM 3042 C C . GLN A 1 389 ? 25.218 19.453 -41.867 1.00 90.75 389 GLN A C 1
ATOM 3044 O O . GLN A 1 389 ? 25.247 19.506 -40.640 1.00 90.75 389 GLN A O 1
ATOM 3049 N N . GLY A 1 390 ? 24.094 19.713 -42.548 1.00 88.12 390 GLY A N 1
ATOM 3050 C CA . GLY A 1 390 ? 22.851 20.130 -41.892 1.00 88.12 390 GLY A CA 1
ATOM 3051 C C . GLY A 1 390 ? 22.281 19.057 -40.961 1.00 88.12 390 GLY A C 1
ATOM 3052 O O . GLY A 1 390 ? 21.903 19.358 -39.831 1.00 88.12 390 GLY A O 1
ATOM 3053 N N . ILE A 1 391 ? 22.288 17.793 -41.401 1.00 86.50 391 ILE A N 1
ATOM 3054 C CA . ILE A 1 391 ? 21.814 16.653 -40.598 1.00 86.50 391 ILE A CA 1
ATOM 3055 C C . ILE A 1 391 ? 22.739 16.438 -39.396 1.00 86.50 391 ILE A C 1
ATOM 3057 O O . ILE A 1 391 ? 22.265 16.224 -38.281 1.00 86.50 391 ILE A O 1
ATOM 3061 N N . PHE A 1 392 ? 24.054 16.556 -39.598 1.00 91.69 392 PHE A N 1
ATOM 3062 C CA . PHE A 1 392 ? 25.032 16.461 -38.518 1.00 91.69 392 PHE A CA 1
ATOM 3063 C C . PHE A 1 392 ? 24.792 17.508 -37.421 1.00 91.69 392 PHE A C 1
ATOM 3065 O O . PHE A 1 392 ? 24.669 17.145 -36.249 1.00 91.69 392 PHE A O 1
ATOM 3072 N N . PHE A 1 393 ? 24.671 18.791 -37.777 1.00 91.25 393 PHE A N 1
ATOM 3073 C CA . PHE A 1 393 ? 24.459 19.852 -36.788 1.00 91.25 393 PHE A CA 1
ATOM 3074 C C . PHE A 1 393 ? 23.083 19.770 -36.115 1.00 91.25 393 PHE A C 1
ATOM 3076 O O . PHE A 1 393 ? 22.988 20.013 -34.910 1.00 91.25 393 PHE A O 1
ATOM 3083 N N . ALA A 1 394 ? 22.035 19.364 -36.842 1.00 87.56 394 ALA A N 1
ATOM 3084 C CA . ALA A 1 394 ? 20.718 19.111 -36.256 1.00 87.56 394 ALA A CA 1
ATOM 3085 C C . ALA A 1 394 ? 20.779 17.989 -35.204 1.00 87.56 394 ALA A C 1
ATOM 3087 O O . ALA A 1 394 ? 20.313 18.158 -34.072 1.00 87.56 394 ALA A O 1
ATOM 3088 N N . LEU A 1 395 ? 21.431 16.872 -35.538 1.00 88.88 395 LEU A N 1
ATOM 3089 C CA . LEU A 1 395 ? 21.626 15.746 -34.628 1.00 88.88 395 LEU A CA 1
ATOM 3090 C C . LEU A 1 395 ? 22.492 16.128 -33.418 1.00 88.88 395 LEU A C 1
ATOM 3092 O O . LEU A 1 395 ? 22.210 15.701 -32.294 1.00 88.88 395 LEU A O 1
ATOM 3096 N N . LEU A 1 396 ? 23.529 16.946 -33.623 1.00 90.31 396 LEU A N 1
ATOM 3097 C CA . LEU A 1 396 ? 24.417 17.430 -32.565 1.00 90.31 396 LEU A CA 1
ATOM 3098 C C . LEU A 1 396 ? 23.651 18.297 -31.563 1.00 90.31 396 LEU A C 1
ATOM 3100 O O . LEU A 1 396 ? 23.710 18.041 -30.357 1.00 90.31 396 LEU A O 1
ATOM 3104 N N . GLY A 1 397 ? 22.880 19.267 -32.062 1.00 87.31 397 GLY A N 1
ATOM 3105 C CA . GLY A 1 397 ? 22.034 20.128 -31.238 1.00 87.31 397 GLY A CA 1
ATOM 3106 C C . GLY A 1 397 ? 21.021 19.322 -30.427 1.00 87.31 397 GLY A C 1
ATOM 3107 O O . GLY A 1 397 ? 20.915 19.490 -29.211 1.00 87.31 397 GLY A O 1
ATOM 3108 N N . MET A 1 398 ? 20.340 18.370 -31.066 1.00 84.25 398 MET A N 1
ATOM 3109 C CA . MET A 1 398 ? 19.348 17.520 -30.408 1.00 84.25 398 MET A CA 1
ATOM 3110 C C . MET A 1 398 ? 19.945 16.555 -29.382 1.00 84.25 398 MET A C 1
ATOM 3112 O O . MET A 1 398 ? 19.340 16.309 -28.337 1.00 84.25 398 MET A O 1
ATOM 3116 N N . THR A 1 399 ? 21.133 16.013 -29.644 1.00 85.88 399 THR A N 1
ATOM 3117 C CA . THR A 1 399 ? 21.851 15.176 -28.673 1.00 85.88 399 THR A CA 1
ATOM 3118 C C . THR A 1 399 ? 22.266 16.008 -27.461 1.00 85.88 399 THR A C 1
ATOM 3120 O O . THR A 1 399 ? 22.045 15.586 -26.325 1.00 85.88 399 THR A O 1
ATOM 3123 N N . GLY A 1 400 ? 22.776 17.224 -27.687 1.00 84.44 400 GLY A N 1
ATOM 3124 C CA . GLY A 1 400 ? 23.085 18.185 -26.630 1.00 84.44 400 GLY A CA 1
ATOM 3125 C C . GLY A 1 400 ? 21.864 18.511 -25.770 1.00 84.44 400 GLY A C 1
ATOM 3126 O O . GLY A 1 400 ? 21.911 18.348 -24.551 1.00 84.44 400 GLY A O 1
ATOM 3127 N N . LEU A 1 401 ? 20.738 18.876 -26.390 1.00 81.56 401 LEU A N 1
ATOM 3128 C CA . LEU A 1 401 ? 19.475 19.144 -25.691 1.00 81.56 401 LEU A CA 1
ATOM 3129 C C . LEU A 1 401 ? 18.977 17.925 -24.904 1.00 81.56 401 LEU A C 1
ATOM 3131 O O . LEU A 1 401 ? 18.585 18.058 -23.745 1.00 81.56 401 LEU A O 1
ATOM 3135 N N . GLY A 1 402 ? 19.029 16.732 -25.501 1.00 78.19 402 GLY A N 1
ATOM 3136 C CA . GLY A 1 402 ? 18.603 15.486 -24.864 1.00 78.19 402 GLY A CA 1
ATOM 3137 C C . GLY A 1 402 ? 19.427 15.125 -23.627 1.00 78.19 402 GLY A C 1
ATOM 3138 O O . GLY A 1 402 ? 18.863 14.660 -22.636 1.00 78.19 402 GLY A O 1
ATOM 3139 N N . LEU A 1 403 ? 20.740 15.375 -23.651 1.00 78.31 403 LEU A N 1
ATOM 3140 C CA . LEU A 1 403 ? 21.623 15.175 -22.498 1.00 78.31 403 LEU A CA 1
ATOM 3141 C C . LEU A 1 403 ? 21.415 16.256 -21.433 1.00 78.31 403 LEU A C 1
ATOM 3143 O O . LEU A 1 403 ? 21.286 15.941 -20.248 1.00 78.31 403 LEU A O 1
ATOM 3147 N N . LEU A 1 404 ? 21.310 17.520 -21.847 1.00 77.62 404 LEU A N 1
ATOM 3148 C CA . LEU A 1 404 ? 21.073 18.652 -20.949 1.00 77.62 404 LEU A CA 1
ATOM 3149 C C . LEU A 1 404 ? 19.696 18.592 -20.274 1.00 77.62 404 LEU A C 1
ATOM 3151 O O . LEU A 1 404 ? 19.540 19.107 -19.169 1.00 77.62 404 LEU A O 1
ATOM 3155 N N . TYR A 1 405 ? 18.718 17.902 -20.875 1.00 73.19 405 TYR A N 1
ATOM 3156 C CA . TYR A 1 405 ? 17.359 17.782 -20.342 1.00 73.19 405 TYR A CA 1
ATOM 3157 C C . TYR A 1 405 ? 17.317 17.250 -18.900 1.00 73.19 405 TYR A C 1
ATOM 3159 O O . TYR A 1 405 ? 16.539 17.710 -18.055 1.00 73.19 405 TYR A O 1
ATOM 3167 N N . SER A 1 406 ? 18.191 16.283 -18.613 1.00 64.69 406 SER A N 1
ATOM 3168 C CA . SER A 1 406 ? 18.250 15.562 -17.339 1.00 64.69 406 SER A CA 1
ATOM 3169 C C . SER A 1 406 ? 19.366 16.056 -16.405 1.00 64.69 406 SER A C 1
ATOM 3171 O O . SER A 1 406 ? 19.383 15.681 -15.218 1.00 64.69 406 SER A O 1
ATOM 3173 N N . VAL A 1 407 ? 20.286 16.878 -16.921 1.00 68.75 407 VAL A N 1
ATOM 3174 C CA . VAL A 1 407 ? 21.455 17.429 -16.218 1.00 68.75 407 VAL A CA 1
ATOM 3175 C C . VAL A 1 407 ? 21.070 18.713 -15.476 1.00 68.75 407 VAL A C 1
ATOM 3177 O O . VAL A 1 407 ? 20.136 19.417 -15.849 1.00 68.75 407 VAL A O 1
ATOM 3180 N N . ARG A 1 408 ? 21.743 18.979 -14.350 1.00 66.00 408 ARG A N 1
ATOM 3181 C CA . ARG A 1 408 ? 21.549 20.215 -13.580 1.00 66.00 408 ARG A CA 1
ATOM 3182 C C . ARG A 1 408 ? 22.258 21.358 -14.306 1.00 66.00 408 ARG A C 1
ATOM 3184 O O . ARG A 1 408 ? 23.461 21.264 -14.515 1.00 66.00 408 ARG A O 1
ATOM 3191 N N . ILE A 1 409 ? 21.517 22.401 -14.670 1.00 67.81 409 ILE A N 1
ATOM 3192 C CA . ILE A 1 409 ? 22.049 23.556 -15.415 1.00 67.81 409 ILE A CA 1
ATOM 3193 C C . ILE A 1 409 ? 22.629 24.604 -14.458 1.00 67.81 409 ILE A C 1
ATOM 3195 O O . ILE A 1 409 ? 23.602 25.271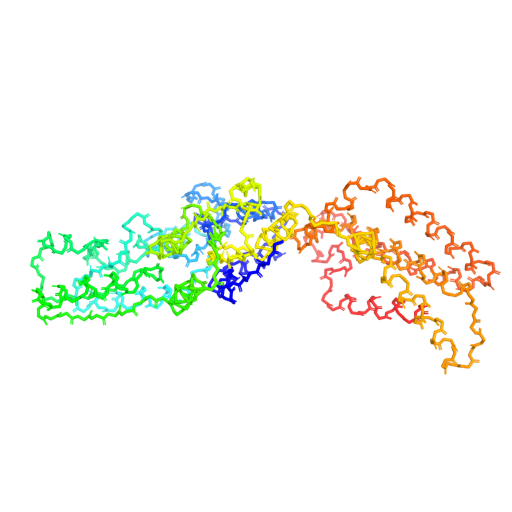 -14.795 1.00 67.81 409 ILE A O 1
ATOM 3199 N N . PHE A 1 410 ? 22.083 24.709 -13.242 1.00 64.50 410 PHE A N 1
ATOM 3200 C CA . PHE A 1 410 ? 22.501 25.703 -12.252 1.00 64.50 410 PHE A CA 1
ATOM 3201 C C . PHE A 1 410 ? 23.154 25.069 -11.006 1.00 64.50 410 PHE A C 1
ATOM 3203 O O . PHE A 1 410 ? 22.712 24.003 -10.560 1.00 64.50 410 PHE A O 1
ATOM 3210 N N . PRO A 1 411 ? 24.177 25.718 -10.407 1.00 62.81 411 PRO A N 1
ATOM 3211 C CA . PRO A 1 411 ? 24.765 25.305 -9.130 1.00 62.81 411 PRO A CA 1
ATOM 3212 C C . PRO A 1 411 ? 23.762 25.404 -7.969 1.00 62.81 411 PRO A C 1
ATOM 3214 O O . PRO A 1 411 ? 22.921 26.301 -7.947 1.00 62.81 411 PRO A O 1
ATOM 3217 N N . GLU A 1 412 ? 23.901 24.559 -6.938 1.00 57.34 412 GLU A N 1
ATOM 3218 C CA . GLU A 1 412 ? 22.961 24.499 -5.794 1.00 57.34 412 GLU A CA 1
ATOM 3219 C C . GLU A 1 412 ? 22.799 25.834 -5.043 1.00 57.34 412 GLU A C 1
ATOM 3221 O O . GLU A 1 412 ? 21.739 26.117 -4.488 1.00 57.34 412 GLU A O 1
ATOM 3226 N N . ARG A 1 413 ? 23.804 26.718 -5.100 1.00 59.19 413 ARG A N 1
ATOM 3227 C CA . ARG A 1 413 ? 23.751 28.061 -4.495 1.00 59.19 413 ARG A CA 1
ATOM 3228 C C . ARG A 1 413 ? 22.637 28.952 -5.068 1.00 59.19 413 ARG A C 1
ATOM 3230 O O . ARG A 1 413 ? 22.186 29.865 -4.385 1.00 59.19 413 ARG A O 1
ATOM 3237 N N . TRP A 1 414 ? 22.168 28.674 -6.286 1.00 60.56 414 TRP A N 1
ATOM 3238 C CA . TRP A 1 414 ? 21.149 29.463 -6.990 1.00 60.56 414 TRP A CA 1
ATOM 3239 C C . TRP A 1 414 ? 19.715 28.952 -6.772 1.00 60.56 414 TRP A C 1
ATOM 3241 O O . TRP A 1 414 ? 18.757 29.593 -7.209 1.00 60.56 414 TRP A O 1
ATOM 3251 N N . LEU A 1 415 ? 19.540 27.853 -6.024 1.00 57.78 415 LEU A N 1
ATOM 3252 C CA . LEU A 1 415 ? 18.232 27.254 -5.712 1.00 57.78 415 LEU A CA 1
ATOM 3253 C C . LEU A 1 415 ? 17.308 28.171 -4.896 1.00 57.78 415 LEU A C 1
ATOM 3255 O O . LEU A 1 415 ? 16.101 27.943 -4.851 1.00 57.78 415 LEU A O 1
ATOM 3259 N N . ARG A 1 416 ? 17.853 29.218 -4.259 1.00 54.25 416 ARG A N 1
ATOM 3260 C CA . ARG A 1 416 ? 17.057 30.244 -3.563 1.00 54.25 416 ARG A CA 1
ATOM 3261 C C . ARG A 1 416 ? 16.340 31.204 -4.518 1.00 54.25 416 ARG A C 1
ATOM 3263 O O . ARG A 1 416 ? 15.368 31.824 -4.105 1.00 54.25 416 ARG A O 1
ATOM 3270 N N . VAL A 1 417 ? 16.809 31.326 -5.764 1.00 57.38 417 VAL A N 1
ATOM 3271 C CA . VAL A 1 417 ? 16.313 32.303 -6.752 1.00 57.38 417 VAL A CA 1
ATOM 3272 C C . VAL A 1 417 ? 15.597 31.612 -7.914 1.00 57.38 417 VAL A C 1
ATOM 3274 O O . VAL A 1 417 ? 14.571 32.099 -8.379 1.00 57.38 417 VAL A O 1
ATOM 3277 N N . VAL A 1 418 ? 16.083 30.448 -8.359 1.00 54.72 418 VAL A N 1
ATOM 3278 C CA . VAL A 1 418 ? 15.522 29.727 -9.511 1.00 54.72 418 VAL A CA 1
ATOM 3279 C C . VAL A 1 418 ? 14.932 28.390 -9.054 1.00 54.72 418 VAL A C 1
ATOM 3281 O O . VAL A 1 418 ? 15.648 27.520 -8.567 1.00 54.72 418 VAL A O 1
ATOM 3284 N N . ARG A 1 419 ? 13.611 28.210 -9.225 1.00 55.41 419 ARG A N 1
ATOM 3285 C CA . ARG A 1 419 ? 12.884 26.963 -8.879 1.00 55.41 419 ARG A CA 1
ATOM 3286 C C . ARG A 1 419 ? 13.127 25.807 -9.859 1.00 55.41 419 ARG A C 1
ATOM 3288 O O . ARG A 1 419 ? 12.767 24.672 -9.566 1.00 55.41 419 ARG A O 1
ATOM 3295 N N . VAL A 1 420 ? 13.711 26.094 -11.020 1.00 59.69 420 VAL A N 1
ATOM 3296 C CA . VAL A 1 420 ? 13.973 25.135 -12.098 1.00 59.69 420 VAL A CA 1
ATOM 3297 C C . VAL A 1 420 ? 15.467 24.825 -12.127 1.00 59.69 420 VAL A C 1
ATOM 3299 O O . VAL A 1 420 ? 16.280 25.695 -12.425 1.00 59.69 420 VAL A O 1
ATOM 3302 N N . VAL A 1 421 ? 15.833 23.582 -11.815 1.00 63.84 421 VAL A N 1
ATOM 3303 C CA . VAL A 1 421 ? 17.242 23.146 -11.716 1.00 63.84 421 VAL A CA 1
ATOM 3304 C C . VAL A 1 421 ? 17.676 22.399 -12.975 1.00 63.84 421 VAL A C 1
ATOM 3306 O O . VAL A 1 421 ? 18.856 22.372 -13.336 1.00 63.84 421 VAL A O 1
ATOM 3309 N N . LYS A 1 422 ? 16.707 21.775 -13.640 1.00 73.00 422 LYS A N 1
ATOM 3310 C CA . LYS A 1 422 ? 16.844 20.998 -14.867 1.00 73.00 422 LYS A CA 1
ATOM 3311 C C . LYS A 1 422 ? 15.751 21.418 -15.841 1.00 73.00 422 LYS A C 1
ATOM 3313 O O . LYS A 1 422 ? 14.653 21.765 -15.412 1.00 73.00 422 LYS A O 1
ATOM 3318 N N . LEU A 1 423 ? 15.985 21.277 -17.146 1.00 70.31 423 LEU A N 1
ATOM 3319 C CA . LEU A 1 423 ? 14.928 21.513 -18.144 1.00 70.31 423 LEU A CA 1
ATOM 3320 C C . LEU A 1 423 ? 13.709 20.615 -17.903 1.00 70.31 423 LEU A C 1
ATOM 3322 O O . LEU A 1 423 ? 12.581 21.045 -18.126 1.00 70.31 423 LEU A O 1
ATOM 3326 N N . LYS A 1 424 ? 13.918 19.401 -17.372 1.00 70.88 424 LYS A N 1
ATOM 3327 C CA . LYS A 1 424 ? 12.825 18.492 -17.006 1.00 70.88 424 LYS A CA 1
ATOM 3328 C C . LYS A 1 424 ? 11.921 18.968 -15.869 1.00 70.88 424 LYS A C 1
ATOM 3330 O O . LYS A 1 424 ? 10.841 18.407 -15.705 1.00 70.88 424 LYS A O 1
ATOM 3335 N N . ASP A 1 425 ? 12.349 19.957 -15.087 1.00 69.25 425 ASP A N 1
ATOM 3336 C CA . ASP A 1 425 ? 11.562 20.489 -13.970 1.00 69.25 425 ASP A CA 1
ATOM 3337 C C . ASP A 1 425 ? 10.523 21.524 -14.453 1.00 69.25 425 ASP A C 1
ATOM 3339 O O . ASP A 1 425 ? 9.618 21.892 -13.708 1.00 69.25 425 ASP A O 1
ATOM 3343 N N . ILE A 1 426 ? 10.614 21.968 -15.715 1.00 75.50 426 ILE A N 1
ATOM 3344 C CA . ILE A 1 426 ? 9.646 22.876 -16.340 1.00 75.50 426 ILE A CA 1
ATOM 3345 C C . ILE A 1 426 ? 8.362 22.088 -16.680 1.00 75.50 426 ILE A C 1
ATOM 3347 O O . ILE A 1 426 ? 8.449 21.075 -17.391 1.00 75.50 426 ILE A O 1
ATOM 3351 N N . PRO A 1 427 ? 7.166 22.523 -16.229 1.00 68.00 427 PRO A N 1
ATOM 3352 C CA . PRO A 1 427 ? 5.897 21.887 -16.588 1.00 68.00 427 PRO A CA 1
ATOM 3353 C C . PRO A 1 427 ? 5.721 21.778 -18.108 1.00 68.00 427 PRO A C 1
ATOM 3355 O O . PRO A 1 427 ? 6.083 22.689 -18.842 1.00 68.00 427 PRO A O 1
ATOM 3358 N N . ALA A 1 428 ? 5.189 20.650 -18.587 1.00 71.69 428 ALA A N 1
ATOM 3359 C CA . ALA A 1 428 ? 4.993 20.341 -20.013 1.00 71.69 428 ALA A CA 1
ATOM 3360 C C . ALA A 1 428 ? 6.260 20.309 -20.901 1.00 71.69 428 ALA A C 1
ATOM 3362 O O . ALA A 1 428 ? 6.166 19.924 -22.068 1.00 71.69 428 ALA A O 1
ATOM 3363 N N . SER A 1 429 ? 7.453 20.590 -20.361 1.00 77.06 429 SER A N 1
ATOM 3364 C CA . SER A 1 429 ? 8.717 20.542 -21.113 1.00 77.06 429 SER A CA 1
ATOM 3365 C C . SER A 1 429 ? 8.931 19.210 -21.811 1.00 77.06 429 SER A C 1
ATOM 3367 O O . SER A 1 429 ? 9.321 19.174 -22.971 1.00 77.06 429 SER A O 1
ATOM 3369 N N . LYS A 1 430 ? 8.603 18.104 -21.137 1.00 74.06 430 LYS A N 1
ATOM 3370 C CA . LYS A 1 430 ? 8.733 16.757 -21.691 1.00 74.06 430 LYS A CA 1
ATOM 3371 C C . LYS A 1 430 ? 8.020 16.629 -23.036 1.00 74.06 430 LYS A C 1
ATOM 3373 O O . LYS A 1 430 ? 8.581 16.050 -23.954 1.00 74.06 430 LYS A O 1
ATOM 3378 N N . THR A 1 431 ? 6.809 17.165 -23.149 1.00 75.06 431 THR A N 1
ATOM 3379 C CA . THR A 1 431 ? 6.021 17.103 -24.383 1.00 75.06 431 THR A CA 1
ATOM 3380 C C . THR A 1 431 ? 6.688 17.910 -25.492 1.00 75.06 431 THR A C 1
ATOM 3382 O O . THR A 1 431 ? 6.827 17.402 -26.597 1.00 75.06 431 THR A O 1
ATOM 3385 N N . ILE A 1 432 ? 7.174 19.115 -25.180 1.00 76.62 432 ILE A N 1
ATOM 3386 C CA . ILE A 1 432 ? 7.846 20.005 -26.139 1.00 76.62 432 ILE A CA 1
ATOM 3387 C C . ILE A 1 432 ? 9.160 19.387 -26.635 1.00 76.62 432 ILE A C 1
ATOM 3389 O O . ILE A 1 432 ? 9.381 19.299 -27.838 1.00 76.62 432 ILE A O 1
ATOM 3393 N N . PHE A 1 433 ? 10.013 18.903 -25.727 1.00 74.88 433 PHE A N 1
ATOM 3394 C CA . PHE A 1 433 ? 11.300 18.298 -26.085 1.00 74.88 433 PHE A CA 1
ATOM 3395 C C . PHE A 1 433 ? 11.137 16.968 -26.828 1.00 74.88 433 PHE A C 1
ATOM 3397 O O . PHE A 1 433 ? 11.896 16.694 -27.753 1.00 74.88 433 PHE A O 1
ATOM 3404 N N . ILE A 1 434 ? 10.147 16.146 -26.459 1.00 72.44 434 ILE A N 1
ATOM 3405 C CA . ILE A 1 434 ? 9.844 14.908 -27.192 1.00 72.44 434 ILE A CA 1
ATOM 3406 C C . ILE A 1 434 ? 9.302 15.228 -28.586 1.00 72.44 434 ILE A C 1
ATOM 3408 O O . ILE A 1 434 ? 9.743 14.603 -29.544 1.00 72.44 434 ILE A O 1
ATOM 3412 N N . ALA A 1 435 ? 8.389 16.196 -28.716 1.00 75.88 435 ALA A N 1
ATOM 3413 C CA . ALA A 1 435 ? 7.862 16.615 -30.012 1.00 75.88 435 ALA A CA 1
ATOM 3414 C C . ALA A 1 435 ? 8.969 17.176 -30.917 1.00 75.88 435 ALA A C 1
ATOM 3416 O O . ALA A 1 435 ? 9.077 16.754 -32.061 1.00 75.88 435 ALA A O 1
ATOM 3417 N N . GLY A 1 436 ? 9.844 18.036 -30.381 1.00 73.56 436 GLY A N 1
ATOM 3418 C CA . GLY A 1 436 ? 11.017 18.541 -31.101 1.00 73.56 436 GLY A CA 1
ATOM 3419 C C . GLY A 1 436 ? 11.993 17.431 -31.507 1.00 73.56 436 GLY A C 1
ATOM 3420 O O . GLY A 1 436 ? 12.545 17.454 -32.601 1.00 73.56 436 GLY A O 1
ATOM 3421 N N . GLY A 1 437 ? 12.164 16.412 -30.659 1.00 72.25 437 GLY A N 1
ATOM 3422 C CA . GLY A 1 437 ? 12.947 15.225 -31.005 1.00 72.25 437 GLY A CA 1
ATOM 3423 C C . GLY A 1 437 ? 12.356 14.437 -32.166 1.00 72.25 437 GLY A C 1
ATOM 3424 O O . GLY A 1 437 ? 13.081 14.086 -33.089 1.00 72.25 437 GLY A O 1
ATOM 3425 N N . TRP A 1 438 ? 11.043 14.216 -32.154 1.00 71.44 438 TRP A N 1
ATOM 3426 C CA . TRP A 1 438 ? 10.344 13.518 -33.233 1.00 71.44 438 TRP A CA 1
ATOM 3427 C C . TRP A 1 438 ? 10.169 14.338 -34.510 1.00 71.44 438 TRP A C 1
ATOM 3429 O O . TRP A 1 438 ? 9.908 13.740 -35.537 1.00 71.44 438 TRP A O 1
ATOM 3439 N N . SER A 1 439 ? 10.290 15.668 -34.476 1.00 72.69 439 SER A N 1
ATOM 3440 C CA . SER A 1 439 ? 10.290 16.478 -35.703 1.00 72.69 439 SER A CA 1
ATOM 3441 C C . SER A 1 439 ? 11.633 16.467 -36.435 1.00 72.69 439 SER A C 1
ATOM 3443 O O . SER A 1 439 ? 11.687 16.819 -37.607 1.00 72.69 439 SER A O 1
ATOM 3445 N N . VAL A 1 440 ? 12.721 16.141 -35.728 1.00 68.06 440 VAL A N 1
ATOM 3446 C CA . VAL A 1 440 ? 14.073 16.041 -36.305 1.00 68.06 440 VAL A CA 1
ATOM 3447 C C . VAL A 1 440 ? 14.361 14.627 -36.824 1.00 68.06 440 VAL A C 1
ATOM 3449 O O . VAL A 1 440 ? 15.134 14.476 -37.768 1.00 68.06 440 VAL A O 1
ATOM 3452 N N . VAL A 1 441 ? 13.758 13.616 -36.189 1.00 63.78 441 VAL A N 1
ATOM 3453 C CA . VAL A 1 441 ? 13.714 12.208 -36.635 1.00 63.78 441 VAL A CA 1
ATOM 3454 C C . VAL A 1 441 ? 12.761 12.042 -37.814 1.00 63.78 441 VAL A C 1
ATOM 3456 O O . VAL A 1 441 ? 13.088 11.232 -38.719 1.00 63.78 441 VAL A O 1
#

Secondary structure (DSSP, 8-state):
-EEEE-TT-S--HHHHHHHHHHHHHHHSS-TTPPEEEES-SSS-HHHHHHHHHTTEEEESSSSSS-TTSEEEEPTT---HHHHHHHHHTTPEEEE---HHHHHHHHHHHHHHHTT-EEEEES-TTSHHHHHHHTTSTT-EEEESSGGGGGGSPP-SSEEEEE-TTS-HHHHHHHHHHHHHH-SSEEEE----HHHHHHHHHHHHHHTT-SEEEEES-TT-HHHHHHHHHHHTTTS-EEEESSGGG--HHHHTT-SEEEEEE-TT--HHHHHHHHHHHHH-PPTT---TTHHHHHHHHHHHHHTHHHHHHHHHHHHHHHHHTT----HHHHHHHHHHHHHHHHHHHHH-TTHHHH-HHHHHHHHHTHHHHHHHHHHHHHHHHHHHHHH-HHHHHHHHHHHHHHHHTTS--S-GGGTTT-S-SSGGGSTTHHHHHHHHHHHH-

Sequence (441 aa):
MKVKVAKNAGFCMGVRRAMDLVLNAARDRQPDEIIHTYGPLIHNNQVLEILERRGIRCSKDLTEAKEGGRIAIRAHGIPPHERKAIKERGFKIINATCPRVGKVQGIIKKHSLSGYDIVIVGDDNHAEVIGLKGFANGRAHVLNTPEEVDRLPPMDKLLVVAQTTQDERAFKTIAGLLEERYPETKIYNTICDSTHNRQEEVRALCSEVDAMVVVGGRHSGNTKRLAEIAAATGIPTFHIETEEELDRERLQDLKIVGITAGASTPHWLLRRVVHKLESIQPIGVRPLAGNFEHYLRFSLQSNLYVAGGAGCLSYASAVLQGIKPRLADFFITFFYVFALHVLNRYADKASRFNYPSRAALYERYKLGFFLASLSGVIAAFIIANAQSQGIFFALLGMTGLGLLYSVRIFPERWLRVVRVVKLKDIPASKTIFIAGGWSVV

Foldseek 3Di:
DAEAEQPLFEADPLLVLLVVLLLVCLLVDDPPAAEEEQADLAAFPVVQVVCVVSRYHYDPDPVVHDQLGEYEYHQLGAAPVRVVVCVVSNYDYRYSHGVLLVVLLVVLLVVLVVQAQEEEADDCPDRNNNRSCNSNVVRYDYHPALVCLVVDDDTAAYEYEYDQQDDPVRSVSNQVSNCVRHVRYDYDYSHDPSNVSLLVSLLVVLVVFQEEEEEGHPPHSNSVVSQVSSVVVVHHYHYYHALVSDDLVVLQPTDYYYYHYGNNGHVVRVVRNVVSSVPSYHPPDDPPCVVVVVVVVCCVLLVLVVLQVQLVVQQVVCVVVVHDGDNLSSLLSSLLVSLLVLLVVVLDPVVCVVCVVSVVVCVVCVVVSNVSSVVSLVSSLVSQVVVDPVLNVLSVVLSVCSNQQSDFPDDPVCVVPDVDRHLVVDPPSVVVSVVSVSVSD